Protein AF-A0A7S0M2E4-F1 (afdb_monomer)

Sequence (624 aa):
PLVGSLIGVTVLVFAAALAAVLLFGAKRESPEERQLRLTVAAVGERLMICKEHGYLLSSEQRSIVDPRATRGHIRQTFAEAAAKLWLRQHFDVLQFDSFCLCLEEAAAGYNVSYSFRRQGTEPDRYALLCDWLLEISSNLIRADVPGGGDASDVTAPAKKPDGAAALPIAAPVGRESGMRFFVSKVAKARIWRNDVELFERLKARARAEMGKVANLCDLRFEELVQEPGGQELVALHADDVQAAITVTRAVDAQIRPSPALLIDLFSKDSLSMANGEQSPQKVLRQDHPEVQAILVYPAAIVEAKAEAQAVANNHEQKATILDEEVFVSQLQRRARILDDGFQAAVVRSVQDFAIPGTVVDWDADKQATAGEEFGCGRVILNAMPSATRQTSMSVTLVNLKSGGITDCNARSDQDTPANLTSWLKQGGDIYVGDHVKPIPRKSSGIPRKSSGIHKDLESTLDEQSSTGCWHRTSSSGHDGIVTLECKFRSGPGQVDVQRAPVKTAGRMLEKIKEYADTGAAWPLTGCILDPVRASVVCPGPADMVEVLSWFEGREEQTGLKVVRVKNKFGFKKDELVGSYRDLMVCVLYRAFDGLAIIGEIQIQDKILHNLKLKMHKLYKITRA

pLDDT: mean 73.99, std 25.04, range [23.8, 98.38]

Mean predicted aligned error: 14.42 Å

Organism: NCBI:txid233186

Foldseek 3Di:
DVVVVVVVVVVVVVVVVVVCCVVVVVPPQPPVNVQLVVLLVLVCVLLVQDVVSLHDEPPDDDDPPDPPNRLFYQYPLLSSQVSCLLLLHDHDLVSVLSNLVRLVCSLVSVRDDDDDPDVDPDDRSNVSVLVVLLVSLLCLLPQQFPPPPPPVPPPDPDPDPPDRDDDPSDDHPDPDRSLNSCVVHVVPRCCCVVDVPSLVVSLVSLVVVLVVLLVVLVVVLVVQCVDPLNVVLQVPDQQVVLVVLVVVVVVVVDDDDDPDDPPDPPDDPPPDDDPPPPPRPDFFFCCDPLAPLDDDDPVLQVVLVVQVVVVVVVVPDDDPRDDCLNRLVSNLVLCVVCQVLQLVLLVVLQCVQFDPPQFPDPVVVVVVVVPDDDDDDDDDDDDDDDDDDDDDDWAWFADPVPGDTDTDDDDDDDDPPPVVVVCVVVPGDGDDDDDDDDDDDDDDDDDDDDDDDDDDDPPPPPPDDDPPDDPPPPDPDDQQWGWGFGQDPVGTWIKIKGFDDFDDSVVLVVQLVVVVVVPDRPPSSRVDQARGEMEIETQGSNVLVVSVVSQRPCCVPSQWAFRGKDFQSNDDPVVAVSHHGWIKTWTWHADPVRRIGTHIYTYYYNSSVSSVVSSVSSVVSNVD

Secondary structure (DSSP, 8-state):
-HHHHHHHHHHHHHHHHHHHHHHHHS----HHHHHHHHHHHHHHHHTT-SGGGTEEETTSPPPTT--S---EEE-HHHHHHHHHHHTT----HHHHHHHHHHHHHHHHTTTS-SS---S-----HHHHHHHHHHHHHHHHHHS--TT---TT-S---SS--TT------PPPSS---HHHHHHHTGGGSTHHHH-HHHHHHHHHHHHHHHHHHHHHHHHHHHHHHHSHHHHHHHH--HHHHHHHHHHHHHHHTT----S---S-TT-S---SS-----PPP----TTSTTT-SS---HHHHHHHHHHHHHHHH-TT-----S-THHHHHHHHHHHHHHHHHHHHHHHHHHHTTBPTT----TTHHHHHHS-SS----------------PPPPPEEEE-TTT--EEEE---STTSHHHHHHHHHHTTPPP------PPPPP-----------------S-SSSS------------S--SEEEEEEEETTEEEEEEEEEEPPPPHHHHHHHHHHHHTTTPPSPGGGG---SSEEEEEESSHHHHHHHHHHHTT-HHHHSEEEEEEEEGGGS-GGGGTT----EEEEEEEE-TTS-EEEEEEEEEEHHHHHHHHHHHHHHHHHH-

Solvent-accessible surface area (backbone atoms only — not comparable to full-atom values): 38308 Å² total; per-residue (Å²): 114,72,69,64,53,52,54,53,52,52,53,51,51,51,51,51,50,49,50,47,48,54,65,64,61,49,65,80,68,46,74,65,55,51,50,46,53,53,36,30,52,50,51,21,60,73,44,57,52,35,64,94,68,25,24,43,46,69,80,56,82,79,62,95,82,58,87,68,77,68,57,44,78,44,52,48,68,22,47,44,21,51,24,25,53,70,42,66,42,94,56,56,52,69,38,33,40,50,39,52,49,57,37,44,44,56,64,74,47,81,74,55,80,90,82,74,83,66,95,64,89,70,77,57,45,39,58,44,47,51,54,52,51,48,50,52,50,52,52,26,65,60,64,67,54,89,85,66,77,57,81,79,70,67,65,74,70,74,86,63,75,90,81,74,80,79,76,76,77,58,79,57,88,56,93,70,49,30,47,56,49,36,61,75,46,59,71,65,33,56,61,55,74,75,33,59,66,62,38,51,52,46,30,52,52,39,52,55,50,41,53,54,47,41,52,50,47,51,52,52,48,58,55,40,47,73,38,75,31,19,44,49,50,39,67,46,39,48,70,56,54,55,49,48,63,51,50,55,52,60,48,69,75,66,67,83,83,80,99,81,86,92,83,72,96,83,66,92,81,84,84,86,86,76,90,67,83,74,70,80,78,77,75,82,35,27,57,32,90,90,32,52,32,27,88,78,58,72,66,59,55,54,50,52,50,52,52,54,53,52,32,70,73,38,87,85,53,82,71,82,68,73,81,57,63,64,47,39,51,41,36,44,54,46,26,65,72,44,34,67,60,52,54,52,30,55,50,48,53,54,52,80,42,34,44,89,89,55,68,72,66,76,62,57,64,59,52,65,75,66,66,77,86,82,96,72,91,78,86,89,75,95,76,86,90,81,85,88,81,90,78,87,81,82,60,76,54,69,45,86,92,78,76,52,77,54,82,59,87,82,81,72,100,79,72,68,70,68,60,55,54,57,45,47,74,74,71,57,80,90,82,80,89,85,90,82,85,86,82,84,90,80,82,88,84,87,82,90,83,89,81,83,90,81,93,86,86,88,85,77,90,86,81,86,88,74,100,62,97,68,88,75,76,83,72,83,87,71,84,53,63,48,68,36,43,27,64,50,97,94,40,80,44,60,35,37,39,32,62,48,78,62,50,50,62,71,61,51,53,54,50,33,58,62,39,64,78,68,73,60,67,83,63,50,62,24,71,57,46,56,42,26,40,39,34,40,32,21,79,40,46,47,53,41,57,53,54,55,56,52,49,52,96,34,34,92,82,47,31,36,35,74,65,46,61,48,47,44,60,54,55,56,75,86,80,40,75,88,57,80,68,38,38,38,38,30,25,40,37,50,49,96,88,70,51,32,39,45,23,28,38,35,39,26,39,49,67,51,47,54,47,46,55,51,44,55,55,39,49,54,60,64,72,105

Radius of gyration: 35.19 Å; Cα contacts (8 Å, |Δi|>4): 619; chains: 1; bounding box: 102×81×125 Å

Structure (mmCIF, N/CA/C/O backbone):
data_AF-A0A7S0M2E4-F1
#
_entry.id   AF-A0A7S0M2E4-F1
#
loop_
_atom_site.group_PDB
_atom_site.id
_atom_site.type_symbol
_atom_site.label_atom_id
_atom_site.label_alt_id
_atom_site.label_comp_id
_atom_site.label_asym_id
_atom_site.label_entity_id
_atom_site.label_seq_id
_atom_site.pdbx_PDB_ins_code
_atom_site.Cartn_x
_atom_site.Cartn_y
_atom_site.Cartn_z
_atom_site.occupancy
_atom_site.B_iso_or_equiv
_atom_site.auth_seq_id
_atom_site.auth_comp_id
_atom_site.auth_asym_id
_atom_site.auth_atom_id
_atom_site.pdbx_PDB_model_num
ATOM 1 N N . PRO A 1 1 ? 19.515 38.664 -73.651 1.00 64.94 1 PRO A N 1
ATOM 2 C CA . PRO A 1 1 ? 19.433 39.263 -72.295 1.00 64.94 1 PRO A CA 1
ATOM 3 C C . PRO A 1 1 ? 18.221 38.798 -71.459 1.00 64.94 1 PRO A C 1
ATOM 5 O O . PRO A 1 1 ? 18.428 38.325 -70.349 1.00 64.94 1 PRO A O 1
ATOM 8 N N . LEU A 1 2 ? 16.988 38.862 -71.980 1.00 64.81 2 LEU A N 1
ATOM 9 C CA . LEU A 1 2 ? 15.768 38.493 -71.233 1.00 64.81 2 LEU A CA 1
ATOM 10 C C . LEU A 1 2 ? 15.697 37.007 -70.819 1.00 64.81 2 LEU A C 1
ATOM 12 O O . LEU A 1 2 ? 15.353 36.706 -69.681 1.00 64.81 2 LEU A O 1
ATOM 16 N N . VAL A 1 3 ? 16.104 36.079 -71.692 1.00 70.62 3 VAL A N 1
ATOM 17 C CA . VAL A 1 3 ? 16.072 34.627 -71.401 1.00 70.62 3 VAL A CA 1
ATOM 18 C C . VAL A 1 3 ? 17.064 34.231 -70.296 1.00 70.62 3 VAL A C 1
ATOM 20 O O . VAL A 1 3 ? 16.739 33.424 -69.432 1.00 70.62 3 VAL A O 1
ATOM 23 N N . GLY A 1 4 ? 18.253 34.846 -70.271 1.00 76.94 4 GLY A N 1
ATOM 24 C CA . GLY A 1 4 ? 19.258 34.585 -69.232 1.00 76.94 4 GLY A CA 1
ATOM 25 C C . GLY A 1 4 ? 18.833 35.080 -67.846 1.00 76.94 4 GLY A C 1
ATOM 26 O O . GLY A 1 4 ? 19.124 34.430 -66.846 1.00 76.94 4 GLY A O 1
ATOM 27 N N . SER A 1 5 ? 18.084 36.186 -67.785 1.00 79.94 5 SER A N 1
ATOM 28 C CA . SER A 1 5 ? 17.531 36.703 -66.528 1.00 79.94 5 SER A CA 1
ATOM 29 C C . SER A 1 5 ? 16.440 35.786 -65.963 1.00 79.94 5 SER A C 1
ATOM 31 O O . SER A 1 5 ? 16.422 35.546 -64.758 1.00 79.94 5 SER A O 1
ATOM 33 N N . LEU A 1 6 ? 15.595 35.202 -66.821 1.00 83.94 6 LEU A N 1
ATOM 34 C CA . LEU A 1 6 ? 14.537 34.285 -66.393 1.00 83.94 6 LEU A CA 1
ATOM 35 C C . LEU A 1 6 ? 15.108 33.001 -65.768 1.00 83.94 6 LEU A C 1
ATOM 37 O O . LEU A 1 6 ? 14.676 32.608 -64.688 1.00 83.94 6 LEU A O 1
ATOM 41 N N . ILE A 1 7 ? 16.130 32.401 -66.391 1.00 88.56 7 ILE A N 1
ATOM 42 C CA . ILE A 1 7 ? 16.798 31.192 -65.875 1.00 88.56 7 ILE A CA 1
ATOM 43 C C . ILE A 1 7 ? 17.435 31.460 -64.504 1.00 88.56 7 ILE A C 1
ATOM 45 O O . ILE A 1 7 ? 17.285 30.652 -63.589 1.00 88.56 7 ILE A O 1
ATOM 49 N N . GLY A 1 8 ? 18.095 32.612 -64.334 1.00 89.69 8 GLY A N 1
ATOM 50 C CA . GLY A 1 8 ? 18.691 32.999 -63.052 1.00 89.69 8 GLY A CA 1
ATOM 51 C C . GLY A 1 8 ? 17.659 33.117 -61.927 1.00 89.69 8 GLY A C 1
ATOM 52 O O . GLY A 1 8 ? 17.883 32.605 -60.831 1.00 89.69 8 GLY A O 1
ATOM 53 N N . VAL A 1 9 ? 16.498 33.722 -62.205 1.00 90.44 9 VAL A N 1
ATOM 54 C CA . VAL A 1 9 ? 15.405 33.844 -61.226 1.00 90.44 9 VAL A CA 1
ATOM 55 C C . VAL A 1 9 ? 14.806 32.477 -60.890 1.00 90.44 9 VAL A C 1
ATOM 57 O O . VAL A 1 9 ? 14.579 32.193 -59.717 1.00 90.44 9 VAL A O 1
ATOM 60 N N . THR A 1 10 ? 14.599 31.593 -61.872 1.00 89.81 10 THR A N 1
ATOM 61 C CA . THR A 1 10 ? 14.048 30.252 -61.611 1.00 89.81 10 THR A CA 1
ATOM 62 C C . THR A 1 10 ? 14.986 29.403 -60.755 1.00 89.81 10 THR A C 1
ATOM 64 O O . THR A 1 10 ? 14.529 28.776 -59.802 1.00 89.81 10 THR A O 1
ATOM 67 N N . VAL A 1 11 ? 16.295 29.419 -61.033 1.00 94.12 11 VAL A N 1
ATOM 68 C CA . VAL A 1 11 ? 17.293 28.698 -60.223 1.00 94.12 11 VAL A CA 1
ATOM 69 C C . VAL A 1 11 ? 17.336 29.245 -58.795 1.00 94.12 11 VAL A C 1
ATOM 71 O O . VAL A 1 11 ? 17.369 28.461 -57.849 1.00 94.12 11 VAL A O 1
ATOM 74 N N . LEU A 1 12 ? 17.269 30.570 -58.622 1.00 94.81 12 LEU A N 1
ATOM 75 C CA . LEU A 1 12 ? 17.246 31.197 -57.300 1.00 94.81 12 LEU A CA 1
ATOM 76 C C . LEU A 1 12 ? 15.994 30.799 -56.502 1.00 94.81 12 LEU A C 1
ATOM 78 O O . LEU A 1 12 ? 16.102 30.446 -55.331 1.00 94.81 12 LEU A O 1
ATOM 82 N N . VAL A 1 13 ? 14.817 30.807 -57.136 1.00 94.75 13 VAL A N 1
ATOM 83 C CA . VAL A 1 13 ? 13.555 30.392 -56.501 1.00 94.75 13 VAL A CA 1
ATOM 84 C C . VAL A 1 13 ? 13.593 28.909 -56.134 1.00 94.75 13 VAL A C 1
ATOM 86 O O . VAL A 1 13 ? 13.170 28.549 -55.039 1.00 94.75 13 VAL A O 1
ATOM 89 N N . PHE A 1 14 ? 14.145 28.049 -56.994 1.00 95.25 14 PHE A N 1
ATOM 90 C CA . PHE A 1 14 ? 14.257 26.617 -56.709 1.00 95.25 14 PHE A CA 1
ATOM 91 C C . PHE A 1 14 ? 15.253 26.332 -55.579 1.00 95.25 14 PHE A C 1
ATOM 93 O O . PHE A 1 14 ? 14.970 25.523 -54.699 1.00 95.25 14 PHE A O 1
ATOM 100 N N . ALA A 1 15 ? 16.388 27.034 -55.552 1.00 94.88 15 ALA A N 1
ATOM 101 C CA . ALA A 1 15 ? 17.361 26.941 -54.469 1.00 94.88 15 ALA A CA 1
ATOM 102 C C . ALA A 1 15 ? 16.785 27.462 -53.142 1.00 94.88 15 ALA A C 1
ATOM 104 O O . ALA A 1 15 ? 16.973 26.825 -52.109 1.00 94.88 15 ALA A O 1
ATOM 105 N N . ALA A 1 16 ? 16.035 28.569 -53.165 1.00 94.50 16 ALA A N 1
ATOM 106 C CA . ALA A 1 16 ? 15.358 29.108 -51.987 1.00 94.50 16 ALA A CA 1
ATOM 107 C C . ALA A 1 16 ? 14.243 28.178 -51.488 1.00 94.50 16 ALA A C 1
ATOM 109 O O . ALA A 1 16 ? 14.121 27.966 -50.285 1.00 94.50 16 ALA A O 1
ATOM 110 N N . ALA A 1 17 ? 13.471 27.572 -52.394 1.00 92.88 17 ALA A N 1
ATOM 111 C CA . ALA A 1 17 ? 12.456 26.581 -52.053 1.00 92.88 17 ALA A CA 1
ATOM 112 C C . ALA A 1 17 ? 13.084 25.303 -51.483 1.00 92.88 17 ALA A C 1
ATOM 114 O O . ALA A 1 17 ? 12.599 24.792 -50.481 1.00 92.88 17 ALA A O 1
ATOM 115 N N . LEU A 1 18 ? 14.192 24.816 -52.052 1.00 92.44 18 LEU A N 1
ATOM 116 C CA . LEU A 1 18 ? 14.928 23.670 -51.517 1.00 92.44 18 LEU A CA 1
ATOM 117 C C . LEU A 1 18 ? 15.533 23.992 -50.147 1.00 92.44 18 LEU A C 1
ATOM 119 O O . LEU A 1 18 ? 15.404 23.192 -49.229 1.00 92.44 18 LEU A O 1
ATOM 123 N N . ALA A 1 19 ? 16.132 25.172 -49.972 1.00 90.38 19 ALA A N 1
ATOM 124 C CA . ALA A 1 19 ? 16.639 25.627 -48.682 1.00 90.38 19 ALA A CA 1
ATOM 125 C C . ALA A 1 19 ? 15.509 25.759 -47.652 1.00 90.38 19 ALA A C 1
ATOM 127 O O . ALA A 1 19 ? 15.676 25.324 -46.521 1.00 90.38 19 ALA A O 1
ATOM 128 N N . ALA A 1 20 ? 14.340 26.276 -48.039 1.00 87.69 20 ALA A N 1
ATOM 129 C CA . ALA A 1 20 ? 13.159 26.314 -47.186 1.00 87.69 20 ALA A CA 1
ATOM 130 C C . ALA A 1 20 ? 12.667 24.897 -46.855 1.00 87.69 20 ALA A C 1
ATOM 132 O O . ALA A 1 20 ? 12.436 24.601 -45.694 1.00 87.69 20 ALA A O 1
ATOM 133 N N . VAL A 1 21 ? 12.583 23.978 -47.816 1.00 86.31 21 VAL A N 1
ATOM 134 C CA . VAL A 1 21 ? 12.217 22.575 -47.556 1.00 86.31 21 VAL A CA 1
ATOM 135 C C . VAL A 1 21 ? 13.251 21.882 -46.668 1.00 86.31 21 VAL A C 1
ATOM 137 O O . VAL A 1 21 ? 12.873 21.068 -45.841 1.00 86.31 21 VAL A O 1
ATOM 140 N N . LEU A 1 22 ? 14.536 22.219 -46.753 1.00 85.06 22 LEU A N 1
ATOM 141 C CA . LEU A 1 22 ? 15.559 21.674 -45.857 1.00 85.06 22 LEU A CA 1
ATOM 142 C C . LEU A 1 22 ? 15.518 22.325 -44.465 1.00 85.06 22 LEU A C 1
ATOM 144 O O . LEU A 1 22 ? 15.694 21.629 -43.472 1.00 85.06 22 LEU A O 1
ATOM 148 N N . LEU A 1 23 ? 15.228 23.626 -44.365 1.00 82.88 23 LEU A N 1
ATOM 149 C CA . LEU A 1 23 ? 15.135 24.364 -43.097 1.00 82.88 23 LEU A CA 1
ATOM 150 C C . LEU A 1 23 ? 13.817 24.109 -42.347 1.00 82.88 23 LEU A C 1
ATOM 152 O O . LEU A 1 23 ? 13.817 24.056 -41.120 1.00 82.88 23 LEU A O 1
ATOM 156 N N . PHE A 1 24 ? 12.705 23.940 -43.066 1.00 79.31 24 PHE A N 1
ATOM 157 C CA . PHE A 1 24 ? 11.376 23.640 -42.520 1.00 79.31 24 PHE A CA 1
ATOM 158 C C . PHE A 1 24 ? 11.077 22.136 -42.493 1.00 79.31 24 PHE A C 1
ATOM 160 O O . PHE A 1 24 ? 10.318 21.677 -41.643 1.00 79.31 24 PHE A O 1
ATOM 167 N N . GLY A 1 25 ? 11.667 21.360 -43.405 1.00 67.25 25 GLY A N 1
ATOM 168 C CA . GLY A 1 25 ? 11.564 19.898 -43.453 1.00 67.25 25 GLY A CA 1
ATOM 169 C C . GLY A 1 25 ? 12.607 19.183 -42.598 1.00 67.25 25 GLY A C 1
ATOM 170 O O . GLY A 1 25 ? 12.411 18.006 -42.287 1.00 67.25 25 GLY A O 1
ATOM 171 N N . ALA A 1 26 ? 13.640 19.886 -42.110 1.00 71.75 26 ALA A N 1
ATOM 172 C CA . ALA A 1 26 ? 14.271 19.533 -40.845 1.00 71.75 26 ALA A CA 1
ATOM 173 C C . ALA A 1 26 ? 13.207 19.695 -39.757 1.00 71.75 26 ALA A C 1
ATOM 175 O O . ALA A 1 26 ? 13.102 20.744 -39.119 1.00 71.75 26 ALA A O 1
ATOM 176 N N . LYS A 1 27 ? 12.360 18.663 -39.609 1.00 75.62 27 LYS A N 1
ATOM 177 C CA . LYS A 1 27 ? 11.380 18.554 -38.531 1.00 75.62 27 LYS A CA 1
ATOM 178 C C . LYS A 1 27 ? 12.094 19.000 -37.269 1.00 75.62 27 LYS A C 1
ATOM 180 O O . LYS A 1 27 ? 13.089 18.383 -36.885 1.00 75.62 27 LYS A O 1
ATOM 185 N N . ARG A 1 28 ? 11.627 20.105 -36.680 1.00 83.38 28 ARG A N 1
ATOM 186 C CA . ARG A 1 28 ? 12.073 20.525 -35.356 1.00 83.38 28 ARG A CA 1
ATOM 187 C C . ARG A 1 28 ? 11.715 19.381 -34.423 1.00 83.38 28 ARG A C 1
ATOM 189 O O . ARG A 1 28 ? 10.565 19.262 -34.015 1.00 83.38 28 ARG A O 1
ATOM 196 N N . GLU A 1 29 ? 12.695 18.518 -34.190 1.00 88.94 29 GLU A N 1
ATOM 197 C CA . GLU A 1 29 ? 12.616 17.428 -33.234 1.00 88.94 29 GLU A CA 1
ATOM 198 C C . GLU A 1 29 ? 12.205 18.056 -31.911 1.00 88.94 29 GLU A C 1
ATOM 200 O O . GLU A 1 29 ? 12.823 19.031 -31.456 1.00 88.94 29 GLU A O 1
ATOM 205 N N . SER A 1 30 ? 11.105 17.570 -31.343 1.00 91.69 30 SER A N 1
ATOM 206 C CA . SER A 1 30 ? 10.643 18.127 -30.081 1.00 91.69 30 SER A CA 1
ATOM 207 C C . SER A 1 30 ? 11.726 17.900 -29.012 1.00 91.69 30 SER A C 1
ATOM 209 O O . SER A 1 30 ? 12.503 16.942 -29.106 1.00 91.69 30 SER A O 1
ATOM 211 N N . PRO A 1 31 ? 11.828 18.756 -27.980 1.00 90.38 31 PRO A N 1
ATOM 212 C CA . PRO A 1 31 ? 12.757 18.514 -26.876 1.00 90.38 31 PRO A CA 1
ATOM 213 C C . PRO A 1 31 ? 12.599 17.110 -26.268 1.00 90.38 31 PRO A C 1
ATOM 215 O O . PRO A 1 31 ? 13.596 16.487 -25.906 1.00 90.38 31 PRO A O 1
ATOM 218 N N . GLU A 1 32 ? 11.366 16.593 -26.232 1.00 90.75 32 GLU A N 1
ATOM 219 C CA . GLU A 1 32 ? 11.031 15.244 -25.766 1.00 90.75 32 GLU A CA 1
ATOM 220 C C . GLU A 1 32 ? 11.548 14.148 -26.707 1.00 90.75 32 GLU A C 1
ATOM 222 O O . GLU A 1 32 ? 12.165 13.192 -26.242 1.00 90.75 32 GLU A O 1
ATOM 227 N N . GLU A 1 33 ? 11.366 14.289 -28.026 1.00 92.62 33 GLU A N 1
ATOM 228 C CA . GLU A 1 33 ? 11.910 13.354 -29.023 1.00 92.62 33 GLU A CA 1
ATOM 229 C C . GLU A 1 33 ? 13.440 13.324 -28.969 1.00 92.62 33 GLU A C 1
ATOM 231 O O . GLU A 1 33 ? 14.046 12.250 -28.934 1.00 92.62 33 GLU A O 1
ATOM 236 N N . ARG A 1 34 ? 14.074 14.500 -28.853 1.00 93.25 34 ARG A N 1
ATOM 237 C CA . ARG A 1 34 ? 15.528 14.614 -28.708 1.00 93.25 34 ARG A CA 1
ATOM 238 C C . ARG A 1 34 ? 16.006 13.926 -27.431 1.00 93.25 34 ARG A C 1
ATOM 240 O O . ARG A 1 34 ? 17.008 13.210 -27.469 1.00 93.25 34 ARG A O 1
ATOM 247 N N . GLN A 1 35 ? 15.314 14.128 -26.309 1.00 93.88 35 GLN A N 1
ATOM 248 C CA . GLN A 1 35 ? 15.629 13.473 -25.038 1.00 93.88 35 GLN A CA 1
ATOM 249 C C . GLN A 1 35 ? 15.453 11.953 -25.128 1.00 93.88 35 GLN A C 1
ATOM 251 O O . GLN A 1 35 ? 16.314 11.209 -24.651 1.00 93.88 35 GLN A O 1
ATOM 256 N N . LEU A 1 36 ? 14.383 11.486 -25.773 1.00 94.69 36 LEU A N 1
ATOM 257 C CA . LEU A 1 36 ? 14.140 10.068 -26.004 1.00 94.69 36 LEU A CA 1
ATOM 258 C C . LEU A 1 36 ? 15.261 9.459 -26.850 1.00 94.69 36 LEU A C 1
ATOM 260 O O . LEU A 1 36 ? 15.825 8.446 -26.447 1.00 94.69 36 LEU A O 1
ATOM 264 N N . ARG A 1 37 ? 15.658 10.099 -27.957 1.00 95.06 37 ARG A N 1
ATOM 265 C CA . ARG A 1 37 ? 16.760 9.633 -28.814 1.00 95.06 37 ARG A CA 1
ATOM 266 C C . ARG A 1 37 ? 18.083 9.540 -28.055 1.00 95.06 37 ARG A C 1
ATOM 268 O O . ARG A 1 37 ? 18.783 8.537 -28.170 1.00 95.06 37 ARG A O 1
ATOM 275 N N . LEU A 1 38 ? 18.420 10.561 -27.263 1.00 94.56 38 LEU A N 1
ATOM 276 C CA . LEU A 1 38 ? 19.621 10.543 -26.419 1.00 94.56 38 LEU A CA 1
ATOM 277 C C . LEU A 1 38 ? 19.563 9.415 -25.380 1.00 94.56 38 LEU A C 1
ATOM 279 O O . LEU A 1 38 ? 20.566 8.750 -25.132 1.00 94.56 38 LEU A O 1
ATOM 283 N N . THR A 1 39 ? 18.383 9.155 -24.816 1.00 94.44 39 THR A N 1
ATOM 284 C CA . THR A 1 39 ? 18.190 8.067 -23.851 1.00 94.44 39 THR A CA 1
ATOM 285 C C . THR A 1 39 ? 18.278 6.695 -24.517 1.00 94.44 39 THR A C 1
ATOM 287 O O . THR A 1 39 ? 18.883 5.795 -23.947 1.00 94.44 39 THR A O 1
ATOM 290 N N . VAL A 1 40 ? 17.746 6.525 -25.733 1.00 96.25 40 VAL A N 1
ATOM 291 C CA . VAL A 1 40 ? 17.910 5.294 -26.527 1.00 96.25 40 VAL A CA 1
ATOM 292 C C . VAL A 1 40 ? 19.389 5.004 -26.758 1.00 96.25 40 VAL A C 1
ATOM 294 O O . VAL A 1 40 ? 19.824 3.881 -26.519 1.00 96.25 40 VAL A O 1
ATOM 297 N N . ALA A 1 41 ? 20.170 6.013 -27.156 1.00 94.44 41 ALA A N 1
ATOM 298 C CA . ALA A 1 41 ? 21.609 5.859 -27.351 1.00 94.44 41 ALA A CA 1
ATOM 299 C C . ALA A 1 41 ? 22.320 5.433 -26.056 1.00 94.44 41 ALA A C 1
ATOM 301 O O . ALA A 1 41 ? 23.112 4.497 -26.078 1.00 94.44 41 ALA A O 1
ATOM 302 N N . ALA A 1 42 ? 21.987 6.048 -24.920 1.00 93.94 42 ALA A N 1
ATOM 303 C CA . ALA A 1 42 ? 22.606 5.714 -23.638 1.00 93.94 42 ALA A CA 1
ATOM 304 C C . ALA A 1 42 ? 22.185 4.350 -23.075 1.00 93.94 42 ALA A C 1
ATOM 306 O O . ALA A 1 42 ? 23.010 3.639 -22.503 1.00 93.94 42 ALA A O 1
ATOM 307 N N . VAL A 1 43 ? 20.919 3.952 -23.242 1.00 94.94 43 VAL A N 1
ATOM 308 C CA . VAL A 1 43 ? 20.471 2.586 -22.924 1.00 94.94 43 VAL A CA 1
ATOM 309 C C . VAL A 1 43 ? 21.197 1.587 -23.825 1.00 94.94 43 VAL A C 1
ATOM 311 O O . VAL A 1 43 ? 21.653 0.554 -23.342 1.00 94.94 43 VAL A O 1
ATOM 314 N N . GLY A 1 44 ? 21.362 1.917 -25.109 1.00 95.06 44 GLY A N 1
ATOM 315 C CA . GLY A 1 44 ? 22.118 1.109 -26.058 1.00 95.06 44 GLY A CA 1
ATOM 316 C C . GLY A 1 44 ? 23.579 0.940 -25.651 1.00 95.06 44 GLY A C 1
ATOM 317 O O . GLY A 1 44 ? 24.052 -0.186 -25.553 1.00 95.06 44 GLY A O 1
ATOM 318 N N . GLU A 1 45 ? 24.277 2.027 -25.327 1.00 94.19 45 GLU A N 1
ATOM 319 C CA . GLU A 1 45 ? 25.656 1.996 -24.825 1.00 94.19 45 GLU A CA 1
ATOM 320 C C . GLU A 1 45 ? 25.770 1.134 -23.562 1.00 94.19 45 GLU A C 1
ATOM 322 O O . GLU A 1 45 ? 26.595 0.222 -23.495 1.00 94.19 45 GLU A O 1
ATOM 327 N N . ARG A 1 46 ? 24.873 1.350 -22.593 1.00 93.81 46 ARG A N 1
ATOM 328 C CA . ARG A 1 46 ? 24.856 0.617 -21.324 1.00 93.81 46 ARG A CA 1
ATOM 329 C C . ARG A 1 46 ? 24.643 -0.889 -21.494 1.00 93.81 46 ARG A C 1
ATOM 331 O O . ARG A 1 46 ? 25.216 -1.671 -20.740 1.00 93.81 46 ARG A O 1
ATOM 338 N N . LEU A 1 47 ? 23.814 -1.289 -22.453 1.00 94.62 47 LEU A N 1
ATOM 339 C CA . LEU A 1 47 ? 23.500 -2.691 -22.742 1.00 94.62 47 LEU A CA 1
ATOM 340 C C . LEU A 1 47 ? 24.373 -3.278 -23.864 1.00 94.62 47 LEU A C 1
ATOM 342 O O . LEU A 1 47 ? 24.132 -4.400 -24.309 1.00 94.62 47 LEU A O 1
ATOM 346 N N . MET A 1 48 ? 25.380 -2.531 -24.331 1.00 93.69 48 MET A N 1
ATOM 347 C CA . MET A 1 48 ? 26.246 -2.902 -25.456 1.00 93.69 48 MET A CA 1
ATOM 348 C C . MET A 1 48 ? 25.463 -3.256 -26.736 1.00 93.69 48 MET A C 1
ATOM 350 O O . MET A 1 48 ? 25.821 -4.171 -27.483 1.00 93.69 48 MET A O 1
ATOM 354 N N . ILE A 1 49 ? 24.381 -2.518 -26.987 1.00 92.69 49 ILE A N 1
ATOM 355 C CA . ILE A 1 49 ? 23.547 -2.559 -28.190 1.00 92.69 49 ILE A CA 1
ATOM 356 C C . ILE A 1 49 ? 23.998 -1.421 -29.107 1.00 92.69 49 ILE A C 1
ATOM 358 O O . ILE A 1 49 ? 23.359 -0.375 -29.214 1.00 92.69 49 ILE A O 1
ATOM 362 N N . CYS A 1 50 ? 25.140 -1.614 -29.757 1.00 91.56 50 CYS A N 1
ATOM 363 C CA . CYS A 1 50 ? 25.633 -0.706 -30.786 1.00 91.56 50 CYS A CA 1
ATOM 364 C C . CYS A 1 50 ? 26.356 -1.476 -31.898 1.00 91.56 50 CYS A C 1
ATOM 366 O O . CYS A 1 50 ? 26.635 -2.676 -31.775 1.00 91.56 50 CYS A O 1
ATOM 368 N N . LYS A 1 51 ? 26.686 -0.763 -32.980 1.00 89.69 51 LYS A N 1
ATOM 369 C CA . LYS A 1 51 ? 27.332 -1.327 -34.176 1.00 89.69 51 LYS A CA 1
ATOM 370 C C . LYS A 1 51 ? 28.637 -2.048 -33.860 1.00 89.69 51 LYS A C 1
ATOM 372 O O . LYS A 1 51 ? 28.885 -3.131 -34.382 1.00 89.69 51 LYS A O 1
ATOM 377 N N . GLU A 1 52 ? 29.436 -1.491 -32.953 1.00 87.94 52 GLU A N 1
ATOM 378 C CA . GLU A 1 52 ? 30.723 -2.061 -32.532 1.00 87.94 52 GLU A CA 1
ATOM 379 C C . GLU A 1 52 ? 30.572 -3.458 -31.917 1.00 87.94 52 GLU A C 1
ATOM 381 O O . GLU A 1 52 ? 31.436 -4.315 -32.102 1.00 87.94 52 GLU A O 1
ATOM 386 N N . HIS A 1 53 ? 29.429 -3.711 -31.274 1.00 86.75 53 HIS A N 1
ATOM 387 C CA . HIS A 1 53 ? 29.071 -4.980 -30.646 1.00 86.75 53 HIS A CA 1
ATOM 388 C C . HIS A 1 53 ? 28.202 -5.880 -31.545 1.00 86.75 53 HIS A C 1
ATOM 390 O O . HIS A 1 53 ? 27.761 -6.949 -31.113 1.00 86.75 53 HIS A O 1
ATOM 396 N N . GLY A 1 54 ? 27.974 -5.478 -32.801 1.00 88.00 54 GLY A N 1
ATOM 397 C CA . GLY A 1 54 ? 27.245 -6.250 -33.807 1.00 88.00 54 GLY A CA 1
ATOM 398 C C . GLY A 1 54 ? 25.725 -6.081 -33.782 1.00 88.00 54 GLY A C 1
ATOM 399 O O . GLY A 1 54 ? 25.035 -6.912 -34.372 1.00 88.00 54 GLY A O 1
ATOM 400 N N . TYR A 1 55 ? 25.198 -5.045 -33.127 1.00 90.38 55 TYR A N 1
ATOM 401 C CA . TYR A 1 55 ? 23.763 -4.749 -33.104 1.00 90.38 55 TYR A CA 1
ATOM 402 C C . TYR A 1 55 ? 23.455 -3.533 -33.964 1.00 90.38 55 TYR A C 1
ATOM 404 O O . TYR A 1 55 ? 24.193 -2.550 -33.954 1.00 90.38 55 TYR A O 1
ATOM 412 N N . LEU A 1 56 ? 22.343 -3.601 -34.689 1.00 91.38 56 LEU A N 1
ATOM 413 C CA . LEU A 1 56 ? 21.803 -2.474 -35.441 1.00 91.38 56 LEU A CA 1
ATOM 414 C C . LEU A 1 56 ? 20.377 -2.195 -34.993 1.00 91.38 56 LEU A C 1
ATOM 416 O O . LEU A 1 56 ? 19.559 -3.117 -34.894 1.00 91.38 56 LEU A O 1
ATOM 420 N N . LEU A 1 57 ? 20.075 -0.918 -34.776 1.00 92.94 57 LEU A N 1
ATOM 421 C CA . LEU A 1 57 ? 18.694 -0.470 -34.648 1.00 92.94 57 LEU A CA 1
ATOM 422 C C . LEU A 1 57 ? 18.066 -0.347 -36.040 1.00 92.94 57 LEU A C 1
ATOM 424 O O . LEU A 1 57 ? 18.733 0.035 -36.998 1.00 92.94 57 LEU A O 1
ATOM 428 N N . SER A 1 58 ? 16.765 -0.614 -36.166 1.00 92.19 58 SER A N 1
ATOM 429 C CA . SER A 1 58 ? 16.063 -0.537 -37.462 1.00 92.19 58 SER A CA 1
ATOM 430 C C . SER A 1 58 ? 16.051 0.853 -38.109 1.00 92.19 58 SER A C 1
ATOM 432 O O . SER A 1 58 ? 15.710 0.982 -39.280 1.00 92.19 58 SER A O 1
ATOM 434 N N . SER A 1 59 ? 16.349 1.895 -37.334 1.00 89.69 59 SER A N 1
ATOM 435 C CA . SER A 1 59 ? 16.482 3.283 -37.783 1.00 89.69 59 SER A CA 1
ATOM 436 C C . SER A 1 59 ? 17.857 3.579 -38.393 1.00 89.69 59 SER A C 1
ATOM 438 O O . SER A 1 59 ? 18.009 4.547 -39.137 1.00 89.69 59 SER A O 1
ATOM 440 N N . GLU A 1 60 ? 18.864 2.759 -38.098 1.00 89.44 60 GLU A N 1
ATOM 441 C CA . GLU A 1 60 ? 20.223 2.963 -38.569 1.00 89.44 60 GLU A CA 1
ATOM 442 C C . GLU A 1 60 ? 20.390 2.381 -39.972 1.00 89.44 60 GLU A C 1
ATOM 444 O O . GLU A 1 60 ? 20.113 1.208 -40.229 1.00 89.44 60 GLU A O 1
ATOM 449 N N . GLN A 1 61 ? 20.894 3.195 -40.901 1.00 82.31 61 GLN A N 1
ATOM 450 C CA . GLN A 1 61 ? 21.235 2.705 -42.232 1.00 82.31 61 GLN A CA 1
ATOM 451 C C . GLN A 1 61 ? 22.349 1.652 -42.142 1.00 82.31 61 GLN A C 1
ATOM 453 O O . GLN A 1 61 ? 23.390 1.870 -41.506 1.00 82.31 61 GLN A O 1
ATOM 458 N N . ARG A 1 62 ? 22.131 0.513 -42.811 1.00 77.44 62 ARG A N 1
ATOM 459 C CA . ARG A 1 62 ? 23.174 -0.490 -43.044 1.00 77.44 62 ARG A CA 1
ATOM 460 C C . ARG A 1 62 ? 24.221 0.123 -43.966 1.00 77.44 62 ARG A C 1
ATOM 462 O O . ARG A 1 62 ? 23.897 0.524 -45.082 1.00 77.44 62 ARG A O 1
ATOM 469 N N . SER A 1 63 ? 25.468 0.192 -43.508 1.00 77.06 63 SER A N 1
ATOM 470 C CA . SER A 1 63 ? 26.576 0.511 -44.406 1.00 77.06 63 SER A CA 1
ATOM 471 C C . SER A 1 63 ? 26.712 -0.626 -45.417 1.00 77.06 63 SER A C 1
ATOM 473 O O . SER A 1 63 ? 26.757 -1.792 -45.031 1.00 77.06 63 SER A O 1
ATOM 475 N N . ILE A 1 64 ? 26.789 -0.289 -46.706 1.00 76.62 64 ILE A N 1
ATOM 476 C CA . ILE A 1 64 ? 26.992 -1.253 -47.804 1.00 76.62 64 ILE A CA 1
ATOM 477 C C . ILE A 1 64 ? 28.314 -2.030 -47.619 1.00 76.62 64 ILE A C 1
ATOM 479 O O . ILE A 1 64 ? 28.474 -3.121 -48.158 1.00 76.62 64 ILE A O 1
ATOM 483 N N . VAL A 1 65 ? 29.246 -1.487 -46.827 1.00 73.25 65 VAL A N 1
ATOM 484 C CA . VAL A 1 65 ? 30.626 -1.972 -46.680 1.00 73.25 65 VAL A CA 1
ATOM 485 C C . VAL A 1 65 ? 30.911 -2.499 -45.268 1.00 73.25 65 VAL A C 1
ATOM 487 O O . VAL A 1 65 ? 32.064 -2.520 -44.857 1.00 73.25 65 VAL A O 1
ATOM 490 N N . ASP A 1 66 ? 29.904 -2.910 -44.488 1.00 66.12 66 ASP A N 1
ATOM 491 C CA . ASP A 1 66 ? 30.168 -3.565 -43.197 1.00 66.12 66 ASP A CA 1
ATOM 492 C C . ASP A 1 66 ? 30.063 -5.098 -43.321 1.00 66.12 66 ASP A C 1
ATOM 494 O O . ASP A 1 66 ? 28.969 -5.656 -43.220 1.00 66.12 66 ASP A O 1
ATOM 498 N N . PRO A 1 67 ? 31.180 -5.810 -43.586 1.00 59.06 67 PRO A N 1
ATOM 499 C CA . PRO A 1 67 ? 31.200 -7.265 -43.714 1.00 59.06 67 PRO A CA 1
ATOM 500 C C . PRO A 1 67 ? 31.057 -7.986 -42.367 1.00 59.06 67 PRO A C 1
ATOM 502 O O . PRO A 1 67 ? 31.060 -9.219 -42.338 1.00 59.06 67 PRO A O 1
ATOM 505 N N . ARG A 1 68 ? 30.956 -7.269 -41.236 1.00 61.03 68 ARG A N 1
ATOM 506 C CA . ARG A 1 68 ? 30.670 -7.914 -39.953 1.00 61.03 68 ARG A CA 1
ATOM 507 C C . ARG A 1 68 ? 29.231 -8.411 -39.976 1.00 61.03 68 ARG A C 1
ATOM 509 O O . ARG A 1 68 ? 28.293 -7.626 -40.068 1.00 61.03 68 ARG A O 1
ATOM 516 N N . ALA A 1 69 ? 29.068 -9.731 -39.873 1.00 63.97 69 ALA A N 1
ATOM 517 C CA . ALA A 1 69 ? 27.772 -10.364 -39.684 1.00 63.97 69 ALA A CA 1
ATOM 518 C C . ALA A 1 69 ? 27.087 -9.717 -38.474 1.00 63.97 69 ALA A C 1
ATOM 520 O O . ALA A 1 69 ? 27.496 -9.909 -37.327 1.00 63.97 69 ALA A O 1
ATOM 521 N N . THR A 1 70 ? 26.081 -8.897 -38.754 1.00 62.50 70 THR A N 1
ATOM 522 C CA . THR A 1 70 ? 25.227 -8.276 -37.749 1.00 62.50 70 THR A CA 1
ATOM 523 C C . THR A 1 70 ? 24.657 -9.395 -36.888 1.00 62.50 70 THR A C 1
ATOM 525 O O . THR A 1 70 ? 23.973 -10.275 -37.408 1.00 62.50 70 THR A O 1
ATOM 528 N N . ARG A 1 71 ? 24.980 -9.392 -35.595 1.00 67.00 71 ARG A N 1
ATOM 529 C CA . ARG A 1 71 ? 24.578 -10.425 -34.634 1.00 67.00 71 ARG A CA 1
ATOM 530 C C . ARG A 1 71 ? 23.106 -10.309 -34.253 1.00 67.00 71 ARG A C 1
ATOM 532 O O . ARG A 1 71 ? 22.479 -11.320 -33.965 1.00 67.00 71 ARG A O 1
ATOM 539 N N . GLY A 1 72 ? 22.558 -9.095 -34.273 1.00 82.69 72 GLY A N 1
ATOM 540 C CA . GLY A 1 72 ? 21.163 -8.847 -33.933 1.00 82.69 72 GLY A CA 1
ATOM 541 C C . GLY A 1 72 ? 20.630 -7.567 -34.562 1.00 82.69 72 GLY A C 1
ATOM 542 O O . GLY A 1 72 ? 21.351 -6.583 -34.731 1.00 82.69 72 GLY A O 1
ATOM 543 N N . HIS A 1 73 ? 19.348 -7.584 -34.908 1.00 90.38 73 HIS A N 1
ATOM 544 C CA . HIS A 1 73 ? 18.629 -6.416 -35.395 1.00 90.38 73 HIS A CA 1
ATOM 545 C C . HIS A 1 73 ? 17.473 -6.112 -34.447 1.00 90.38 73 HIS A C 1
ATOM 547 O O . HIS A 1 73 ? 16.530 -6.895 -34.347 1.00 90.38 73 HIS A O 1
ATOM 553 N N . ILE A 1 74 ? 17.534 -4.968 -33.767 1.00 94.25 74 ILE A N 1
ATOM 554 C CA . ILE A 1 74 ? 16.519 -4.555 -32.794 1.00 94.25 74 ILE A CA 1
ATOM 555 C C . ILE A 1 74 ? 15.661 -3.461 -33.424 1.00 94.25 74 ILE A C 1
ATOM 557 O O . ILE A 1 74 ? 16.164 -2.495 -33.997 1.00 94.25 74 ILE A O 1
ATOM 561 N N . ARG A 1 75 ? 14.334 -3.598 -33.348 1.00 96.06 75 ARG A N 1
ATOM 562 C CA . ARG A 1 75 ? 13.441 -2.542 -33.838 1.00 96.06 75 ARG A CA 1
ATOM 563 C C . ARG A 1 75 ? 13.597 -1.291 -32.978 1.00 96.06 75 ARG A C 1
ATOM 565 O O . ARG A 1 75 ? 13.614 -1.378 -31.755 1.00 96.06 75 ARG A O 1
ATOM 572 N N . GLN A 1 76 ? 13.632 -0.128 -33.621 1.00 95.88 76 GLN A N 1
ATOM 573 C CA . GLN A 1 76 ? 13.740 1.174 -32.960 1.00 95.88 76 GLN A CA 1
ATOM 574 C C . GLN A 1 76 ? 12.680 1.346 -31.858 1.00 95.88 76 GLN A C 1
ATOM 576 O O . GLN A 1 76 ? 13.004 1.749 -30.746 1.00 95.88 76 GLN A O 1
ATOM 581 N N . THR A 1 77 ? 11.435 0.942 -32.126 1.00 97.19 77 THR A N 1
ATOM 582 C CA . THR A 1 77 ? 10.322 1.022 -31.165 1.00 97.19 77 THR A CA 1
ATOM 583 C C . THR A 1 77 ? 10.554 0.194 -29.896 1.00 97.19 77 THR A C 1
ATOM 585 O O . THR A 1 77 ? 10.050 0.542 -28.834 1.00 97.19 77 THR A O 1
ATOM 588 N N . PHE A 1 78 ? 11.324 -0.897 -29.976 1.00 97.50 78 PHE A N 1
ATOM 589 C CA . PHE A 1 78 ? 11.652 -1.737 -28.818 1.00 97.50 78 PHE A CA 1
ATOM 590 C C . PHE A 1 78 ? 12.680 -1.041 -27.920 1.00 97.50 78 PHE A C 1
ATOM 592 O O . PHE A 1 78 ? 12.495 -0.957 -26.707 1.00 97.50 78 PHE A O 1
ATOM 599 N N . ALA A 1 79 ? 13.721 -0.458 -28.523 1.00 97.00 79 ALA A N 1
ATOM 600 C CA . ALA A 1 79 ? 14.712 0.335 -27.798 1.00 97.00 79 ALA A CA 1
ATOM 601 C C . ALA A 1 79 ? 14.094 1.611 -27.188 1.00 97.00 79 ALA A C 1
ATOM 603 O O . ALA A 1 79 ? 14.422 1.989 -26.063 1.00 97.00 79 ALA A O 1
ATOM 604 N N . GLU A 1 80 ? 13.142 2.242 -27.879 1.00 97.12 80 GLU A N 1
ATOM 605 C CA . GLU A 1 80 ? 12.373 3.373 -27.347 1.00 97.12 80 GLU A CA 1
ATOM 606 C C . GLU A 1 80 ? 11.526 2.997 -26.132 1.00 97.12 80 GLU A C 1
ATOM 608 O O . GLU A 1 80 ? 11.424 3.797 -25.204 1.00 97.12 80 GLU A O 1
ATOM 613 N N . ALA A 1 81 ? 10.942 1.796 -26.089 1.00 97.12 81 ALA A N 1
ATOM 614 C CA . ALA A 1 81 ? 10.213 1.330 -24.911 1.00 97.12 81 ALA A CA 1
ATOM 615 C C . ALA A 1 81 ? 11.139 1.212 -23.685 1.00 97.12 81 ALA A C 1
ATOM 617 O O . ALA A 1 81 ? 10.780 1.672 -22.600 1.00 97.12 81 ALA A O 1
ATOM 618 N N . ALA A 1 82 ? 12.357 0.690 -23.866 1.00 96.81 82 ALA A N 1
ATOM 619 C CA . ALA A 1 82 ? 13.377 0.636 -22.815 1.00 96.81 82 ALA A CA 1
ATOM 620 C C . ALA A 1 82 ? 13.844 2.040 -22.373 1.00 96.81 82 ALA A C 1
ATOM 622 O O . ALA A 1 82 ? 13.987 2.310 -21.179 1.00 96.81 82 ALA A O 1
ATOM 623 N N . ALA A 1 83 ? 14.011 2.971 -23.314 1.00 96.06 83 ALA A N 1
ATOM 624 C CA . ALA A 1 83 ? 14.344 4.360 -23.002 1.00 96.06 83 ALA A CA 1
ATOM 625 C C . ALA A 1 83 ? 13.209 5.090 -22.259 1.00 96.06 83 ALA A C 1
ATOM 627 O O . ALA A 1 83 ? 13.462 5.816 -21.298 1.00 96.06 83 ALA A O 1
ATOM 628 N N . LYS A 1 84 ? 11.947 4.860 -22.635 1.00 95.50 84 LYS A N 1
ATOM 629 C CA . LYS A 1 84 ? 10.779 5.404 -21.922 1.00 95.50 84 LYS A CA 1
ATOM 630 C C . LYS A 1 84 ? 10.668 4.847 -20.504 1.00 95.50 84 LYS A C 1
ATOM 632 O O . LYS A 1 84 ? 10.362 5.610 -19.591 1.00 95.50 84 LYS A O 1
ATOM 637 N N . LEU A 1 85 ? 10.984 3.566 -20.293 1.00 95.06 85 LEU A N 1
ATOM 638 C CA . LEU A 1 85 ? 11.111 2.984 -18.954 1.00 95.06 85 LEU A CA 1
ATOM 639 C C . LEU A 1 85 ? 12.158 3.737 -18.112 1.00 95.06 85 LEU A C 1
ATOM 641 O O . LEU A 1 85 ? 11.861 4.123 -16.982 1.00 95.06 85 LEU A O 1
ATOM 645 N N . TRP A 1 86 ? 13.344 4.010 -18.667 1.00 93.38 86 TRP A N 1
ATOM 646 C CA . TRP A 1 86 ? 14.384 4.795 -17.984 1.00 93.38 86 TRP A CA 1
ATOM 647 C C . TRP A 1 86 ? 13.903 6.200 -17.596 1.00 93.38 86 TRP A C 1
ATOM 649 O O . TRP A 1 86 ? 14.134 6.656 -16.477 1.00 93.38 86 TRP A O 1
ATOM 659 N N . LEU A 1 87 ? 13.180 6.864 -18.501 1.00 91.44 87 LEU A N 1
ATOM 660 C CA . LEU A 1 87 ? 12.599 8.193 -18.284 1.00 91.44 87 LEU A CA 1
ATOM 661 C C . LEU A 1 87 ? 11.347 8.186 -17.393 1.00 91.44 87 LEU A C 1
ATOM 663 O O . LEU A 1 87 ? 10.786 9.250 -17.138 1.00 91.44 87 LEU A O 1
ATOM 667 N N . ARG A 1 88 ? 10.892 7.013 -16.927 1.00 92.12 88 ARG A N 1
ATOM 668 C CA . ARG A 1 88 ? 9.629 6.832 -16.185 1.00 92.12 88 ARG A CA 1
ATOM 669 C C . ARG A 1 88 ? 8.407 7.352 -16.952 1.00 92.12 88 ARG A C 1
ATOM 671 O O . ARG A 1 88 ? 7.442 7.831 -16.365 1.00 92.12 88 ARG A O 1
ATOM 678 N N . GLN A 1 89 ? 8.462 7.274 -18.276 1.00 92.00 89 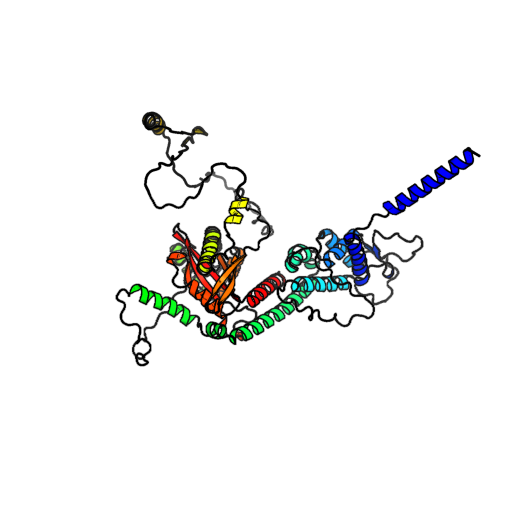GLN A N 1
ATOM 679 C CA . GLN A 1 89 ? 7.379 7.657 -19.170 1.00 92.00 89 GLN A CA 1
ATOM 680 C C . GLN A 1 89 ? 6.515 6.446 -19.509 1.00 92.00 89 GLN A C 1
ATOM 682 O O . GLN A 1 89 ? 6.949 5.295 -19.435 1.00 92.00 89 GLN A O 1
ATOM 687 N N . HIS A 1 90 ? 5.277 6.698 -19.926 1.00 92.75 90 HIS A N 1
ATOM 688 C CA . HIS A 1 90 ? 4.394 5.635 -20.384 1.00 92.75 90 HIS A CA 1
ATOM 689 C C . HIS A 1 90 ? 5.002 4.909 -21.596 1.00 92.75 90 HIS A C 1
ATOM 691 O O . HIS A 1 90 ? 5.252 5.513 -22.639 1.00 92.75 90 HIS A O 1
ATOM 697 N N . PHE A 1 91 ? 5.176 3.594 -21.479 1.00 95.56 91 PHE A N 1
ATOM 698 C CA . PHE A 1 91 ? 5.632 2.727 -22.563 1.00 95.56 91 PHE A CA 1
ATOM 699 C C . PHE A 1 91 ? 4.664 1.561 -22.790 1.00 95.56 91 PHE A C 1
ATOM 701 O O . PHE A 1 91 ? 3.839 1.229 -21.928 1.00 95.56 91 PHE A O 1
ATOM 708 N N . ASP A 1 92 ? 4.751 0.971 -23.981 1.00 97.06 92 ASP A N 1
ATOM 709 C CA . ASP A 1 92 ? 4.049 -0.260 -24.329 1.00 97.06 92 ASP A CA 1
ATOM 710 C C . ASP A 1 92 ? 4.835 -1.460 -23.780 1.00 97.06 92 ASP A C 1
ATOM 712 O O . ASP A 1 92 ? 5.979 -1.707 -24.169 1.00 97.06 92 ASP A O 1
ATOM 716 N N . VAL A 1 93 ? 4.214 -2.198 -22.858 1.00 96.75 93 VAL A N 1
ATOM 717 C CA . VAL A 1 93 ? 4.828 -3.354 -22.192 1.00 96.75 93 VAL A CA 1
ATOM 718 C C . VAL A 1 93 ? 5.165 -4.456 -23.200 1.00 96.75 93 VAL A C 1
ATOM 720 O O . VAL A 1 93 ? 6.202 -5.089 -23.055 1.00 96.75 93 VAL A O 1
ATOM 723 N N . LEU A 1 94 ? 4.380 -4.634 -24.270 1.00 96.81 94 LEU A N 1
ATOM 724 C CA . LEU A 1 94 ? 4.651 -5.651 -25.294 1.00 96.81 94 LEU A CA 1
ATOM 725 C C . LEU A 1 94 ? 5.896 -5.313 -26.123 1.00 96.81 94 LEU A C 1
ATOM 727 O O . LEU A 1 94 ? 6.661 -6.203 -26.501 1.00 96.81 94 LEU A O 1
ATOM 731 N N . GLN A 1 95 ? 6.121 -4.024 -26.394 1.00 97.38 95 GLN A N 1
ATOM 732 C CA . GLN A 1 95 ? 7.334 -3.560 -27.072 1.00 97.38 95 GLN A CA 1
ATOM 733 C C . GLN A 1 95 ? 8.567 -3.746 -26.186 1.00 97.38 95 GLN A C 1
ATOM 735 O O . GLN A 1 95 ? 9.623 -4.129 -26.688 1.00 97.38 95 GLN A O 1
ATOM 740 N N . PHE A 1 96 ? 8.425 -3.522 -24.878 1.00 97.88 96 PHE A N 1
ATOM 741 C CA . PHE A 1 96 ? 9.487 -3.791 -23.915 1.00 97.88 96 PHE A CA 1
ATOM 742 C C . PHE A 1 96 ? 9.767 -5.294 -23.761 1.00 97.88 96 PHE A C 1
ATOM 744 O O . PHE A 1 96 ? 10.920 -5.703 -23.789 1.00 97.88 96 PHE A O 1
ATOM 751 N N . ASP A 1 97 ? 8.741 -6.141 -23.706 1.00 97.25 97 ASP A N 1
ATOM 752 C CA . ASP A 1 97 ? 8.929 -7.596 -23.682 1.00 97.25 97 ASP A CA 1
ATOM 753 C C . ASP A 1 97 ? 9.638 -8.091 -24.949 1.00 97.25 97 ASP A C 1
ATOM 755 O O . ASP A 1 97 ? 10.531 -8.932 -24.878 1.00 97.25 97 ASP A O 1
ATOM 759 N N . SER A 1 98 ? 9.293 -7.523 -26.110 1.00 97.00 98 SER A N 1
ATOM 760 C CA . SER A 1 98 ? 9.977 -7.822 -27.374 1.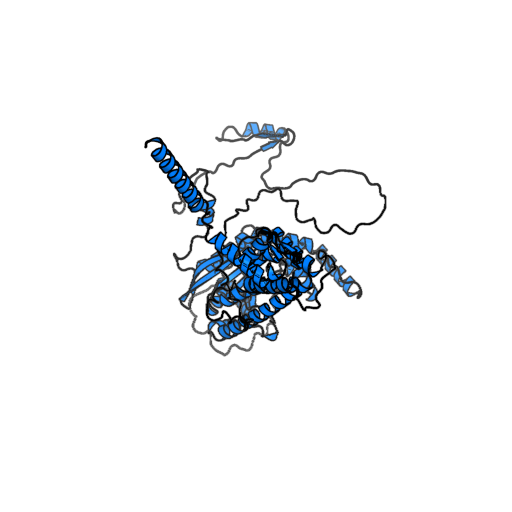00 97.00 98 SER A CA 1
ATOM 761 C C . SER A 1 98 ? 11.447 -7.392 -27.343 1.00 97.00 98 SER A C 1
ATOM 763 O O . SER A 1 98 ? 12.301 -8.091 -27.879 1.00 97.00 98 SER A O 1
ATOM 765 N N . PHE A 1 99 ? 11.759 -6.269 -26.687 1.00 97.06 99 PHE A N 1
ATOM 766 C CA . PHE A 1 99 ? 13.138 -5.844 -26.446 1.00 97.06 99 PHE A CA 1
ATOM 767 C C . PHE A 1 99 ? 13.909 -6.873 -25.607 1.00 97.06 99 PHE A C 1
ATOM 769 O O . PHE A 1 99 ? 15.010 -7.263 -25.992 1.00 97.06 99 PHE A O 1
ATOM 776 N N . CYS A 1 100 ? 13.323 -7.347 -24.500 1.00 96.44 100 CYS A N 1
ATOM 777 C CA . CYS A 1 100 ? 13.934 -8.362 -23.639 1.00 96.44 100 CYS A CA 1
ATOM 778 C C . CYS A 1 100 ? 14.190 -9.675 -24.394 1.00 96.44 100 CYS A C 1
ATOM 780 O O . CYS A 1 100 ? 15.308 -10.186 -24.347 1.00 96.44 100 CYS A O 1
ATOM 782 N N . LEU A 1 101 ? 13.197 -10.164 -25.146 1.00 94.31 101 LEU A N 1
ATOM 783 C CA . LEU A 1 101 ? 13.308 -11.392 -25.943 1.00 94.31 101 LEU A CA 1
ATOM 784 C C . LEU A 1 101 ? 14.424 -11.302 -26.992 1.00 94.31 101 LEU A C 1
ATOM 786 O O . LEU A 1 101 ? 15.197 -12.241 -27.140 1.00 94.31 101 LEU A O 1
ATOM 790 N N . CYS A 1 102 ? 14.574 -10.160 -27.677 1.00 93.81 102 CYS A N 1
ATOM 791 C CA . CYS A 1 102 ? 15.668 -9.979 -28.637 1.00 93.81 102 CYS A CA 1
ATOM 792 C C . CYS A 1 102 ? 17.058 -10.120 -27.992 1.00 93.81 102 CYS A C 1
ATOM 794 O O . CYS A 1 102 ? 17.984 -10.601 -28.645 1.00 93.81 102 CYS A O 1
ATOM 796 N N . LEU A 1 103 ? 17.228 -9.685 -26.738 1.00 92.94 103 LEU A N 1
ATOM 797 C CA . LEU A 1 103 ? 18.503 -9.808 -26.022 1.00 92.94 103 LEU A CA 1
ATOM 798 C C . LEU A 1 103 ? 18.724 -11.221 -25.474 1.00 92.94 103 LEU A C 1
ATOM 800 O O . LEU A 1 103 ? 19.849 -11.716 -25.524 1.00 92.94 103 LEU A O 1
ATOM 804 N N . GLU A 1 104 ? 17.661 -11.880 -25.018 1.00 92.00 104 GLU A N 1
ATOM 805 C CA . GLU A 1 104 ? 17.679 -13.280 -24.580 1.00 92.00 104 GLU A CA 1
ATOM 806 C C . GLU A 1 104 ? 18.050 -14.229 -25.735 1.00 92.00 104 GLU A C 1
ATOM 808 O O . GLU A 1 104 ? 18.984 -15.025 -25.621 1.00 92.00 104 GLU A O 1
ATOM 813 N N . GLU A 1 105 ? 17.402 -14.094 -26.897 1.00 89.88 105 GLU A N 1
ATOM 814 C CA . GLU A 1 105 ? 17.701 -14.891 -28.097 1.00 89.88 105 GLU A CA 1
ATOM 815 C C . GLU A 1 105 ? 19.141 -14.687 -28.584 1.00 89.88 105 GLU A C 1
ATOM 817 O O . GLU A 1 105 ? 19.804 -15.632 -29.032 1.00 89.88 105 GLU A O 1
ATOM 822 N N . ALA A 1 106 ? 19.640 -13.451 -28.486 1.00 85.81 106 ALA A N 1
ATOM 823 C CA . ALA A 1 106 ? 21.008 -13.124 -28.850 1.00 85.81 106 ALA A CA 1
ATOM 824 C C . ALA A 1 106 ? 22.031 -13.745 -27.883 1.00 85.81 106 ALA A C 1
ATOM 826 O O . ALA A 1 106 ? 23.091 -14.186 -28.332 1.00 85.81 106 ALA A O 1
ATOM 827 N N . ALA A 1 107 ? 21.710 -13.833 -26.587 1.00 84.56 107 ALA A N 1
ATOM 828 C CA . ALA A 1 107 ? 22.531 -14.514 -25.585 1.00 84.56 107 ALA A CA 1
ATOM 829 C C . ALA A 1 107 ? 22.544 -16.039 -25.791 1.00 84.56 107 ALA A C 1
ATOM 831 O O . ALA A 1 107 ? 23.600 -16.671 -25.729 1.00 84.56 107 ALA A O 1
ATOM 832 N N . ALA A 1 108 ? 21.395 -16.627 -26.130 1.00 84.44 108 ALA A N 1
ATOM 833 C CA . ALA A 1 108 ? 21.264 -18.060 -26.384 1.00 84.44 108 ALA A CA 1
ATOM 834 C C . ALA A 1 108 ? 21.901 -18.519 -27.716 1.00 84.44 108 ALA A C 1
ATOM 836 O O . ALA A 1 108 ? 22.102 -19.713 -27.940 1.00 84.44 108 ALA A O 1
ATOM 837 N N . GLY A 1 109 ? 22.271 -17.584 -28.599 1.00 78.31 109 GLY A N 1
ATOM 838 C CA . GLY A 1 109 ? 22.998 -17.874 -29.837 1.00 78.31 109 GLY A CA 1
ATOM 839 C C . GLY A 1 109 ? 22.144 -18.482 -30.954 1.00 78.31 109 GLY A C 1
ATOM 840 O O . GLY A 1 109 ? 22.705 -18.971 -31.933 1.00 78.31 109 GLY A O 1
ATOM 841 N N . TYR A 1 110 ? 20.811 -18.424 -30.849 1.00 64.69 110 TYR A N 1
ATOM 842 C CA . TYR A 1 110 ? 19.882 -19.056 -31.798 1.00 64.69 110 TYR A CA 1
ATOM 843 C C . TYR A 1 110 ? 19.908 -18.457 -33.218 1.00 64.69 110 TYR A C 1
ATOM 845 O O . TYR A 1 110 ? 19.405 -19.086 -34.143 1.00 64.69 110 TYR A O 1
ATOM 853 N N . ASN A 1 111 ? 20.528 -17.288 -33.422 1.00 55.53 111 ASN A N 1
ATOM 854 C CA . ASN A 1 111 ? 20.546 -16.585 -34.715 1.00 55.53 111 ASN A CA 1
ATOM 855 C C . ASN A 1 111 ? 21.943 -16.336 -35.311 1.00 55.53 111 ASN A C 1
ATOM 857 O O . ASN A 1 111 ? 22.058 -15.671 -36.341 1.00 55.53 111 ASN A O 1
ATOM 861 N N . VAL A 1 112 ? 23.019 -16.863 -34.715 1.00 54.72 112 VAL A N 1
ATOM 862 C CA . VAL A 1 112 ? 24.375 -16.631 -35.239 1.00 54.72 112 VAL A CA 1
ATOM 863 C C . VAL A 1 112 ? 24.873 -17.874 -35.965 1.00 54.72 112 VAL A C 1
ATOM 865 O O . VAL A 1 112 ? 25.254 -18.868 -35.351 1.00 54.72 112 VAL A O 1
ATOM 868 N N . SER A 1 113 ? 24.885 -17.789 -37.298 1.00 52.66 113 SER A N 1
ATOM 869 C CA . SER A 1 113 ? 25.537 -18.766 -38.170 1.00 52.66 113 SER A CA 1
ATOM 870 C C . SER A 1 113 ? 26.963 -19.062 -37.677 1.00 52.66 113 SER A C 1
ATOM 872 O O . SER A 1 113 ? 27.739 -18.164 -37.346 1.00 52.66 113 SER A O 1
ATOM 874 N N . TYR A 1 114 ? 27.273 -20.350 -37.604 1.00 47.62 114 TYR A N 1
ATOM 875 C CA . TYR A 1 114 ? 28.145 -21.031 -36.642 1.00 47.62 114 TYR A CA 1
ATOM 876 C C . TYR A 1 114 ? 29.663 -20.719 -36.661 1.00 47.62 114 TYR A C 1
ATOM 878 O O . TYR A 1 114 ? 30.435 -21.465 -36.065 1.00 47.62 114 TYR A O 1
ATOM 886 N N . SER A 1 115 ? 30.159 -19.682 -37.341 1.00 50.28 115 SER A N 1
ATOM 887 C CA . SER A 1 115 ? 31.577 -19.661 -37.755 1.00 50.28 115 SER A CA 1
ATOM 888 C C . SER A 1 115 ? 32.539 -18.741 -36.993 1.00 50.28 115 SER A C 1
ATOM 890 O O . SER A 1 115 ? 33.729 -18.771 -37.296 1.00 50.28 115 SER A O 1
ATOM 892 N N . PHE A 1 116 ? 32.117 -17.955 -35.992 1.00 53.31 116 PHE A N 1
ATOM 893 C CA . PHE A 1 116 ? 33.056 -17.024 -35.333 1.00 53.31 116 PHE A CA 1
ATOM 894 C C . PHE A 1 116 ? 32.788 -16.771 -33.838 1.00 53.31 116 PHE A C 1
ATOM 896 O O . PHE A 1 116 ? 32.735 -15.627 -33.381 1.00 53.31 116 PHE A O 1
ATOM 903 N N . ARG A 1 117 ? 32.672 -17.837 -33.029 1.00 53.44 117 ARG A N 1
ATOM 904 C CA . ARG A 1 117 ? 32.892 -17.724 -31.573 1.00 53.44 117 ARG A CA 1
ATOM 905 C C . ARG A 1 117 ? 34.386 -17.497 -31.326 1.00 53.44 117 ARG A C 1
ATOM 907 O O . ARG A 1 117 ? 35.140 -18.439 -31.099 1.00 53.44 117 ARG A O 1
ATOM 914 N N . ARG A 1 118 ? 34.834 -16.238 -31.372 1.00 56.25 118 ARG A N 1
ATOM 915 C CA . ARG A 1 118 ? 36.073 -15.860 -30.675 1.00 56.25 118 ARG A CA 1
ATOM 916 C C . ARG A 1 118 ? 35.890 -16.251 -29.207 1.00 56.25 118 ARG A C 1
ATOM 918 O O . ARG A 1 118 ? 34.864 -15.912 -28.627 1.00 56.25 118 ARG A O 1
ATOM 925 N N . GLN A 1 119 ? 36.871 -16.936 -28.621 1.00 57.97 119 GLN A N 1
ATOM 926 C CA . GLN A 1 119 ? 36.964 -17.281 -27.191 1.00 57.97 119 GLN A CA 1
ATOM 927 C C . GLN A 1 119 ? 37.150 -16.033 -26.295 1.00 57.97 119 GLN A C 1
ATOM 929 O O . GLN A 1 119 ? 37.965 -16.021 -25.379 1.00 57.97 119 GLN A O 1
ATOM 934 N N . GLY A 1 120 ? 36.441 -14.946 -26.595 1.00 57.97 120 GLY A N 1
ATOM 935 C CA . GLY A 1 120 ? 36.408 -13.742 -25.784 1.00 57.97 120 GLY A CA 1
ATOM 936 C C . GLY A 1 120 ? 35.276 -13.836 -24.774 1.00 57.97 120 GLY A C 1
ATOM 937 O O . GLY A 1 120 ? 34.157 -14.207 -25.121 1.00 57.97 120 GLY A O 1
ATOM 938 N N . THR A 1 121 ? 35.583 -13.470 -23.537 1.00 65.94 121 THR A N 1
ATOM 939 C CA . THR A 1 121 ? 34.666 -13.215 -22.422 1.00 65.94 121 THR A CA 1
ATOM 940 C C . THR A 1 121 ? 33.777 -11.999 -22.714 1.00 65.94 121 THR A C 1
ATOM 942 O O . THR A 1 121 ? 33.838 -10.995 -22.006 1.00 65.94 121 THR A O 1
ATOM 945 N N . GLU A 1 122 ? 33.016 -12.016 -23.810 1.00 69.00 122 GLU A N 1
ATOM 946 C CA . GLU A 1 122 ? 32.016 -10.973 -24.023 1.00 69.00 122 GLU A CA 1
ATOM 947 C C . GLU A 1 122 ? 30.966 -11.072 -22.909 1.00 69.00 122 GLU A C 1
ATOM 949 O O . GLU A 1 122 ? 30.474 -12.172 -22.641 1.00 69.00 122 GLU A O 1
ATOM 954 N N . PRO A 1 123 ? 30.641 -9.953 -22.239 1.00 75.50 123 PRO A N 1
ATOM 955 C CA . PRO A 1 123 ? 29.648 -9.957 -21.181 1.00 75.50 123 PRO A CA 1
ATOM 956 C C . PRO A 1 123 ? 28.288 -10.366 -21.748 1.00 75.50 123 PRO A C 1
ATOM 958 O O . PRO A 1 123 ? 27.892 -9.954 -22.844 1.00 75.50 123 PRO A O 1
ATOM 961 N N . ASP A 1 124 ? 27.573 -11.182 -20.982 1.00 86.88 124 ASP A N 1
ATOM 962 C CA . ASP A 1 124 ? 26.214 -11.580 -21.308 1.00 86.88 124 ASP A CA 1
ATOM 963 C C . ASP A 1 124 ? 25.300 -10.343 -21.269 1.00 86.88 124 ASP A C 1
ATOM 965 O O . ASP A 1 124 ? 25.066 -9.734 -20.223 1.00 86.88 124 ASP A O 1
ATOM 969 N N . ARG A 1 125 ? 24.801 -9.936 -22.439 1.00 89.50 125 ARG A N 1
ATOM 970 C CA . ARG A 1 125 ? 23.956 -8.742 -22.589 1.00 89.50 125 ARG A CA 1
ATOM 971 C C . ARG A 1 125 ? 22.602 -8.915 -21.916 1.00 89.50 125 ARG A C 1
ATOM 973 O O . ARG A 1 125 ? 22.036 -7.929 -21.447 1.00 89.50 125 ARG A O 1
ATOM 980 N N . TYR A 1 126 ? 22.099 -10.145 -21.844 1.00 92.81 126 TYR A N 1
ATOM 981 C CA . TYR A 1 126 ? 20.888 -10.432 -21.093 1.00 92.81 126 TYR A CA 1
ATOM 982 C C . TYR A 1 126 ? 21.141 -10.245 -19.590 1.00 92.81 126 TYR A C 1
ATOM 984 O O . TYR A 1 126 ? 20.359 -9.578 -18.915 1.00 92.81 126 TYR A O 1
ATOM 992 N N . ALA A 1 127 ? 22.301 -10.672 -19.080 1.00 92.50 127 ALA A N 1
ATOM 993 C CA . ALA A 1 127 ? 22.696 -10.375 -17.701 1.00 92.50 127 ALA A CA 1
ATOM 994 C C . ALA A 1 127 ? 22.812 -8.857 -17.431 1.00 92.50 127 ALA A C 1
ATOM 996 O O . ALA A 1 127 ? 22.319 -8.378 -16.407 1.00 92.50 127 ALA A O 1
ATOM 997 N N . LEU A 1 128 ? 23.374 -8.078 -18.369 1.00 94.50 128 LEU A N 1
ATOM 998 C CA . LEU A 1 128 ? 23.418 -6.608 -18.275 1.00 94.50 128 LEU A CA 1
ATOM 999 C C . LEU A 1 128 ? 22.014 -5.977 -18.236 1.00 94.50 128 LEU A C 1
ATOM 1001 O O . LEU A 1 128 ? 21.779 -5.048 -17.457 1.00 94.50 128 LEU A O 1
ATOM 1005 N N . LEU A 1 129 ? 21.075 -6.483 -19.044 1.00 95.62 129 LEU A N 1
ATOM 1006 C CA . LEU A 1 129 ? 19.667 -6.074 -19.018 1.00 95.62 129 LEU A CA 1
ATOM 1007 C C . LEU A 1 129 ? 19.040 -6.361 -17.649 1.00 95.62 129 LEU A C 1
ATOM 1009 O O . LEU A 1 129 ? 18.389 -5.482 -17.083 1.00 95.62 129 LEU A O 1
ATOM 1013 N N . CYS A 1 130 ? 19.247 -7.563 -17.115 1.00 95.94 130 CYS A N 1
ATOM 1014 C CA . CYS A 1 130 ? 18.757 -7.979 -15.804 1.00 95.94 130 CYS A CA 1
ATOM 1015 C C . CYS A 1 130 ? 19.267 -7.055 -14.687 1.00 95.94 130 CYS A C 1
ATOM 1017 O O . CYS A 1 130 ? 18.483 -6.569 -13.868 1.00 95.94 130 CYS A O 1
ATOM 1019 N N . ASP A 1 131 ? 20.562 -6.737 -14.681 1.00 94.94 131 ASP A N 1
ATOM 1020 C CA . ASP A 1 131 ? 21.161 -5.824 -13.702 1.00 94.94 131 ASP A CA 1
ATOM 1021 C C . ASP A 1 131 ? 20.603 -4.402 -13.805 1.00 94.94 131 ASP A C 1
ATOM 1023 O O . ASP A 1 131 ? 20.269 -3.780 -12.789 1.00 94.94 131 ASP A O 1
ATOM 1027 N N . TRP A 1 132 ? 20.452 -3.905 -15.034 1.00 95.25 132 TRP A N 1
ATOM 1028 C CA . TRP A 1 132 ? 19.855 -2.604 -15.321 1.00 95.25 132 TRP A CA 1
ATOM 1029 C C . TRP A 1 132 ? 18.384 -2.532 -14.887 1.00 95.25 132 TRP A C 1
ATOM 1031 O O . TRP A 1 132 ? 17.973 -1.555 -14.257 1.00 95.25 132 TRP A O 1
ATOM 1041 N N . LEU A 1 133 ? 17.598 -3.583 -15.131 1.00 96.12 133 LEU A N 1
ATOM 1042 C CA . LEU A 1 133 ? 16.207 -3.671 -14.688 1.00 96.12 133 LEU A CA 1
ATOM 1043 C C . LEU A 1 133 ? 16.080 -3.691 -13.167 1.00 96.12 133 LEU A C 1
ATOM 1045 O O . LEU A 1 133 ? 15.202 -3.023 -12.611 1.00 96.12 133 LEU A O 1
ATOM 1049 N N . LEU A 1 134 ? 16.958 -4.422 -12.478 1.00 95.31 134 LEU A N 1
ATOM 1050 C CA . LEU A 1 134 ? 16.996 -4.426 -11.019 1.00 95.31 134 LEU A CA 1
ATOM 1051 C C . LEU A 1 134 ? 17.377 -3.048 -10.460 1.00 95.31 134 LEU A C 1
ATOM 1053 O O . LEU A 1 134 ? 16.835 -2.641 -9.429 1.00 95.31 134 LEU A O 1
ATOM 1057 N N . GLU A 1 135 ? 18.294 -2.320 -11.104 1.00 93.75 135 GLU A N 1
ATOM 1058 C CA . GLU A 1 135 ? 18.638 -0.933 -10.752 1.00 93.75 135 GLU A CA 1
ATOM 1059 C C . GLU A 1 135 ? 17.440 0.007 -10.914 1.00 93.75 135 GLU A C 1
ATOM 1061 O O . GLU A 1 135 ? 17.067 0.679 -9.950 1.00 93.75 135 GLU A O 1
ATOM 1066 N N . ILE A 1 136 ? 16.786 0.009 -12.082 1.00 92.69 136 ILE A N 1
ATOM 1067 C CA . ILE A 1 136 ? 15.592 0.835 -12.318 1.00 92.69 136 ILE A CA 1
ATOM 1068 C C . ILE A 1 136 ? 14.510 0.513 -11.292 1.00 92.69 136 ILE A C 1
ATOM 1070 O O . ILE A 1 136 ? 13.958 1.422 -10.675 1.00 92.69 136 ILE A O 1
ATOM 1074 N N . SER A 1 137 ? 14.235 -0.773 -11.069 1.00 93.19 137 SER A N 1
ATOM 1075 C CA . SER A 1 137 ? 13.216 -1.216 -10.115 1.00 93.19 137 SER A CA 1
ATOM 1076 C C . SER A 1 137 ? 13.542 -0.741 -8.699 1.00 93.19 137 SER A C 1
ATOM 1078 O O . SER A 1 137 ? 12.678 -0.186 -8.027 1.00 93.19 137 SER A O 1
ATOM 1080 N N . SER A 1 138 ? 14.805 -0.851 -8.272 1.00 90.06 138 SER A N 1
ATOM 1081 C CA . SER A 1 138 ? 15.252 -0.344 -6.965 1.00 90.06 138 SER A CA 1
ATOM 1082 C C . SER A 1 138 ? 15.043 1.168 -6.846 1.00 90.06 138 SER A C 1
ATOM 1084 O O . SER A 1 138 ? 14.553 1.651 -5.827 1.00 90.06 138 SER A O 1
ATOM 1086 N N . ASN A 1 139 ? 15.355 1.923 -7.901 1.00 89.94 139 ASN A N 1
ATOM 1087 C CA . ASN A 1 139 ? 15.190 3.375 -7.923 1.00 89.94 139 ASN A CA 1
ATOM 1088 C C . ASN A 1 139 ? 13.712 3.791 -7.902 1.00 89.94 139 ASN A C 1
ATOM 1090 O O . ASN A 1 139 ? 13.351 4.732 -7.196 1.00 89.94 139 ASN A O 1
ATOM 1094 N N . LEU A 1 140 ? 12.849 3.084 -8.635 1.00 89.75 140 LEU A N 1
ATOM 1095 C CA . LEU A 1 140 ? 11.401 3.314 -8.634 1.00 89.75 140 LEU A CA 1
ATOM 1096 C C . LEU A 1 140 ? 10.781 3.029 -7.264 1.00 89.75 140 LEU A C 1
ATOM 1098 O O . LEU A 1 140 ? 9.948 3.798 -6.793 1.00 89.75 140 LEU A O 1
ATOM 1102 N N . ILE A 1 141 ? 11.230 1.960 -6.607 1.00 86.38 141 ILE A N 1
ATOM 1103 C CA . ILE A 1 141 ? 10.793 1.575 -5.263 1.00 86.38 141 ILE A CA 1
ATOM 1104 C C . ILE A 1 141 ? 11.238 2.608 -4.211 1.00 86.38 141 ILE A C 1
ATOM 1106 O O . ILE A 1 141 ? 10.503 2.876 -3.259 1.00 86.38 141 ILE A O 1
ATOM 1110 N N . ARG A 1 142 ? 12.427 3.207 -4.369 1.00 85.56 142 ARG A N 1
ATOM 1111 C CA . ARG A 1 142 ? 12.973 4.206 -3.433 1.00 85.56 142 ARG A CA 1
ATOM 1112 C C . ARG A 1 142 ? 12.376 5.606 -3.588 1.00 85.56 142 ARG A C 1
ATOM 1114 O O . ARG A 1 142 ? 12.345 6.329 -2.601 1.00 85.56 142 ARG A O 1
ATOM 1121 N N . ALA A 1 143 ? 11.916 5.983 -4.782 1.00 80.81 143 ALA A N 1
ATOM 1122 C CA . ALA A 1 143 ? 11.554 7.365 -5.121 1.00 80.81 143 ALA A CA 1
ATOM 1123 C C . ALA A 1 143 ? 10.347 7.952 -4.355 1.00 80.81 143 ALA A C 1
ATOM 1125 O O . ALA A 1 143 ? 10.149 9.161 -4.387 1.00 80.81 143 ALA A O 1
ATOM 1126 N N . ASP A 1 144 ? 9.551 7.135 -3.663 1.00 69.88 144 ASP A N 1
ATOM 1127 C CA . ASP A 1 144 ? 8.322 7.568 -2.982 1.00 69.88 144 ASP A CA 1
ATOM 1128 C C . ASP A 1 144 ? 8.521 7.919 -1.495 1.00 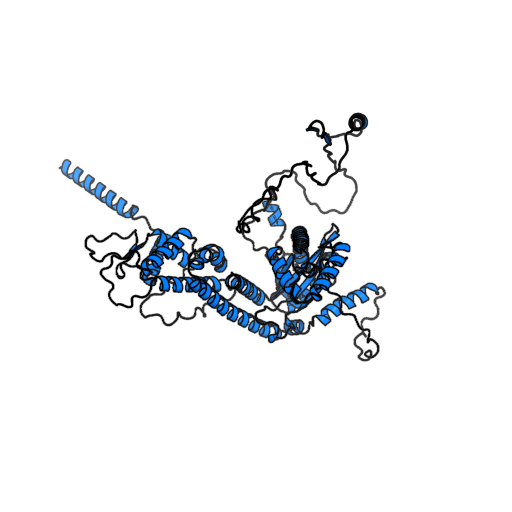69.88 144 ASP A C 1
ATOM 1130 O O . ASP A 1 144 ? 7.687 7.542 -0.673 1.00 69.88 144 ASP A O 1
ATOM 1134 N N . VAL A 1 145 ? 9.616 8.581 -1.108 1.00 59.97 145 VAL A N 1
ATOM 1135 C CA . VAL A 1 145 ? 9.807 9.041 0.283 1.00 59.97 145 VAL A CA 1
ATOM 1136 C C . VAL A 1 145 ? 9.522 10.546 0.367 1.00 59.97 145 VAL A C 1
ATOM 1138 O O . VAL A 1 145 ? 10.394 11.341 0.013 1.00 59.97 145 VAL A O 1
ATOM 1141 N N . PRO A 1 146 ? 8.331 10.974 0.834 1.00 52.91 146 PRO A N 1
ATOM 1142 C CA . PRO A 1 146 ? 8.083 12.373 1.163 1.00 52.91 146 PRO A CA 1
ATOM 1143 C C . PRO A 1 146 ? 8.988 12.766 2.336 1.00 52.91 146 PRO A C 1
ATOM 1145 O O . PRO A 1 146 ? 9.016 12.067 3.346 1.00 52.91 146 PRO A O 1
ATOM 1148 N N . GLY A 1 147 ? 9.741 13.857 2.202 1.00 51.00 147 GLY A N 1
ATOM 1149 C CA . GLY A 1 147 ? 10.611 14.367 3.272 1.00 51.00 147 GLY A CA 1
ATOM 1150 C C . GLY A 1 147 ? 12.047 13.831 3.272 1.00 51.00 147 GLY A C 1
ATOM 1151 O O . GLY A 1 147 ? 12.874 14.367 3.992 1.00 51.00 147 GLY A O 1
ATOM 1152 N N . GLY A 1 148 ? 12.392 12.874 2.401 1.00 43.88 148 GLY A N 1
ATOM 1153 C CA . GLY A 1 148 ? 13.786 12.476 2.135 1.00 43.88 148 GLY A CA 1
ATOM 1154 C C . GLY A 1 148 ? 14.511 13.424 1.173 1.00 43.88 148 GLY A C 1
ATOM 1155 O O . GLY A 1 148 ? 15.394 12.999 0.436 1.00 43.88 148 GLY A O 1
ATOM 1156 N N . GLY A 1 149 ? 14.080 14.687 1.124 1.00 40.00 149 GLY A N 1
ATOM 1157 C CA . GLY A 1 149 ? 14.623 15.746 0.277 1.00 40.00 149 GLY A CA 1
ATOM 1158 C C . GLY A 1 149 ? 15.940 16.313 0.793 1.00 40.00 149 GLY A C 1
ATOM 1159 O O . GLY A 1 149 ? 16.250 17.462 0.499 1.00 40.00 149 GLY A O 1
ATOM 1160 N N . ASP A 1 150 ? 16.719 15.521 1.521 1.00 41.19 150 ASP A N 1
ATOM 1161 C CA . ASP A 1 150 ? 18.145 15.756 1.611 1.00 41.19 150 ASP A CA 1
ATOM 1162 C C . ASP A 1 150 ? 18.734 15.336 0.265 1.00 41.19 150 ASP A C 1
ATOM 1164 O O . ASP A 1 150 ? 19.102 14.189 0.011 1.00 41.19 150 ASP A O 1
ATOM 1168 N N . ALA A 1 151 ? 18.813 16.316 -0.636 1.00 43.12 151 ALA A N 1
ATOM 1169 C CA . ALA A 1 151 ? 19.544 16.238 -1.898 1.00 43.12 151 ALA A CA 1
ATOM 1170 C C . ALA A 1 151 ? 21.027 15.824 -1.720 1.00 43.12 151 ALA A C 1
ATOM 1172 O O . ALA A 1 151 ? 21.738 15.647 -2.708 1.00 43.12 151 ALA A O 1
ATOM 1173 N N . SER A 1 152 ? 21.497 15.666 -0.479 1.00 42.44 152 SER A N 1
ATOM 1174 C CA . SER A 1 152 ? 22.826 15.212 -0.082 1.00 42.44 152 SER A CA 1
ATOM 1175 C C . SER A 1 152 ? 23.013 13.690 -0.093 1.00 42.44 152 SER A C 1
ATOM 1177 O O . SER A 1 152 ? 24.161 13.266 -0.186 1.00 42.44 152 SER A O 1
ATOM 1179 N N . ASP A 1 153 ? 21.951 12.867 -0.067 1.00 39.81 153 ASP A N 1
ATOM 1180 C CA . ASP A 1 153 ? 22.082 11.393 -0.056 1.00 39.81 153 ASP A CA 1
ATOM 1181 C C . ASP A 1 153 ? 21.682 10.722 -1.383 1.00 39.81 153 ASP A C 1
ATOM 1183 O O . ASP A 1 153 ? 21.313 9.543 -1.460 1.00 39.81 153 ASP A O 1
ATOM 1187 N N . VAL A 1 154 ? 21.870 11.445 -2.495 1.00 40.22 154 VAL A N 1
ATOM 1188 C CA . VAL A 1 154 ? 22.280 10.777 -3.736 1.00 40.22 154 VAL A CA 1
ATOM 1189 C C . VAL A 1 154 ? 23.703 10.289 -3.499 1.00 40.22 154 VAL A C 1
ATOM 1191 O O . VAL A 1 154 ? 24.673 10.928 -3.901 1.00 40.22 154 VAL A O 1
ATOM 1194 N N . THR A 1 155 ? 23.804 9.165 -2.785 1.00 39.12 155 THR A N 1
ATOM 1195 C CA . THR A 1 155 ? 24.965 8.277 -2.765 1.00 39.12 155 THR A CA 1
ATOM 1196 C C . THR A 1 155 ? 25.720 8.422 -4.078 1.00 39.12 155 THR A C 1
ATOM 1198 O O . THR A 1 155 ? 25.189 8.119 -5.152 1.00 39.12 155 THR A O 1
ATOM 1201 N N . ALA A 1 156 ? 26.939 8.963 -3.986 1.00 34.38 156 ALA A N 1
ATOM 1202 C CA . ALA A 1 156 ? 27.854 9.038 -5.108 1.00 34.38 156 ALA A CA 1
ATOM 1203 C C . ALA A 1 156 ? 27.799 7.685 -5.834 1.00 34.38 156 ALA A C 1
ATOM 1205 O O . ALA A 1 156 ? 27.904 6.648 -5.164 1.00 34.38 156 ALA A O 1
ATOM 1206 N N . PRO A 1 157 ? 27.547 7.664 -7.157 1.00 38.53 157 PRO A N 1
ATOM 1207 C CA . PRO A 1 157 ? 27.404 6.416 -7.885 1.00 38.53 157 PRO A CA 1
ATOM 1208 C C . PRO A 1 157 ? 28.613 5.546 -7.561 1.00 38.53 157 PRO A C 1
ATOM 1210 O O . PRO A 1 157 ? 29.745 6.036 -7.611 1.00 38.53 157 PRO A O 1
ATOM 1213 N N . ALA A 1 158 ? 28.354 4.291 -7.176 1.00 40.34 158 ALA A N 1
ATOM 1214 C CA . ALA A 1 158 ? 29.377 3.280 -6.949 1.00 40.34 158 ALA A CA 1
ATOM 1215 C C . ALA A 1 158 ? 30.490 3.467 -7.982 1.00 40.34 158 ALA A C 1
ATOM 1217 O O . ALA A 1 158 ? 30.179 3.533 -9.172 1.00 40.34 158 ALA A O 1
ATOM 1218 N N . LYS A 1 159 ? 31.727 3.650 -7.489 1.00 39.62 159 LYS A N 1
ATOM 1219 C CA . LYS A 1 159 ? 32.958 3.950 -8.238 1.00 39.62 159 LYS A CA 1
ATOM 1220 C C . LYS A 1 159 ? 32.836 3.423 -9.670 1.00 39.62 159 LYS A C 1
ATOM 1222 O O . LYS A 1 159 ? 32.922 2.219 -9.904 1.00 39.62 159 LYS A O 1
ATOM 1227 N N . LYS A 1 160 ? 32.468 4.325 -10.582 1.00 43.59 160 LYS A N 1
ATOM 1228 C CA . LYS A 1 160 ? 32.096 3.960 -11.945 1.00 43.59 160 LYS A CA 1
ATOM 1229 C C . LYS A 1 160 ? 33.293 3.325 -12.651 1.00 43.59 160 LYS A C 1
ATOM 1231 O O . LYS A 1 160 ? 34.417 3.735 -12.375 1.00 43.59 160 LYS A O 1
ATOM 1236 N N . PRO A 1 161 ? 33.072 2.402 -13.600 1.00 46.88 161 PRO A N 1
ATOM 1237 C CA . PRO A 1 161 ? 34.075 2.160 -14.626 1.00 46.88 161 PRO A CA 1
ATOM 1238 C C . PRO A 1 161 ? 34.367 3.502 -15.314 1.00 46.88 161 PRO A C 1
ATOM 1240 O O . PRO A 1 161 ? 33.444 4.174 -15.788 1.00 46.88 161 PRO A O 1
ATOM 1243 N N . ASP A 1 162 ? 35.627 3.929 -15.270 1.00 41.25 162 ASP A N 1
ATOM 1244 C CA . ASP A 1 162 ? 36.090 5.211 -15.799 1.00 41.25 162 ASP A CA 1
ATOM 1245 C C . ASP A 1 162 ? 35.635 5.373 -17.262 1.00 41.25 162 ASP A C 1
ATOM 1247 O O . ASP A 1 162 ? 36.078 4.635 -18.138 1.00 41.25 162 ASP A O 1
ATOM 1251 N N . GLY A 1 163 ? 34.715 6.310 -17.533 1.00 57.78 163 GLY A N 1
ATOM 1252 C CA . GLY A 1 163 ? 34.367 6.715 -18.905 1.00 57.78 163 GLY A CA 1
ATOM 1253 C C . GLY A 1 163 ? 32.887 6.967 -19.217 1.00 57.78 163 GLY A C 1
ATOM 1254 O O . GLY A 1 163 ? 32.603 7.782 -20.089 1.00 57.78 163 GLY A O 1
ATOM 1255 N N . ALA A 1 164 ? 31.927 6.358 -18.511 1.00 52.16 164 ALA A N 1
ATOM 1256 C CA . ALA A 1 164 ? 30.508 6.530 -18.855 1.00 52.16 164 ALA A CA 1
ATOM 1257 C C . ALA A 1 164 ? 29.892 7.748 -18.140 1.00 52.16 164 ALA A C 1
ATOM 1259 O O . ALA A 1 164 ? 29.647 7.712 -16.926 1.00 52.16 164 ALA A O 1
ATOM 1260 N N . ALA A 1 165 ? 29.608 8.834 -18.868 1.00 55.03 165 ALA A N 1
ATOM 1261 C CA . ALA A 1 165 ? 28.894 9.996 -18.331 1.00 55.03 165 ALA A CA 1
ATOM 1262 C C . ALA A 1 165 ? 27.537 9.558 -17.742 1.00 55.03 165 ALA A C 1
ATOM 1264 O O . ALA A 1 165 ? 26.763 8.853 -18.384 1.00 55.03 165 ALA A O 1
ATOM 1265 N N . ALA A 1 166 ? 27.241 9.918 -16.485 1.00 56.41 166 ALA A N 1
ATOM 1266 C CA . ALA A 1 166 ? 25.911 9.658 -15.927 1.00 56.41 166 ALA A CA 1
ATOM 1267 C C . ALA A 1 166 ? 24.950 10.594 -16.641 1.00 56.41 166 ALA A C 1
ATOM 1269 O O . ALA A 1 166 ? 24.996 11.798 -16.397 1.00 56.41 166 ALA A O 1
ATOM 1270 N N . LEU A 1 167 ? 24.072 10.058 -17.486 1.00 56.84 167 LEU A N 1
ATOM 1271 C CA . LEU A 1 167 ? 22.884 10.820 -17.817 1.00 56.84 167 LEU A CA 1
ATOM 1272 C C . LEU A 1 167 ? 22.090 11.009 -16.520 1.00 56.84 167 LEU A C 1
ATOM 1274 O O . LEU A 1 167 ? 21.786 10.010 -15.856 1.00 56.84 167 LEU A O 1
ATOM 1278 N N . PRO A 1 168 ? 21.782 12.256 -16.128 1.00 62.41 168 PRO A N 1
ATOM 1279 C CA . PRO A 1 168 ? 20.914 12.491 -14.991 1.00 62.41 168 PRO A CA 1
ATOM 1280 C C . PRO A 1 168 ? 19.591 11.772 -15.254 1.00 62.41 168 PRO A C 1
ATOM 1282 O O . PRO A 1 168 ? 19.021 11.874 -16.344 1.00 62.41 168 PRO A O 1
ATOM 1285 N N . ILE A 1 169 ? 19.121 11.007 -14.268 1.00 60.94 169 ILE A N 1
ATOM 1286 C CA . ILE A 1 169 ? 17.770 10.449 -14.295 1.00 60.94 169 ILE A CA 1
ATOM 1287 C C . ILE A 1 169 ? 16.842 11.657 -14.397 1.00 60.94 169 ILE A C 1
ATOM 1289 O O . ILE A 1 169 ? 16.789 12.473 -13.477 1.00 60.94 169 ILE A O 1
ATOM 1293 N N . ALA A 1 170 ? 16.189 11.817 -15.547 1.00 57.59 170 ALA A N 1
ATOM 1294 C CA . ALA A 1 170 ? 15.314 12.950 -15.784 1.00 57.59 170 ALA A CA 1
ATOM 1295 C C . ALA A 1 170 ? 14.250 13.001 -14.683 1.00 57.59 170 ALA A C 1
ATOM 1297 O O . ALA A 1 170 ? 13.672 11.968 -14.327 1.00 57.59 170 ALA A O 1
ATOM 1298 N N . ALA A 1 171 ? 14.006 14.195 -14.137 1.00 59.88 171 ALA A N 1
ATOM 1299 C CA . ALA A 1 171 ? 12.884 14.395 -13.235 1.00 59.88 171 ALA A CA 1
ATOM 1300 C C . ALA A 1 171 ? 11.608 13.922 -13.960 1.00 59.88 171 ALA A C 1
ATOM 1302 O O . ALA A 1 171 ? 11.413 14.282 -15.125 1.00 59.88 171 ALA A O 1
ATOM 1303 N N . PRO A 1 172 ? 10.786 13.066 -13.332 1.00 56.75 172 PRO A N 1
ATOM 1304 C CA . PRO A 1 172 ? 9.646 12.460 -14.002 1.00 56.75 172 PRO A CA 1
ATOM 1305 C C . PRO A 1 172 ? 8.705 13.542 -14.541 1.00 56.75 172 PRO A C 1
ATOM 1307 O O . PRO A 1 172 ? 8.246 14.416 -13.803 1.00 56.75 172 PRO A O 1
ATOM 1310 N N . VAL A 1 173 ? 8.395 13.461 -15.836 1.00 51.69 173 VAL A N 1
ATOM 1311 C CA . VAL A 1 173 ? 7.349 14.267 -16.480 1.00 51.69 173 VAL A CA 1
ATOM 1312 C C . VAL A 1 173 ? 6.007 13.614 -16.135 1.00 51.69 173 VAL A C 1
ATOM 1314 O O . VAL A 1 173 ? 5.428 12.872 -16.921 1.00 51.69 173 VAL A O 1
ATOM 1317 N N . GLY A 1 174 ? 5.568 13.790 -14.888 1.00 56.78 174 GLY A N 1
ATOM 1318 C CA . GLY A 1 174 ? 4.324 13.223 -14.369 1.00 56.78 174 GLY A CA 1
ATOM 1319 C C . GLY A 1 174 ? 4.362 13.000 -12.858 1.00 56.78 174 GLY A C 1
ATOM 1320 O O . GLY A 1 174 ? 5.342 12.495 -12.320 1.00 56.78 174 GLY A O 1
ATOM 1321 N N . ARG A 1 175 ? 3.270 13.348 -12.164 1.00 57.78 175 ARG A N 1
ATOM 1322 C CA . ARG A 1 175 ? 3.103 13.172 -10.704 1.00 57.78 175 ARG A CA 1
ATOM 1323 C C . ARG A 1 175 ? 2.901 11.709 -10.270 1.00 57.78 175 ARG A C 1
ATOM 1325 O O . ARG A 1 175 ? 2.509 11.465 -9.132 1.00 57.78 175 ARG A O 1
ATOM 1332 N N . GLU A 1 176 ? 3.081 10.727 -11.155 1.00 67.94 176 GLU A N 1
ATOM 1333 C CA . GLU A 1 176 ? 2.847 9.334 -10.775 1.00 67.94 176 GLU A CA 1
ATOM 1334 C C . GLU A 1 176 ? 3.972 8.848 -9.849 1.00 67.94 176 GLU A C 1
ATOM 1336 O O . GLU A 1 176 ? 5.152 8.910 -10.188 1.00 67.94 176 GLU A O 1
ATOM 1341 N N . SER A 1 177 ? 3.590 8.365 -8.665 1.00 80.56 177 SER A N 1
ATOM 1342 C CA . SER A 1 177 ? 4.504 7.745 -7.701 1.00 80.56 177 SER A CA 1
ATOM 1343 C C . SER A 1 177 ? 5.328 6.637 -8.375 1.00 80.56 177 SER A C 1
ATOM 1345 O O . SER A 1 177 ? 4.796 5.826 -9.140 1.00 80.56 177 SER A O 1
ATOM 1347 N N . GLY A 1 178 ? 6.628 6.573 -8.073 1.00 86.19 178 GLY A N 1
ATOM 1348 C CA . GLY A 1 178 ? 7.562 5.619 -8.675 1.00 86.19 178 GLY A CA 1
ATOM 1349 C C . GLY A 1 178 ? 7.117 4.169 -8.483 1.00 86.19 178 GLY A C 1
ATOM 1350 O O . GLY A 1 178 ? 7.180 3.368 -9.417 1.00 86.19 178 GLY A O 1
ATOM 1351 N N . MET A 1 179 ? 6.557 3.840 -7.315 1.00 84.81 179 MET A N 1
ATOM 1352 C CA . MET A 1 179 ? 5.997 2.515 -7.069 1.00 84.81 179 MET A CA 1
ATOM 1353 C C . MET A 1 179 ? 4.724 2.250 -7.873 1.00 84.81 179 MET A C 1
ATOM 1355 O O . MET A 1 179 ? 4.498 1.127 -8.324 1.00 84.81 179 MET A O 1
ATOM 1359 N N . ARG A 1 180 ? 3.868 3.259 -8.059 1.00 85.25 180 ARG A N 1
ATOM 1360 C CA . ARG A 1 180 ? 2.655 3.098 -8.864 1.00 85.25 180 ARG A CA 1
ATOM 1361 C C . ARG A 1 180 ? 3.017 2.801 -10.320 1.00 85.25 180 ARG A C 1
ATOM 1363 O O . ARG A 1 180 ? 2.464 1.857 -10.883 1.00 85.25 180 ARG A O 1
ATOM 1370 N N . PHE A 1 181 ? 4.005 3.509 -10.869 1.00 90.19 181 PHE A N 1
ATOM 1371 C CA . PHE A 1 181 ? 4.574 3.222 -12.187 1.00 90.19 181 PHE A CA 1
ATOM 1372 C C . PHE A 1 181 ? 5.191 1.815 -12.256 1.00 90.19 181 PHE A C 1
ATOM 1374 O O . PHE A 1 181 ? 4.929 1.059 -13.194 1.00 90.19 181 PHE A O 1
ATOM 1381 N N . PHE A 1 182 ? 5.953 1.414 -11.231 1.00 92.56 182 PHE A N 1
ATOM 1382 C CA . PHE A 1 182 ? 6.514 0.064 -11.141 1.00 92.56 182 PHE A CA 1
ATOM 1383 C C . PHE A 1 182 ? 5.421 -1.014 -11.212 1.00 92.56 182 PHE A C 1
ATOM 1385 O O . PHE A 1 182 ? 5.482 -1.890 -12.069 1.00 92.56 182 PHE A O 1
ATOM 1392 N N . VAL A 1 183 ? 4.388 -0.931 -10.370 1.00 89.00 183 VAL A N 1
ATOM 1393 C CA . VAL A 1 183 ? 3.304 -1.928 -10.326 1.00 89.00 183 VAL A CA 1
ATOM 1394 C C . VAL A 1 183 ? 2.473 -1.925 -11.614 1.00 89.00 183 VAL A C 1
ATOM 1396 O O . VAL A 1 183 ? 2.074 -2.983 -12.102 1.00 89.00 183 VAL A O 1
ATOM 1399 N N . SER A 1 184 ? 2.180 -0.749 -12.175 1.00 89.25 184 SER A N 1
ATOM 1400 C CA . SER A 1 184 ? 1.281 -0.630 -13.326 1.00 89.25 184 SER A CA 1
ATOM 1401 C C . SER A 1 184 ? 1.943 -0.998 -14.656 1.00 89.25 184 SER A C 1
ATOM 1403 O O . SER A 1 184 ? 1.226 -1.438 -15.565 1.00 89.25 184 SER A O 1
ATOM 1405 N N . LYS A 1 185 ? 3.272 -0.841 -14.762 1.00 93.12 185 LYS A N 1
ATOM 1406 C CA . LYS A 1 185 ? 4.062 -1.056 -15.984 1.00 93.12 185 LYS A CA 1
ATOM 1407 C C . LYS A 1 185 ? 5.147 -2.112 -15.819 1.00 93.12 185 LYS A C 1
ATOM 1409 O O . LYS A 1 185 ? 5.082 -3.148 -16.471 1.00 93.12 185 LYS A O 1
ATOM 1414 N N . VAL A 1 186 ? 6.126 -1.866 -14.952 1.00 93.56 186 VAL A N 1
ATOM 1415 C CA . VAL A 1 186 ? 7.360 -2.669 -14.872 1.00 93.56 186 VAL A CA 1
ATOM 1416 C C . VAL A 1 186 ? 7.087 -4.093 -14.403 1.00 93.56 186 VAL A C 1
ATOM 1418 O O . VAL A 1 186 ? 7.532 -5.037 -15.044 1.00 93.56 186 VAL A O 1
ATOM 1421 N N . ALA A 1 187 ? 6.298 -4.263 -13.343 1.00 92.81 187 ALA A N 1
ATOM 1422 C CA . ALA A 1 187 ? 5.945 -5.566 -12.780 1.00 92.81 187 ALA A CA 1
ATOM 1423 C C . ALA A 1 187 ? 5.104 -6.437 -13.733 1.00 92.81 187 ALA A C 1
ATOM 1425 O O . ALA A 1 187 ? 4.948 -7.632 -13.499 1.00 92.81 187 ALA A O 1
ATOM 1426 N N . LYS A 1 188 ? 4.548 -5.850 -14.804 1.00 94.81 188 LYS A N 1
ATOM 1427 C CA . LYS A 1 188 ? 3.781 -6.578 -15.825 1.00 94.81 188 LYS A CA 1
ATOM 1428 C C . LYS A 1 188 ? 4.646 -7.136 -16.953 1.00 94.81 188 LYS A C 1
ATOM 1430 O O . LYS A 1 188 ? 4.124 -7.927 -17.734 1.00 94.81 188 LYS A O 1
ATOM 1435 N N . ALA A 1 189 ? 5.915 -6.734 -17.046 1.00 96.31 189 ALA A N 1
ATOM 1436 C CA . ALA A 1 189 ? 6.831 -7.267 -18.046 1.00 96.31 189 ALA A CA 1
ATOM 1437 C C . ALA A 1 189 ? 6.981 -8.788 -17.879 1.00 96.31 189 ALA A C 1
ATOM 1439 O O . ALA A 1 189 ? 7.100 -9.299 -16.761 1.00 96.31 189 ALA A O 1
ATOM 1440 N N . ARG A 1 190 ? 6.983 -9.523 -18.991 1.00 96.69 190 ARG A N 1
ATOM 1441 C CA . ARG A 1 190 ? 7.070 -10.991 -19.006 1.00 96.69 190 ARG A CA 1
ATOM 1442 C C . ARG A 1 190 ? 8.407 -11.512 -18.499 1.00 96.69 190 ARG A C 1
ATOM 1444 O O . ARG A 1 190 ? 8.442 -12.633 -18.002 1.00 96.69 190 ARG A O 1
ATOM 1451 N N . ILE A 1 191 ? 9.465 -10.702 -18.562 1.00 96.19 191 ILE A N 1
ATOM 1452 C CA . ILE A 1 191 ? 10.803 -11.086 -18.096 1.00 96.19 191 ILE A CA 1
ATOM 1453 C C . ILE A 1 191 ? 10.793 -11.594 -16.645 1.00 96.19 191 ILE A C 1
ATOM 1455 O O . ILE A 1 191 ? 11.442 -12.586 -16.351 1.00 96.19 191 ILE A O 1
ATOM 1459 N N . TRP A 1 192 ? 9.966 -11.021 -15.762 1.00 95.69 192 TRP A N 1
ATOM 1460 C CA . TRP A 1 192 ? 9.857 -11.472 -14.366 1.00 95.69 192 TRP A CA 1
ATOM 1461 C C . TRP A 1 192 ? 9.233 -12.863 -14.210 1.00 95.69 192 TRP A C 1
ATOM 1463 O O . TRP A 1 192 ? 9.465 -13.526 -13.206 1.00 95.69 192 TRP A O 1
ATOM 1473 N N . ARG A 1 193 ? 8.402 -13.292 -15.169 1.00 94.56 193 ARG A N 1
ATOM 1474 C CA . ARG A 1 193 ? 7.793 -14.633 -15.174 1.00 94.56 193 ARG A CA 1
ATOM 1475 C C . ARG A 1 193 ? 8.693 -15.657 -15.850 1.00 94.56 193 ARG A C 1
ATOM 1477 O O . ARG A 1 193 ? 8.673 -16.819 -15.465 1.00 94.56 193 ARG A O 1
ATOM 1484 N N . ASN A 1 194 ? 9.428 -15.225 -16.872 1.00 93.88 194 ASN A N 1
ATOM 1485 C CA . ASN A 1 194 ? 10.322 -16.087 -17.636 1.00 93.88 194 ASN A CA 1
ATOM 1486 C C . ASN A 1 194 ? 11.622 -16.373 -16.866 1.00 93.88 194 ASN A C 1
ATOM 1488 O O . ASN A 1 194 ? 12.156 -17.471 -16.969 1.00 93.88 194 ASN A O 1
ATOM 1492 N N . ASP A 1 195 ? 12.097 -15.412 -16.070 1.00 95.50 195 ASP A N 1
ATOM 1493 C CA . ASP A 1 195 ? 13.343 -15.500 -15.314 1.00 95.50 195 ASP A CA 1
ATOM 1494 C C . ASP A 1 195 ? 13.068 -15.462 -13.803 1.00 95.50 195 ASP A C 1
ATOM 1496 O O . ASP A 1 195 ? 12.983 -14.408 -13.161 1.00 95.50 195 ASP A O 1
ATOM 1500 N N . VAL A 1 196 ? 12.891 -16.658 -13.233 1.00 95.62 196 VAL A N 1
ATOM 1501 C CA . VAL A 1 196 ? 12.606 -16.849 -11.801 1.00 95.62 196 VAL A CA 1
ATOM 1502 C C . VAL A 1 196 ? 13.761 -16.339 -10.935 1.00 95.62 196 VAL A C 1
ATOM 1504 O O . VAL A 1 196 ? 13.527 -15.773 -9.866 1.00 95.62 196 VAL A O 1
ATOM 1507 N N . GLU A 1 197 ? 15.007 -16.487 -11.394 1.00 96.19 197 GLU A N 1
ATOM 1508 C CA . GLU A 1 197 ? 16.183 -16.031 -10.653 1.00 96.19 197 GLU A CA 1
ATOM 1509 C C . GLU A 1 197 ? 16.229 -14.500 -10.584 1.00 96.19 197 GLU A C 1
ATOM 1511 O O . GLU A 1 197 ? 16.425 -13.932 -9.507 1.00 96.19 197 GLU A O 1
ATOM 1516 N N . LEU A 1 198 ? 15.970 -13.811 -11.700 1.00 95.88 198 LEU A N 1
ATOM 1517 C CA . LEU A 1 198 ? 15.836 -12.356 -11.736 1.00 95.88 198 LEU A CA 1
ATOM 1518 C C . LEU A 1 198 ? 14.764 -11.861 -10.754 1.00 95.88 198 LEU A C 1
ATOM 1520 O O . LEU A 1 198 ? 14.986 -10.879 -10.034 1.00 95.88 198 LEU A O 1
ATOM 1524 N N . PHE A 1 199 ? 13.615 -12.536 -10.691 1.00 96.38 199 PHE A N 1
ATOM 1525 C CA . PHE A 1 199 ? 12.552 -12.165 -9.761 1.00 96.38 199 PHE A CA 1
ATOM 1526 C C . PHE A 1 199 ? 12.942 -12.404 -8.293 1.00 96.38 199 PHE A C 1
ATOM 1528 O O . PHE A 1 199 ? 12.710 -11.535 -7.448 1.00 96.38 199 PHE A O 1
ATOM 1535 N N . GLU A 1 200 ? 13.625 -13.504 -7.968 1.00 96.00 200 GLU A N 1
ATOM 1536 C CA . GLU A 1 200 ? 14.152 -13.726 -6.614 1.00 96.00 200 GLU A CA 1
ATOM 1537 C C . GLU A 1 200 ? 15.238 -12.706 -6.232 1.00 96.00 200 GLU A C 1
ATOM 1539 O O . GLU A 1 200 ? 15.269 -12.224 -5.094 1.00 96.00 200 GLU A O 1
ATOM 1544 N N . ARG A 1 201 ? 16.070 -12.267 -7.186 1.00 96.88 201 ARG A N 1
ATOM 1545 C CA . ARG A 1 201 ? 17.019 -11.156 -6.987 1.00 96.88 201 ARG A CA 1
ATOM 1546 C C . ARG A 1 201 ? 16.292 -9.839 -6.702 1.00 96.88 201 ARG A C 1
ATOM 1548 O O . ARG A 1 201 ? 16.724 -9.082 -5.827 1.00 96.88 201 ARG A O 1
ATOM 1555 N N . LEU A 1 202 ? 15.169 -9.568 -7.373 1.00 95.75 202 LEU A N 1
ATOM 1556 C CA . LEU A 1 202 ? 14.312 -8.418 -7.069 1.00 95.75 202 LEU A CA 1
ATOM 1557 C C . LEU A 1 202 ? 13.726 -8.520 -5.654 1.00 95.75 202 LEU A C 1
ATOM 1559 O O . LEU A 1 202 ? 13.797 -7.545 -4.901 1.00 95.75 202 LEU A O 1
ATOM 1563 N N . LYS A 1 203 ? 13.209 -9.690 -5.254 1.00 95.44 203 LYS A N 1
ATOM 1564 C CA . LYS A 1 203 ? 12.725 -9.920 -3.883 1.00 95.44 203 LYS A CA 1
ATOM 1565 C C . LYS A 1 203 ? 13.822 -9.719 -2.852 1.00 95.44 203 LYS A C 1
ATOM 1567 O O . LYS A 1 203 ? 13.572 -9.090 -1.830 1.00 95.44 203 LYS A O 1
ATOM 1572 N N . ALA A 1 204 ? 15.035 -10.207 -3.105 1.00 95.19 204 ALA A N 1
ATOM 1573 C CA . ALA A 1 204 ? 16.175 -10.006 -2.217 1.00 95.19 204 ALA A CA 1
ATOM 1574 C C . ALA A 1 204 ? 16.495 -8.512 -2.039 1.00 95.19 204 ALA A C 1
ATOM 1576 O O . ALA A 1 204 ? 16.645 -8.052 -0.906 1.00 95.19 204 ALA A O 1
ATOM 1577 N N . ARG A 1 205 ? 16.501 -7.724 -3.127 1.00 94.25 205 ARG A N 1
ATOM 1578 C CA . ARG A 1 205 ? 16.653 -6.260 -3.045 1.00 94.25 205 ARG A CA 1
ATOM 1579 C C . ARG A 1 205 ? 15.501 -5.603 -2.283 1.00 94.25 205 ARG A C 1
ATOM 1581 O O . ARG A 1 205 ? 15.751 -4.746 -1.442 1.00 94.25 205 ARG A O 1
ATOM 1588 N N . ALA A 1 206 ? 14.259 -6.030 -2.515 1.00 92.38 206 ALA A N 1
ATOM 1589 C CA . ALA A 1 206 ? 13.101 -5.528 -1.780 1.00 92.38 206 ALA A CA 1
ATOM 1590 C C . ALA A 1 206 ? 13.194 -5.840 -0.275 1.00 92.38 206 ALA A C 1
ATOM 1592 O O . ALA A 1 206 ? 12.965 -4.947 0.534 1.00 92.38 206 ALA A O 1
ATOM 1593 N N . ARG A 1 207 ? 13.603 -7.058 0.115 1.00 93.81 207 ARG A N 1
ATOM 1594 C CA . ARG A 1 207 ? 13.850 -7.442 1.519 1.00 93.81 207 ARG A CA 1
ATOM 1595 C C . ARG A 1 207 ? 14.962 -6.600 2.152 1.00 93.81 207 ARG A C 1
ATOM 1597 O O . ARG A 1 207 ? 14.800 -6.138 3.276 1.00 93.81 207 ARG A O 1
ATOM 1604 N N . ALA A 1 208 ? 16.056 -6.347 1.431 1.00 92.50 208 ALA A N 1
ATOM 1605 C CA . ALA A 1 208 ? 17.130 -5.479 1.914 1.00 92.50 208 ALA A CA 1
ATOM 1606 C C . ALA A 1 208 ? 16.640 -4.039 2.152 1.00 92.50 208 ALA A C 1
ATOM 1608 O O . ALA A 1 208 ? 16.941 -3.440 3.183 1.00 92.50 208 ALA A O 1
ATOM 1609 N N . GLU A 1 209 ? 15.833 -3.489 1.240 1.00 90.44 209 GLU A N 1
ATOM 1610 C CA . GLU A 1 209 ? 15.203 -2.177 1.431 1.00 90.44 209 GLU A CA 1
ATOM 1611 C C . GLU A 1 209 ? 14.172 -2.182 2.568 1.00 90.44 209 GLU A C 1
ATOM 1613 O O . GLU A 1 209 ? 14.091 -1.203 3.306 1.00 90.44 209 GLU A O 1
ATOM 1618 N N . MET A 1 210 ? 13.425 -3.273 2.770 1.00 91.50 210 MET A N 1
ATOM 1619 C CA . MET A 1 210 ? 12.545 -3.424 3.937 1.00 91.50 210 MET A CA 1
ATOM 1620 C C . MET A 1 210 ? 13.338 -3.381 5.239 1.00 91.50 210 MET A C 1
ATOM 1622 O O . MET A 1 210 ? 12.900 -2.713 6.167 1.00 91.50 210 MET A O 1
ATOM 1626 N N . GLY A 1 211 ? 14.510 -4.022 5.292 1.00 91.94 211 GLY A N 1
ATOM 1627 C CA . GLY A 1 211 ? 15.412 -3.939 6.442 1.00 91.94 211 GLY A CA 1
ATOM 1628 C C . GLY A 1 211 ? 15.823 -2.498 6.753 1.00 91.94 211 GLY A C 1
ATOM 1629 O O . GLY A 1 211 ? 15.759 -2.072 7.900 1.00 91.94 211 GLY A O 1
ATOM 1630 N N . LYS A 1 212 ? 16.141 -1.698 5.726 1.00 91.50 212 LYS A N 1
ATOM 1631 C CA . LYS A 1 212 ? 16.433 -0.263 5.904 1.00 91.50 212 LYS A CA 1
ATOM 1632 C C . LYS A 1 212 ? 15.228 0.516 6.432 1.00 91.50 212 LYS A C 1
ATOM 1634 O O . LYS A 1 212 ? 15.381 1.335 7.326 1.00 91.50 212 LYS A O 1
ATOM 1639 N N . VAL A 1 213 ? 14.035 0.269 5.888 1.00 90.50 213 VAL A N 1
ATOM 1640 C CA . VAL A 1 213 ? 12.799 0.932 6.343 1.00 90.50 213 VAL A CA 1
ATOM 1641 C C . VAL A 1 213 ? 12.455 0.538 7.779 1.00 90.50 213 VAL A C 1
ATOM 1643 O O . VAL A 1 213 ? 12.064 1.403 8.550 1.00 90.50 213 VAL A O 1
ATOM 1646 N N . ALA A 1 214 ? 12.642 -0.729 8.153 1.00 91.44 214 ALA A N 1
ATOM 1647 C CA . ALA A 1 214 ? 12.460 -1.193 9.525 1.00 91.44 214 ALA A CA 1
ATOM 1648 C C . ALA A 1 214 ? 13.425 -0.485 10.488 1.00 91.44 214 ALA A C 1
ATOM 1650 O O . ALA A 1 214 ? 12.979 0.032 11.506 1.00 91.44 214 ALA A O 1
ATOM 1651 N N . ASN A 1 215 ? 14.704 -0.350 10.119 1.00 91.56 215 ASN A N 1
ATOM 1652 C CA . ASN A 1 215 ? 15.673 0.408 10.917 1.00 91.56 215 ASN A CA 1
ATOM 1653 C C . ASN A 1 215 ? 15.260 1.881 11.080 1.00 91.56 215 ASN A C 1
ATOM 1655 O O . ASN A 1 215 ? 15.399 2.436 12.163 1.00 91.56 215 ASN A O 1
ATOM 1659 N N . LEU A 1 216 ? 14.721 2.517 10.032 1.00 91.94 216 LEU A N 1
ATOM 1660 C CA . LEU A 1 216 ? 14.201 3.888 10.123 1.00 91.94 216 LEU A CA 1
ATOM 1661 C C . LEU A 1 216 ? 12.967 3.986 11.032 1.00 91.94 216 LEU A C 1
ATOM 1663 O O . LEU A 1 216 ? 12.824 4.971 11.749 1.00 91.94 216 LEU A O 1
ATOM 1667 N N . CYS A 1 217 ? 12.087 2.979 11.026 1.00 92.50 217 CYS A N 1
ATOM 1668 C CA . CYS A 1 217 ? 10.966 2.913 11.966 1.00 92.50 217 CYS A CA 1
ATOM 1669 C C . CYS A 1 217 ? 11.458 2.813 13.414 1.00 92.50 217 CYS A C 1
ATOM 1671 O O . CYS A 1 217 ? 10.891 3.471 14.282 1.00 92.50 217 CYS A O 1
ATOM 1673 N N . ASP A 1 218 ? 12.494 2.010 13.666 1.00 91.75 218 ASP A N 1
ATOM 1674 C CA . ASP A 1 218 ? 13.085 1.859 14.997 1.00 91.75 218 ASP A CA 1
ATOM 1675 C C . ASP A 1 218 ? 13.737 3.164 15.473 1.00 91.75 218 ASP A C 1
ATOM 1677 O O . ASP A 1 218 ? 13.476 3.591 16.593 1.00 91.75 218 ASP A O 1
ATOM 1681 N N . LEU A 1 219 ? 14.509 3.835 14.610 1.00 93.31 219 LEU A N 1
ATOM 1682 C CA . LEU A 1 219 ? 15.104 5.142 14.917 1.00 93.31 219 LEU A CA 1
ATOM 1683 C C . LEU A 1 219 ? 14.029 6.187 15.229 1.00 93.31 219 LEU A C 1
ATOM 1685 O O . LEU A 1 219 ? 14.093 6.852 16.258 1.00 93.31 219 LEU A O 1
ATOM 1689 N N . ARG A 1 220 ? 12.989 6.284 14.388 1.00 94.81 220 ARG A N 1
ATOM 1690 C CA . ARG A 1 220 ? 11.885 7.220 14.627 1.00 94.81 220 ARG A CA 1
ATOM 1691 C C . ARG A 1 220 ? 11.125 6.887 15.912 1.00 94.81 220 ARG A C 1
ATOM 1693 O O . ARG A 1 220 ? 10.688 7.790 16.611 1.00 94.81 220 ARG A O 1
ATOM 1700 N N . PHE A 1 221 ? 10.956 5.609 16.242 1.00 94.06 221 PHE A N 1
ATOM 1701 C CA . PHE A 1 221 ? 10.371 5.211 17.521 1.00 94.06 221 PHE A CA 1
ATOM 1702 C C . PHE A 1 221 ? 11.233 5.665 18.705 1.00 94.06 221 PHE A C 1
ATOM 1704 O O . PHE A 1 221 ? 10.696 6.235 19.649 1.00 94.06 221 PHE A O 1
ATOM 1711 N N . GLU A 1 222 ? 12.550 5.454 18.645 1.00 94.25 222 GLU A N 1
ATOM 1712 C CA . GLU A 1 222 ? 13.482 5.894 19.688 1.00 94.25 222 GLU A CA 1
ATOM 1713 C C . GLU A 1 222 ? 13.419 7.417 19.890 1.00 94.25 222 GLU A C 1
ATOM 1715 O O . GLU A 1 222 ? 13.370 7.859 21.035 1.00 94.25 222 GLU A O 1
ATOM 1720 N N . GLU A 1 223 ? 13.320 8.204 18.811 1.00 95.88 223 GLU A N 1
ATOM 1721 C CA . GLU A 1 223 ? 13.084 9.656 18.868 1.00 95.88 223 GLU A CA 1
ATOM 1722 C C . GLU A 1 223 ? 11.763 10.002 19.562 1.00 95.88 223 GLU A C 1
ATOM 1724 O O . GLU A 1 223 ? 11.759 10.780 20.514 1.00 95.88 223 GLU A O 1
ATOM 1729 N N . LEU A 1 224 ? 10.655 9.393 19.118 1.00 95.12 224 LEU A N 1
ATOM 1730 C CA . LEU A 1 224 ? 9.322 9.660 19.661 1.00 95.12 224 LEU A CA 1
ATOM 1731 C C . LEU A 1 224 ? 9.279 9.415 21.170 1.00 95.12 224 LEU A C 1
ATOM 1733 O O . LEU A 1 224 ? 8.720 10.228 21.892 1.00 95.12 224 LEU A O 1
ATOM 1737 N N . VAL A 1 225 ? 9.896 8.334 21.661 1.00 94.88 225 VAL A N 1
ATOM 1738 C CA . VAL A 1 225 ? 9.921 7.983 23.094 1.00 94.88 225 VAL A CA 1
ATOM 1739 C C . VAL A 1 225 ? 10.672 9.012 23.949 1.00 94.88 225 VAL A C 1
ATOM 1741 O O . VAL A 1 225 ? 10.384 9.131 25.140 1.00 94.88 225 VAL A O 1
ATOM 1744 N N . GLN A 1 226 ? 11.609 9.776 23.377 1.00 96.44 226 GLN A N 1
ATOM 1745 C CA . GLN A 1 226 ? 12.272 10.866 24.106 1.00 96.44 226 GLN A CA 1
ATOM 1746 C C . GLN A 1 226 ? 11.382 12.106 24.255 1.00 96.44 226 GLN A C 1
ATOM 1748 O O . GLN A 1 226 ? 11.635 12.940 25.125 1.00 96.44 226 GLN A O 1
ATOM 1753 N N . GLU A 1 227 ? 10.343 12.245 23.432 1.00 96.75 227 GLU A N 1
ATOM 1754 C CA . GLU A 1 227 ? 9.395 13.349 23.532 1.00 96.75 227 GLU A CA 1
ATOM 1755 C C . GLU A 1 227 ? 8.424 13.123 24.710 1.00 96.75 227 GLU A C 1
ATOM 1757 O O . GLU A 1 227 ? 8.022 11.983 24.963 1.00 96.75 227 GLU A O 1
ATOM 1762 N N . PRO A 1 228 ? 7.964 14.179 25.415 1.00 95.62 228 PRO A N 1
ATOM 1763 C CA . PRO A 1 228 ? 7.039 14.029 26.545 1.00 95.62 228 PRO A CA 1
ATOM 1764 C C . PRO A 1 228 ? 5.775 13.222 26.210 1.00 95.62 228 PRO A C 1
ATOM 1766 O O . PRO A 1 228 ? 5.390 12.328 26.960 1.00 95.62 228 PRO A O 1
ATOM 1769 N N . GLY A 1 229 ? 5.170 13.473 25.043 1.00 94.94 229 GLY A N 1
ATOM 1770 C CA . GLY A 1 229 ? 4.007 12.711 24.579 1.00 94.94 229 GLY A CA 1
ATOM 1771 C C . GLY A 1 229 ? 4.329 11.260 24.212 1.00 94.94 229 GLY A C 1
ATOM 1772 O O . GLY A 1 229 ? 3.459 10.401 24.278 1.00 94.94 229 GLY A O 1
ATOM 1773 N N . GLY A 1 230 ? 5.576 10.949 23.848 1.00 95.19 230 GLY A N 1
ATOM 1774 C CA . GLY A 1 230 ? 5.989 9.572 23.584 1.00 95.19 230 GLY A CA 1
ATOM 1775 C C . GLY A 1 230 ? 6.189 8.758 24.854 1.00 95.19 230 GLY A C 1
ATOM 1776 O O . GLY A 1 230 ? 5.854 7.575 24.870 1.00 95.19 230 GLY A O 1
ATOM 1777 N N . GLN A 1 231 ? 6.660 9.384 25.936 1.00 94.75 231 GLN A N 1
ATOM 1778 C CA . GLN A 1 231 ? 6.689 8.751 27.258 1.00 94.75 231 GLN A CA 1
ATOM 1779 C C . GLN A 1 231 ? 5.273 8.411 27.728 1.00 94.75 231 GLN A C 1
ATOM 1781 O O . GLN A 1 231 ? 5.042 7.304 28.211 1.00 94.75 231 GLN A O 1
ATOM 1786 N N . GLU A 1 232 ? 4.319 9.321 27.512 1.00 94.44 232 GLU A N 1
ATOM 1787 C CA . GLU A 1 232 ? 2.899 9.065 27.758 1.00 94.44 232 GLU A CA 1
ATOM 1788 C C . GLU A 1 232 ? 2.386 7.914 26.880 1.00 94.44 232 GLU A C 1
ATOM 1790 O O . GLU A 1 232 ? 1.826 6.960 27.412 1.00 94.44 232 GLU A O 1
ATOM 1795 N N . LEU A 1 233 ? 2.674 7.911 25.568 1.00 92.81 233 LEU A N 1
ATOM 1796 C CA . LEU A 1 233 ? 2.321 6.797 24.677 1.00 92.81 233 LEU A CA 1
ATOM 1797 C C . LEU A 1 233 ? 2.870 5.451 25.150 1.00 92.81 233 LEU A C 1
ATOM 1799 O O . LEU A 1 233 ? 2.170 4.454 25.037 1.00 92.81 233 LEU A O 1
ATOM 1803 N N . VAL A 1 234 ? 4.107 5.377 25.640 1.00 93.00 234 VAL A N 1
ATOM 1804 C CA . VAL A 1 234 ? 4.677 4.118 26.151 1.00 93.00 234 VAL A CA 1
ATOM 1805 C C . VAL A 1 234 ? 4.027 3.720 27.476 1.00 93.00 234 VAL A C 1
ATOM 1807 O O . VAL A 1 234 ? 3.772 2.537 27.692 1.00 93.00 234 VAL A O 1
ATOM 1810 N N . ALA A 1 235 ? 3.731 4.698 28.336 1.00 90.25 235 ALA A N 1
ATOM 1811 C CA . ALA A 1 235 ? 3.088 4.490 29.628 1.00 90.25 235 ALA A CA 1
ATOM 1812 C C . ALA A 1 235 ? 1.603 4.114 29.523 1.00 90.25 235 ALA A C 1
ATOM 1814 O O . ALA A 1 235 ? 1.067 3.551 30.475 1.00 90.25 235 ALA A O 1
ATOM 1815 N N . LEU A 1 236 ? 0.944 4.375 28.384 1.00 87.44 236 LEU A N 1
ATOM 1816 C CA . LEU A 1 236 ? -0.386 3.849 28.067 1.00 87.44 236 LEU A CA 1
ATOM 1817 C C . LEU A 1 236 ? -0.317 2.316 27.939 1.00 87.44 236 LEU A C 1
ATOM 1819 O O . LEU A 1 236 ? -0.334 1.757 26.837 1.00 87.44 236 LEU A O 1
ATOM 1823 N N . HIS A 1 237 ? -0.226 1.608 29.063 1.00 69.44 237 HIS A N 1
ATOM 1824 C CA . HIS A 1 237 ? -0.360 0.162 29.085 1.00 69.44 237 HIS A CA 1
ATOM 1825 C C . HIS A 1 237 ? -1.725 -0.204 28.501 1.00 69.44 237 HIS A C 1
ATOM 1827 O O . HIS A 1 237 ? -2.753 0.374 28.855 1.00 69.44 237 HIS A O 1
ATOM 1833 N N . ALA A 1 238 ? -1.740 -1.167 27.578 1.00 58.72 238 ALA A N 1
ATOM 1834 C CA . ALA A 1 238 ? -2.977 -1.601 26.931 1.00 58.72 238 ALA A CA 1
ATOM 1835 C C . ALA A 1 238 ? -4.026 -2.075 27.956 1.00 58.72 238 ALA A C 1
ATOM 1837 O O . ALA A 1 238 ? -5.221 -1.874 27.743 1.00 58.72 238 ALA A O 1
ATOM 1838 N N . ASP A 1 239 ? -3.567 -2.638 29.076 1.00 58.03 239 ASP A N 1
ATOM 1839 C CA . ASP A 1 239 ? -4.420 -3.098 30.170 1.00 58.03 239 ASP A CA 1
ATOM 1840 C C . ASP A 1 239 ? -4.973 -1.923 31.004 1.00 58.03 239 ASP A C 1
ATOM 1842 O O . ASP A 1 239 ? -6.141 -1.952 31.394 1.00 58.03 239 ASP A O 1
ATOM 1846 N N . ASP A 1 240 ? -4.204 -0.839 31.172 1.00 55.31 240 ASP A N 1
ATOM 1847 C CA . ASP A 1 240 ? -4.612 0.356 31.927 1.00 55.31 240 ASP A CA 1
ATOM 1848 C C . ASP A 1 240 ? -5.617 1.222 31.156 1.00 55.31 240 ASP A C 1
ATOM 1850 O O . ASP A 1 240 ? -6.587 1.710 31.734 1.00 55.31 240 ASP A O 1
ATOM 1854 N N . VAL A 1 241 ? -5.456 1.368 29.835 1.00 56.31 241 VAL A N 1
ATOM 1855 C CA . VAL A 1 241 ? -6.426 2.097 28.992 1.00 56.31 241 VAL A CA 1
ATOM 1856 C C . VAL A 1 241 ? -7.765 1.357 28.945 1.00 56.31 241 VAL A C 1
ATOM 1858 O O . VAL A 1 241 ? -8.829 1.965 29.062 1.00 56.31 241 VAL A O 1
ATOM 1861 N N . GLN A 1 242 ? -7.735 0.026 28.841 1.00 54.78 242 GLN A N 1
ATOM 1862 C CA . GLN A 1 242 ? -8.953 -0.784 28.837 1.00 54.78 242 GLN A CA 1
ATOM 1863 C C . GLN A 1 242 ? -9.658 -0.770 30.209 1.00 54.78 242 GLN A C 1
ATOM 1865 O O . GLN A 1 242 ? -10.894 -0.720 30.277 1.00 54.78 242 GLN A O 1
ATOM 1870 N N . ALA A 1 243 ? -8.888 -0.756 31.303 1.00 54.75 243 ALA A N 1
ATOM 1871 C CA . ALA A 1 243 ? -9.412 -0.570 32.652 1.00 54.75 243 ALA A CA 1
ATOM 1872 C C . ALA A 1 243 ? -10.014 0.837 32.844 1.00 54.75 243 ALA A C 1
ATOM 1874 O O . ALA A 1 243 ? -11.133 0.954 33.346 1.00 54.75 243 ALA A O 1
ATOM 1875 N N . ALA A 1 244 ? -9.349 1.897 32.369 1.00 53.56 244 ALA A N 1
ATOM 1876 C CA . ALA A 1 244 ? -9.823 3.281 32.466 1.00 53.56 244 ALA A CA 1
ATOM 1877 C C . ALA A 1 244 ? -11.145 3.513 31.711 1.00 53.56 244 ALA A C 1
ATOM 1879 O O . ALA A 1 244 ? -12.079 4.082 32.279 1.00 53.56 244 ALA A O 1
ATOM 1880 N N . ILE A 1 245 ? -11.289 2.977 30.490 1.00 56.19 245 ILE A N 1
ATOM 1881 C CA . ILE A 1 245 ? -12.557 3.002 29.729 1.00 56.19 245 ILE A CA 1
ATOM 1882 C C . ILE A 1 245 ? -13.704 2.357 30.531 1.00 56.19 245 ILE A C 1
ATOM 1884 O O . ILE A 1 245 ? -14.864 2.770 30.436 1.00 56.19 245 ILE A O 1
ATOM 1888 N N . THR A 1 246 ? -13.395 1.343 31.340 1.00 53.38 246 THR A N 1
ATOM 1889 C CA . THR A 1 246 ? -14.379 0.630 32.164 1.00 53.38 246 THR A CA 1
ATOM 1890 C C . THR A 1 246 ? -14.756 1.415 33.425 1.00 53.38 246 THR A C 1
ATOM 1892 O O . THR A 1 246 ? -15.929 1.428 33.801 1.00 53.38 246 THR A O 1
ATOM 1895 N N . VAL A 1 247 ? -13.804 2.117 34.050 1.00 47.94 247 VAL A N 1
ATOM 1896 C CA . VAL A 1 247 ? -14.050 2.932 35.254 1.00 47.94 247 VAL A CA 1
ATOM 1897 C C . VAL A 1 247 ? -14.904 4.161 34.936 1.00 47.94 247 VAL A C 1
ATOM 1899 O O . VAL A 1 247 ? -15.867 4.416 35.659 1.00 47.94 247 VAL A O 1
ATOM 1902 N N . THR A 1 248 ? -14.656 4.863 33.825 1.00 45.53 248 THR A N 1
ATOM 1903 C CA . THR A 1 248 ? -15.478 6.021 33.415 1.00 45.53 248 THR A CA 1
ATOM 1904 C C . THR A 1 248 ? -16.952 5.633 33.237 1.00 45.53 248 THR A C 1
ATOM 1906 O O . THR A 1 248 ? -17.842 6.367 33.654 1.00 45.53 248 THR A O 1
ATOM 1909 N N . ARG A 1 249 ? -17.232 4.414 32.747 1.00 48.91 249 ARG A N 1
ATOM 1910 C CA . ARG A 1 249 ? -18.601 3.874 32.643 1.00 48.91 249 ARG A CA 1
ATOM 1911 C C . ARG A 1 249 ? -19.263 3.573 33.985 1.00 48.91 249 ARG A C 1
ATOM 1913 O O . ARG A 1 249 ? -20.474 3.742 34.105 1.00 48.91 249 ARG A O 1
ATOM 1920 N N . ALA A 1 250 ? -18.506 3.103 34.974 1.00 44.75 250 ALA A N 1
ATOM 1921 C CA . ALA A 1 250 ? -19.046 2.850 36.310 1.00 44.75 250 ALA A CA 1
ATOM 1922 C C . ALA A 1 250 ? -19.389 4.163 37.033 1.00 44.75 250 ALA A C 1
ATOM 1924 O O . ALA A 1 250 ? -20.378 4.224 37.761 1.00 44.75 250 ALA A O 1
ATOM 1925 N N . VAL A 1 251 ? -18.606 5.216 36.780 1.00 45.12 251 VAL A N 1
ATOM 1926 C CA . VAL A 1 251 ? -18.806 6.554 37.349 1.00 45.12 251 VAL A CA 1
ATOM 1927 C C . VAL A 1 251 ? -19.963 7.293 36.660 1.00 45.12 251 VAL A C 1
ATOM 1929 O O . VAL A 1 251 ? -20.823 7.836 37.354 1.00 45.12 251 VAL A O 1
ATOM 1932 N N . ASP A 1 252 ? -20.078 7.229 35.329 1.00 41.44 252 ASP A N 1
ATOM 1933 C CA . ASP A 1 252 ? -21.205 7.832 34.592 1.00 41.44 252 ASP A CA 1
ATOM 1934 C C . ASP A 1 252 ? -22.547 7.138 34.879 1.00 41.44 252 ASP A C 1
ATOM 1936 O O . ASP A 1 252 ? -23.600 7.775 34.864 1.00 41.44 252 ASP A O 1
ATOM 1940 N N . ALA A 1 253 ? -22.530 5.847 35.224 1.00 46.84 253 ALA A N 1
ATOM 1941 C CA . ALA A 1 253 ? -23.727 5.129 35.658 1.00 46.84 253 ALA A CA 1
ATOM 1942 C C . ALA A 1 253 ? -24.171 5.473 37.097 1.00 46.84 253 ALA A C 1
ATOM 1944 O O . ALA A 1 253 ? -25.266 5.070 37.496 1.00 46.84 253 ALA A O 1
ATOM 1945 N N . GLN A 1 254 ? -23.360 6.197 37.886 1.00 40.03 254 GLN A N 1
ATOM 1946 C CA . GLN A 1 254 ? -23.628 6.444 39.311 1.00 40.03 254 GLN A CA 1
ATOM 1947 C C . GLN A 1 254 ? -23.638 7.915 39.765 1.00 40.03 254 GLN A C 1
ATOM 1949 O O . GLN A 1 254 ? -23.881 8.145 40.950 1.00 40.03 254 GLN A O 1
ATOM 1954 N N . ILE A 1 255 ? -23.466 8.928 38.899 1.00 37.12 255 ILE A N 1
ATOM 1955 C CA . ILE A 1 255 ? -23.406 10.331 39.369 1.00 37.12 255 ILE A CA 1
ATOM 1956 C C . ILE A 1 255 ? -24.346 11.299 38.619 1.00 37.12 255 ILE A C 1
ATOM 1958 O O . ILE A 1 255 ? -24.002 11.938 37.631 1.00 37.12 255 ILE A O 1
ATOM 1962 N N . ARG A 1 256 ? -25.513 11.548 39.227 1.00 40.28 256 ARG A N 1
ATOM 1963 C CA . ARG A 1 256 ? -25.834 12.874 39.805 1.00 40.28 256 ARG A CA 1
ATOM 1964 C C . ARG A 1 256 ? -25.949 12.652 41.321 1.00 40.28 256 ARG A C 1
ATOM 1966 O O . ARG A 1 256 ? -26.635 11.694 41.675 1.00 40.28 256 ARG A O 1
ATOM 1973 N N . PRO A 1 257 ? -25.365 13.489 42.213 1.00 43.50 257 PRO A N 1
ATOM 1974 C CA . PRO A 1 257 ? -25.617 14.938 42.227 1.00 43.50 257 PRO A CA 1
ATOM 1975 C C . PRO A 1 257 ? -24.469 15.869 42.723 1.00 43.50 257 PRO A C 1
ATOM 1977 O O . PRO A 1 257 ? -23.480 15.441 43.295 1.00 43.50 257 PRO A O 1
ATOM 1980 N N . SER A 1 258 ? -24.740 17.176 42.589 1.00 29.80 258 SER A N 1
ATOM 1981 C CA . SER A 1 258 ? -24.265 18.346 43.363 1.00 29.80 258 SER A CA 1
ATOM 1982 C C . SER A 1 258 ? -22.795 18.833 43.269 1.00 29.80 258 SER A C 1
ATOM 1984 O O . SER A 1 258 ? -21.864 18.086 43.556 1.00 29.80 258 SER A O 1
ATOM 1986 N N . PRO A 1 259 ? -22.569 20.133 42.966 1.00 33.62 259 PRO A N 1
ATOM 1987 C CA . PRO A 1 259 ? -21.247 20.740 42.826 1.00 33.62 259 PRO A CA 1
ATOM 1988 C C . PRO A 1 259 ? -20.723 21.263 44.172 1.00 33.62 259 PRO A C 1
ATOM 1990 O O . PRO A 1 259 ? -20.789 22.456 44.454 1.00 33.62 259 PRO A O 1
ATOM 1993 N N . ALA A 1 260 ? -20.203 20.380 45.019 1.00 34.75 260 ALA A N 1
ATOM 1994 C CA . ALA A 1 260 ? -19.373 20.779 46.156 1.00 34.75 260 ALA A CA 1
ATOM 1995 C C . ALA A 1 260 ? -18.576 19.577 46.668 1.00 34.75 260 ALA A C 1
ATOM 1997 O O . ALA A 1 260 ? -19.046 18.898 47.571 1.00 34.75 260 ALA A O 1
ATOM 1998 N N . LEU A 1 261 ? -17.417 19.307 46.051 1.00 34.66 261 LEU A N 1
ATOM 1999 C CA . LEU A 1 261 ? -16.213 18.662 46.616 1.00 34.66 261 LEU A CA 1
ATOM 2000 C C . LEU A 1 261 ? -15.350 18.133 45.459 1.00 34.66 261 LEU A C 1
ATOM 2002 O O . LEU A 1 261 ? -15.502 17.004 45.009 1.00 34.66 261 LEU A O 1
ATOM 2006 N N . LEU A 1 262 ? -14.446 18.977 44.961 1.00 33.06 262 LEU A N 1
ATOM 2007 C CA . LEU A 1 262 ? -13.441 18.606 43.956 1.00 33.06 262 LEU A CA 1
ATOM 2008 C C . LEU A 1 262 ? -12.039 19.038 44.414 1.00 33.06 262 LEU A C 1
ATOM 2010 O O . LEU A 1 262 ? -11.237 19.533 43.632 1.00 33.06 262 LEU A O 1
ATOM 2014 N N . ILE A 1 263 ? -11.769 18.890 45.714 1.00 36.03 263 ILE A N 1
ATOM 2015 C CA . ILE A 1 263 ? -10.446 19.075 46.322 1.00 36.03 263 ILE A CA 1
ATOM 2016 C C . ILE A 1 263 ? -10.326 18.080 47.487 1.00 36.03 263 ILE A C 1
ATOM 2018 O O . ILE A 1 263 ? -10.431 18.486 48.634 1.00 36.03 263 ILE A O 1
ATOM 2022 N N . ASP A 1 264 ? -10.206 16.775 47.200 1.00 32.47 264 ASP A N 1
ATOM 2023 C CA . ASP A 1 264 ? -9.570 15.831 48.154 1.00 32.47 264 ASP A CA 1
ATOM 2024 C C . ASP A 1 264 ? -9.186 14.439 47.592 1.00 32.47 264 ASP A C 1
ATOM 2026 O O . ASP A 1 264 ? -8.843 13.521 48.334 1.00 32.47 264 ASP A O 1
ATOM 2030 N N . LEU A 1 265 ? -9.198 14.234 46.270 1.00 33.38 265 LEU A N 1
ATOM 2031 C CA . LEU A 1 265 ? -9.037 12.896 45.668 1.00 33.38 265 LEU A CA 1
ATOM 2032 C C . LEU A 1 265 ? -7.582 12.410 45.486 1.00 33.38 265 LEU A C 1
ATOM 2034 O O . LEU A 1 265 ? -7.350 11.441 44.771 1.00 33.38 265 LEU A O 1
ATOM 2038 N N . PHE A 1 266 ? -6.604 13.021 46.164 1.00 38.34 266 PHE A N 1
ATOM 2039 C CA . PHE A 1 266 ? -5.198 12.575 46.147 1.00 38.34 266 PHE A CA 1
ATOM 2040 C C . PHE A 1 266 ? -4.593 12.392 47.550 1.00 38.34 266 PHE A C 1
ATOM 2042 O O . PHE A 1 266 ? -3.422 12.696 47.780 1.00 38.34 266 PHE A O 1
ATOM 2049 N N . SER A 1 267 ? -5.374 11.849 48.487 1.00 34.19 267 SER A N 1
ATOM 2050 C CA . SER A 1 267 ? -4.876 11.414 49.799 1.00 34.19 267 SER A CA 1
ATOM 2051 C C . SER A 1 267 ? -4.529 9.916 49.781 1.00 34.19 267 SER A C 1
ATOM 2053 O O . SER A 1 267 ? -5.355 9.062 49.470 1.00 34.19 267 SER A O 1
ATOM 2055 N N . LYS A 1 268 ? -3.260 9.617 50.083 1.00 35.50 268 LYS A N 1
ATOM 2056 C CA . LYS A 1 268 ? -2.514 8.361 49.849 1.00 35.50 268 LYS A CA 1
ATOM 2057 C C . LYS A 1 268 ? -2.924 7.115 50.662 1.00 35.50 268 LYS A C 1
ATOM 2059 O O . LYS A 1 268 ? -2.243 6.102 50.547 1.00 35.50 268 LYS A O 1
ATOM 2064 N N . ASP A 1 269 ? -4.030 7.125 51.402 1.00 30.95 269 ASP A N 1
ATOM 2065 C CA . ASP A 1 269 ? -4.294 6.099 52.433 1.00 30.95 269 ASP A CA 1
ATOM 2066 C C . ASP A 1 269 ? -5.458 5.127 52.141 1.00 30.95 269 ASP A C 1
ATOM 2068 O O . ASP A 1 269 ? -5.968 4.474 53.046 1.00 30.95 269 ASP A O 1
ATOM 2072 N N . SER A 1 270 ? -5.877 4.952 50.882 1.00 31.80 270 SER A N 1
ATOM 2073 C CA . SER A 1 270 ? -6.957 4.004 50.514 1.00 31.80 270 SER A CA 1
ATOM 2074 C C . SER A 1 270 ? -6.480 2.825 49.655 1.00 31.80 270 SER A C 1
ATOM 2076 O O . SER A 1 270 ? -6.999 2.582 48.571 1.00 31.80 270 SER A O 1
ATOM 2078 N N . LEU A 1 271 ? -5.482 2.077 50.141 1.00 36.19 271 LEU A N 1
ATOM 2079 C CA . LEU A 1 271 ? -4.811 0.990 49.404 1.00 36.19 271 LEU A CA 1
ATOM 2080 C C . LEU A 1 271 ? -4.949 -0.407 50.054 1.00 36.19 271 LEU A C 1
ATOM 2082 O O . LEU A 1 271 ? -4.011 -1.197 49.996 1.00 36.19 271 LEU A O 1
ATOM 2086 N N . SER A 1 272 ? -6.085 -0.761 50.683 1.00 31.84 272 SER A N 1
ATOM 2087 C CA . SER A 1 272 ? -6.188 -2.101 51.311 1.00 31.84 272 SER A CA 1
ATOM 2088 C C . SER A 1 272 ? -7.503 -2.892 51.210 1.00 31.84 272 SER A C 1
ATOM 2090 O O . SER A 1 272 ? -7.632 -3.882 51.927 1.00 31.84 272 SER A O 1
ATOM 2092 N N . MET A 1 273 ? -8.462 -2.559 50.337 1.00 31.36 273 MET A N 1
ATOM 2093 C CA . MET A 1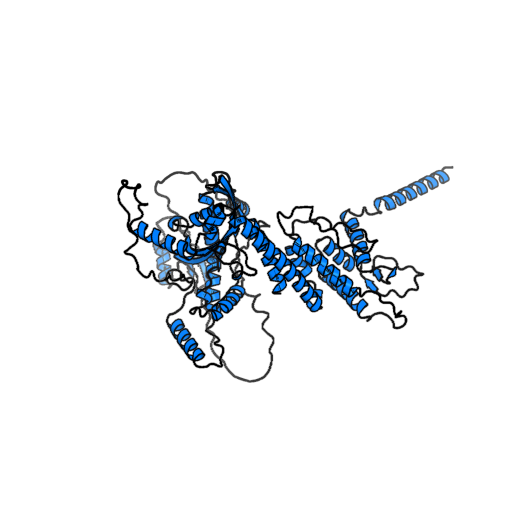 273 ? -9.698 -3.365 50.202 1.00 31.36 273 MET A CA 1
ATOM 2094 C C . MET A 1 273 ? -10.288 -3.361 48.776 1.00 31.36 273 MET A C 1
ATOM 2096 O O . MET A 1 273 ? -11.396 -2.875 48.575 1.00 31.36 273 MET A O 1
ATOM 2100 N N . ALA A 1 274 ? -9.581 -3.900 47.772 1.00 35.09 274 ALA A N 1
ATOM 2101 C CA . ALA A 1 274 ? -10.175 -4.158 46.448 1.00 35.09 274 ALA A CA 1
ATOM 2102 C C . ALA A 1 274 ? -9.411 -5.215 45.618 1.00 35.09 274 ALA A C 1
ATOM 2104 O O . ALA A 1 274 ? -9.040 -4.963 44.479 1.00 35.09 274 ALA A O 1
ATOM 2105 N N . ASN A 1 275 ? -9.210 -6.427 46.147 1.00 33.91 275 ASN A N 1
ATOM 2106 C CA . ASN A 1 275 ? -8.855 -7.591 45.314 1.00 33.91 275 ASN A CA 1
ATOM 2107 C C . ASN A 1 275 ? -10.129 -8.241 44.748 1.00 33.91 275 ASN A C 1
ATOM 2109 O O . ASN A 1 275 ? -10.420 -9.406 45.008 1.00 33.91 275 ASN A O 1
ATOM 2113 N N . GLY A 1 276 ? -10.930 -7.467 44.014 1.00 36.78 276 GLY A N 1
ATOM 2114 C CA . GLY A 1 276 ? -11.918 -8.047 43.114 1.00 36.78 276 GLY A CA 1
ATOM 2115 C C . GLY A 1 276 ? -11.181 -8.485 41.856 1.00 36.78 276 GLY A C 1
ATOM 2116 O O . GLY A 1 276 ? -10.666 -7.626 41.146 1.00 36.78 276 GLY A O 1
ATOM 2117 N N . GLU A 1 277 ? -11.099 -9.791 41.595 1.00 36.97 277 GLU A N 1
ATOM 2118 C CA . GLU A 1 277 ? -10.652 -10.330 40.306 1.00 36.97 277 GLU A CA 1
ATOM 2119 C C . GLU A 1 277 ? -11.522 -9.724 39.195 1.00 36.97 277 GLU A C 1
ATOM 2121 O O . GLU A 1 277 ? -12.617 -10.203 38.896 1.00 36.97 277 GLU A O 1
ATOM 2126 N N . GLN A 1 278 ? -11.066 -8.624 38.594 1.00 41.00 278 GLN A N 1
ATOM 2127 C CA . GLN A 1 278 ? -11.662 -8.108 37.375 1.00 41.00 278 GLN A CA 1
ATOM 2128 C C . GLN A 1 278 ? -11.343 -9.122 36.284 1.00 41.00 278 GLN A C 1
ATOM 2130 O O . GLN A 1 278 ? -10.216 -9.205 35.798 1.00 41.00 278 GLN A O 1
ATOM 2135 N N . SER A 1 279 ? -12.336 -9.942 35.936 1.00 45.59 279 SER A N 1
ATOM 2136 C CA . SER A 1 279 ? -12.227 -10.863 34.814 1.00 45.59 279 SER A CA 1
ATOM 2137 C C . SER A 1 279 ? -11.783 -10.063 33.583 1.00 45.59 279 SER A C 1
ATOM 2139 O O . SER A 1 279 ? -12.450 -9.067 33.274 1.00 45.59 279 SER A O 1
ATOM 2141 N N . PRO A 1 280 ? -10.700 -10.457 32.890 1.00 54.59 280 PRO A N 1
ATOM 2142 C CA . PRO A 1 280 ? -10.189 -9.728 31.736 1.00 54.59 280 PRO A CA 1
ATOM 2143 C C . PRO A 1 280 ? -11.335 -9.474 30.759 1.00 54.59 280 PRO A C 1
ATOM 2145 O O . PRO A 1 280 ? -12.027 -10.405 30.334 1.00 54.59 280 PRO A O 1
ATOM 2148 N N . GLN A 1 281 ? -11.596 -8.195 30.483 1.00 57.84 281 GLN A N 1
ATOM 2149 C CA . GLN A 1 281 ? -12.772 -7.775 29.735 1.00 57.84 281 GLN A CA 1
ATOM 2150 C C . GLN A 1 281 ? -12.758 -8.460 28.366 1.00 57.84 281 GLN A C 1
ATOM 2152 O O . GLN A 1 281 ? -11.805 -8.353 27.590 1.00 57.84 281 GLN A O 1
ATOM 2157 N N . LYS A 1 282 ? -13.809 -9.235 28.093 1.00 77.50 282 LYS A N 1
ATOM 2158 C CA . LYS A 1 282 ? -13.894 -10.075 26.901 1.00 77.50 282 LYS A CA 1
ATOM 2159 C C . LYS A 1 282 ? -13.889 -9.189 25.655 1.00 77.50 282 LYS A C 1
ATOM 2161 O O . LYS A 1 282 ? -14.840 -8.448 25.420 1.00 77.50 282 LYS A O 1
ATOM 2166 N N . VAL A 1 283 ? -12.828 -9.289 24.852 1.00 86.31 283 VAL A N 1
ATOM 2167 C CA . VAL A 1 283 ? -12.700 -8.581 23.570 1.00 86.31 283 VAL A CA 1
ATOM 2168 C C . VAL A 1 283 ? -13.935 -8.855 22.710 1.00 86.31 283 VAL A C 1
ATOM 2170 O O . VAL A 1 283 ? -14.264 -10.014 22.436 1.00 86.31 283 VAL A O 1
ATOM 2173 N N . LEU A 1 284 ? -14.617 -7.787 22.288 1.00 94.25 284 LEU A N 1
ATOM 2174 C CA . LEU A 1 284 ? -15.781 -7.894 21.414 1.00 94.25 284 LEU A CA 1
ATOM 2175 C C . LEU A 1 284 ? -15.381 -8.461 20.046 1.00 94.25 284 LEU A C 1
ATOM 2177 O O . LEU A 1 284 ? -14.322 -8.152 19.500 1.00 94.25 284 LEU A O 1
ATOM 2181 N N . ARG A 1 285 ? -16.258 -9.305 19.505 1.00 96.19 285 ARG A N 1
ATOM 2182 C CA . ARG A 1 285 ? -16.110 -9.999 18.222 1.00 96.19 285 ARG A CA 1
ATOM 2183 C C . ARG A 1 285 ? -17.252 -9.619 17.281 1.00 96.19 285 ARG A C 1
ATOM 2185 O O . ARG A 1 285 ? -18.287 -9.136 17.737 1.00 96.19 285 ARG A O 1
ATOM 2192 N N . GLN A 1 286 ? -17.099 -9.878 15.986 1.00 97.25 286 GLN A N 1
ATOM 2193 C CA . GLN A 1 286 ? -18.125 -9.559 14.980 1.00 97.25 286 GLN A CA 1
ATOM 2194 C C . GLN A 1 286 ? -19.421 -10.372 15.156 1.00 97.25 286 GLN A C 1
ATOM 2196 O O . GLN A 1 286 ? -20.493 -9.904 14.781 1.00 97.25 286 GLN A O 1
ATOM 2201 N N . ASP A 1 287 ? -19.335 -11.569 15.741 1.00 95.88 287 ASP A N 1
ATOM 2202 C CA . ASP A 1 287 ? -20.458 -12.449 16.103 1.00 95.88 287 ASP A CA 1
ATOM 2203 C C . ASP A 1 287 ? -21.044 -12.148 17.494 1.00 95.88 287 ASP A C 1
ATOM 2205 O O . ASP A 1 287 ? -21.976 -12.818 17.937 1.00 95.88 287 ASP A O 1
ATOM 2209 N N . HIS A 1 288 ? -20.514 -11.155 18.216 1.00 95.69 288 HIS A N 1
ATOM 2210 C CA . HIS A 1 288 ? -21.036 -10.801 19.532 1.00 95.69 288 HIS A CA 1
ATOM 2211 C C . HIS A 1 288 ? -22.486 -10.284 19.427 1.00 95.69 288 HIS A C 1
ATOM 2213 O O . HIS A 1 288 ? -22.772 -9.529 18.496 1.00 95.69 288 HIS A O 1
ATOM 2219 N N . PRO A 1 289 ? -23.393 -10.588 20.381 1.00 94.75 289 PRO A N 1
ATOM 2220 C CA . PRO A 1 289 ? -24.794 -10.147 20.330 1.00 94.75 289 PRO A CA 1
ATOM 2221 C C . PRO A 1 289 ? -25.000 -8.632 20.230 1.00 94.75 289 PRO A C 1
ATOM 2223 O O . PRO A 1 289 ? -26.002 -8.190 19.685 1.00 94.75 289 PRO A O 1
ATOM 2226 N N . GLU A 1 290 ? -24.057 -7.831 20.732 1.00 94.31 290 GLU A N 1
ATOM 2227 C CA . GLU A 1 290 ? -24.091 -6.373 20.548 1.00 94.31 290 GLU A CA 1
ATOM 2228 C C . GLU A 1 290 ? -23.708 -5.931 19.129 1.00 94.31 290 GLU A C 1
ATOM 2230 O O . GLU A 1 290 ? -24.099 -4.839 18.725 1.00 94.31 290 GLU A O 1
ATOM 2235 N N . VAL A 1 291 ? -22.920 -6.721 18.398 1.00 95.75 291 VAL A N 1
ATOM 2236 C CA . VAL A 1 291 ? -22.354 -6.344 17.094 1.00 95.75 291 VAL A CA 1
ATOM 2237 C C . VAL A 1 291 ? -23.147 -6.970 15.955 1.00 95.75 291 VAL A C 1
ATOM 2239 O O . VAL A 1 291 ? -23.602 -6.250 15.074 1.00 95.75 291 VAL A O 1
ATOM 2242 N N . GLN A 1 292 ? -23.327 -8.295 15.976 1.00 94.81 292 GLN A N 1
ATOM 2243 C CA . GLN A 1 292 ? -24.097 -9.058 14.981 1.00 94.81 292 GLN A CA 1
ATOM 2244 C C . GLN A 1 292 ? -23.734 -8.723 13.520 1.00 94.81 292 GLN A C 1
ATOM 2246 O O . GLN A 1 292 ? -24.574 -8.767 12.617 1.00 94.81 292 GLN A O 1
ATOM 2251 N N . ALA A 1 293 ? -22.465 -8.390 13.264 1.00 92.88 293 ALA A N 1
ATOM 2252 C CA . ALA A 1 293 ? -21.982 -8.124 11.913 1.00 92.88 293 ALA A CA 1
ATOM 2253 C C . ALA A 1 293 ? -21.954 -9.412 11.078 1.00 92.88 293 ALA A C 1
ATOM 2255 O O . ALA A 1 293 ? -22.186 -9.362 9.868 1.00 92.88 293 ALA A O 1
ATOM 2256 N N . ILE A 1 294 ? -21.741 -10.551 11.743 1.00 93.88 294 ILE A N 1
ATOM 2257 C CA . ILE A 1 294 ? -21.982 -11.895 11.217 1.00 93.88 294 ILE A CA 1
ATOM 2258 C C . ILE A 1 294 ? -23.029 -12.601 12.080 1.00 93.88 294 ILE A C 1
ATOM 2260 O O . ILE A 1 294 ? -23.039 -12.459 13.304 1.00 93.88 294 ILE A O 1
ATOM 2264 N N . LEU A 1 295 ? -23.913 -13.360 11.438 1.00 90.19 295 LEU A N 1
ATOM 2265 C CA . LEU A 1 295 ? -24.954 -14.124 12.115 1.00 90.19 295 LEU A CA 1
ATOM 2266 C C . LEU A 1 295 ? -24.567 -15.598 12.138 1.00 90.19 295 LEU A C 1
ATOM 2268 O O . LEU A 1 295 ? -24.369 -16.216 11.091 1.00 90.19 295 LEU A O 1
ATOM 2272 N N . VAL A 1 296 ? -24.487 -16.157 13.343 1.00 87.88 296 VAL A N 1
ATOM 2273 C CA . VAL A 1 296 ? -24.142 -17.561 13.572 1.00 87.88 296 VAL A CA 1
ATOM 2274 C C . VAL A 1 296 ? -25.321 -18.236 14.253 1.00 87.88 296 VAL A C 1
ATOM 2276 O O . VAL A 1 296 ? -25.714 -17.857 15.357 1.00 87.88 296 VAL A O 1
ATOM 2279 N N . TYR A 1 297 ? -25.908 -19.235 13.601 1.00 87.12 297 TYR A N 1
ATOM 2280 C CA . TYR A 1 297 ? -27.008 -19.985 14.197 1.00 87.12 297 TYR A CA 1
ATOM 2281 C C . TYR A 1 297 ? -26.492 -20.869 15.344 1.00 87.12 297 TYR A C 1
ATOM 2283 O O . TYR A 1 297 ? -25.458 -21.521 15.178 1.00 87.12 297 TYR A O 1
ATOM 2291 N N . PRO A 1 298 ? -27.212 -20.976 16.480 1.00 86.25 298 PRO A N 1
ATOM 2292 C CA . PRO A 1 298 ? -26.785 -21.806 17.608 1.00 86.25 298 PRO A CA 1
ATOM 2293 C C . PRO A 1 298 ? -26.486 -23.264 17.233 1.00 86.25 298 PRO A C 1
ATOM 2295 O O . PRO A 1 298 ? -25.539 -23.845 17.754 1.00 86.25 298 PRO A O 1
ATOM 2298 N N . ALA A 1 299 ? -27.248 -23.837 16.293 1.00 83.62 299 ALA A N 1
ATOM 2299 C CA . ALA A 1 299 ? -27.024 -25.193 15.790 1.00 83.62 299 ALA A CA 1
ATOM 2300 C C . ALA A 1 299 ? -25.644 -25.353 15.126 1.00 83.62 299 ALA A C 1
ATOM 2302 O O . ALA A 1 299 ? -24.941 -26.315 15.421 1.00 83.62 299 ALA A O 1
ATOM 2303 N N . ALA A 1 300 ? -25.220 -24.371 14.324 1.00 80.75 300 ALA A N 1
ATOM 2304 C CA . ALA A 1 300 ? -23.915 -24.386 13.665 1.00 80.75 300 ALA A CA 1
ATOM 2305 C C . ALA A 1 300 ? -22.761 -24.302 14.680 1.00 80.75 300 ALA A C 1
ATOM 2307 O O . ALA A 1 300 ? -21.724 -24.917 14.484 1.00 80.75 300 ALA A O 1
ATOM 2308 N N . ILE A 1 301 ? -22.949 -23.602 15.808 1.00 80.88 301 ILE A N 1
ATOM 2309 C CA . ILE A 1 301 ? -21.956 -23.566 16.899 1.00 80.88 301 ILE A CA 1
ATOM 2310 C C . ILE A 1 301 ? -21.804 -24.948 17.547 1.00 80.88 301 ILE A C 1
ATOM 2312 O O . ILE A 1 301 ? -20.693 -25.349 17.894 1.00 80.88 301 ILE A O 1
ATOM 2316 N N . VAL A 1 302 ? -22.911 -25.667 17.754 1.00 83.81 302 VAL A N 1
ATOM 2317 C CA . VAL A 1 302 ? -22.887 -27.020 18.331 1.00 83.81 302 VAL A CA 1
ATOM 2318 C C . VAL A 1 302 ? -22.198 -27.995 17.378 1.00 83.81 302 VAL A C 1
ATOM 2320 O O . VAL A 1 302 ? -21.336 -28.753 17.817 1.00 83.81 302 VAL A O 1
ATOM 2323 N N . GLU A 1 303 ? -22.524 -27.927 16.087 1.00 81.88 303 GLU A N 1
ATOM 2324 C CA . GLU A 1 303 ? -21.888 -28.718 15.029 1.00 81.88 303 GLU A CA 1
ATOM 2325 C C . GLU A 1 303 ? -20.381 -28.437 14.945 1.00 81.88 303 GLU A C 1
ATOM 2327 O O . GLU A 1 303 ? -19.585 -29.365 15.064 1.00 81.88 303 GLU A O 1
ATOM 2332 N N . ALA A 1 304 ? -19.976 -27.161 14.909 1.00 78.19 304 ALA A N 1
ATOM 2333 C CA . ALA A 1 304 ? -18.571 -26.744 14.905 1.00 78.19 304 ALA A CA 1
ATOM 2334 C C . ALA A 1 304 ? -17.779 -27.321 16.084 1.00 78.19 304 ALA A C 1
ATOM 2336 O O . ALA A 1 304 ? -16.641 -27.764 15.939 1.00 78.19 304 ALA A O 1
ATOM 2337 N N . LYS A 1 305 ? -18.380 -27.305 17.280 1.00 80.94 305 LYS A N 1
ATOM 2338 C CA . LYS A 1 305 ? -17.760 -27.854 18.491 1.00 80.94 305 LYS A CA 1
ATOM 2339 C C . LYS A 1 305 ? -17.634 -29.371 18.424 1.00 80.94 305 LYS A C 1
ATOM 2341 O O . LYS A 1 305 ? -16.598 -29.897 18.824 1.00 80.94 305 LYS A O 1
ATOM 2346 N N . ALA A 1 306 ? -18.663 -30.060 17.932 1.00 83.25 306 ALA A N 1
ATOM 2347 C CA . ALA A 1 306 ? -18.639 -31.507 17.763 1.00 83.25 306 ALA A CA 1
ATOM 2348 C C . ALA A 1 306 ? -17.569 -31.932 16.744 1.00 83.25 306 ALA A C 1
ATOM 2350 O O . ALA A 1 306 ? -16.800 -32.851 17.021 1.00 83.25 306 ALA A O 1
ATOM 2351 N N . GLU A 1 307 ? -17.457 -31.222 15.618 1.00 79.69 307 GLU A N 1
ATOM 2352 C CA . GLU A 1 307 ? -16.408 -31.439 14.617 1.00 79.69 307 GLU A CA 1
ATOM 2353 C C . GLU A 1 307 ? -15.011 -31.164 15.180 1.00 79.69 307 GLU A C 1
ATOM 2355 O O . GLU A 1 307 ? -14.121 -32.003 15.049 1.00 79.69 307 GLU A O 1
ATOM 2360 N N . ALA A 1 308 ? -14.815 -30.033 15.866 1.00 74.88 308 ALA A N 1
ATOM 2361 C CA . ALA A 1 308 ? -13.535 -29.701 16.486 1.00 74.88 308 ALA A CA 1
ATOM 2362 C C . ALA A 1 308 ? -13.103 -30.764 17.511 1.00 74.88 308 ALA A C 1
ATOM 2364 O O . ALA A 1 308 ? -11.935 -31.150 17.547 1.00 74.88 308 ALA A O 1
ATOM 2365 N N . GLN A 1 309 ? -14.043 -31.282 18.308 1.00 81.44 309 GLN A N 1
ATOM 2366 C CA . GLN A 1 309 ? -13.780 -32.362 19.259 1.00 81.44 309 GLN A CA 1
ATOM 2367 C C . GLN A 1 309 ? -13.476 -33.692 18.551 1.00 81.44 309 GLN A C 1
ATOM 2369 O O . GLN A 1 309 ? -12.567 -34.409 18.965 1.00 81.44 309 GLN A O 1
ATOM 2374 N N . ALA A 1 310 ? -14.191 -34.017 17.471 1.00 81.62 310 ALA A N 1
ATOM 2375 C CA . ALA A 1 310 ? -13.926 -35.210 16.670 1.00 81.62 310 ALA A CA 1
ATOM 2376 C C . ALA A 1 310 ? -12.532 -35.169 16.027 1.00 81.62 310 ALA A C 1
ATOM 2378 O O . ALA A 1 310 ? -11.826 -36.178 16.033 1.00 81.62 310 ALA A O 1
ATOM 2379 N N . VAL A 1 311 ? -12.103 -34.005 15.533 1.00 76.50 311 VAL A N 1
ATOM 2380 C CA . VAL A 1 311 ? -10.761 -33.838 14.967 1.00 76.50 311 VAL A CA 1
ATOM 2381 C C . VAL A 1 311 ? -9.682 -33.866 16.046 1.00 76.50 311 VAL A C 1
ATOM 2383 O O . VAL A 1 311 ? -8.667 -34.527 15.858 1.00 76.50 311 VAL A O 1
ATOM 2386 N N . ALA A 1 312 ? -9.904 -33.234 17.202 1.00 78.75 312 ALA A N 1
ATOM 2387 C CA . ALA A 1 312 ? -8.965 -33.317 18.322 1.00 78.75 312 ALA A CA 1
ATOM 2388 C C . ALA A 1 312 ? -8.699 -34.773 18.756 1.00 78.75 312 ALA A C 1
ATOM 2390 O O . ALA A 1 312 ? -7.589 -35.100 19.166 1.00 78.75 312 ALA A O 1
ATOM 2391 N N . ASN A 1 313 ? -9.696 -35.653 18.614 1.00 84.12 313 ASN A N 1
ATOM 2392 C CA . ASN A 1 313 ? -9.563 -37.081 18.902 1.00 84.12 313 ASN A CA 1
ATOM 2393 C C . ASN A 1 313 ? -8.878 -37.874 17.771 1.00 84.12 313 ASN A C 1
ATOM 2395 O O . ASN A 1 313 ? -8.276 -38.914 18.031 1.00 84.12 313 ASN A O 1
ATOM 2399 N N . ASN A 1 314 ? -8.942 -37.394 16.526 1.00 80.75 314 ASN A N 1
ATOM 2400 C CA . ASN A 1 314 ? -8.340 -38.022 15.351 1.00 80.75 314 ASN A CA 1
ATOM 2401 C C . ASN A 1 314 ? -7.049 -37.285 14.959 1.00 80.75 314 ASN A C 1
ATOM 2403 O O . ASN A 1 314 ? -7.038 -36.499 14.013 1.00 80.75 314 ASN A O 1
ATOM 2407 N N . HIS A 1 315 ? -5.951 -37.579 15.665 1.00 70.19 315 HIS A N 1
ATOM 2408 C CA . HIS A 1 315 ? -4.629 -36.937 15.533 1.00 70.19 315 HIS A CA 1
ATOM 2409 C C . HIS A 1 315 ? -4.045 -36.817 14.103 1.00 70.19 315 HIS A C 1
ATOM 2411 O O . HIS A 1 315 ? -3.078 -36.081 13.916 1.00 70.19 315 HIS A O 1
ATOM 2417 N N . GLU A 1 316 ? -4.599 -37.499 13.095 1.00 73.56 316 GLU A N 1
ATOM 2418 C CA . GLU A 1 316 ? -4.089 -37.500 11.714 1.00 73.56 316 GLU A CA 1
ATOM 2419 C C . GLU A 1 316 ? -4.875 -36.627 10.719 1.00 73.56 316 GLU A C 1
ATOM 2421 O O . GLU A 1 316 ? -4.383 -36.382 9.617 1.00 73.56 316 GLU A O 1
ATOM 2426 N N . GLN A 1 317 ? -6.061 -36.110 11.061 1.00 62.22 317 GLN A N 1
ATOM 2427 C CA . GLN A 1 317 ? -6.820 -35.251 10.142 1.00 62.22 317 GLN A CA 1
ATOM 2428 C C . GLN A 1 317 ? -6.701 -33.784 10.537 1.00 62.22 317 GLN A C 1
ATOM 2430 O O . GLN A 1 317 ? -7.165 -33.356 11.585 1.00 62.22 317 GLN A O 1
ATOM 2435 N N . LYS A 1 318 ? -6.100 -32.976 9.661 1.00 59.59 318 LYS A N 1
ATOM 2436 C CA . LYS A 1 318 ? -6.141 -31.518 9.783 1.00 59.59 318 LYS A CA 1
ATOM 2437 C C . LYS A 1 318 ? -7.599 -31.092 9.594 1.00 59.59 318 LYS A C 1
ATOM 2439 O O . LYS A 1 318 ? -8.131 -31.268 8.501 1.00 59.59 318 LYS A O 1
ATOM 2444 N N . ALA A 1 319 ? -8.245 -30.594 10.650 1.00 54.81 319 ALA A N 1
ATOM 2445 C CA . ALA A 1 319 ? -9.638 -30.159 10.601 1.00 54.81 319 ALA A CA 1
ATOM 2446 C C . ALA A 1 319 ? -9.816 -29.143 9.467 1.00 54.81 319 ALA A C 1
ATOM 2448 O O . ALA A 1 319 ? -9.359 -28.005 9.576 1.00 54.81 319 ALA A O 1
ATOM 2449 N N . THR A 1 320 ? -10.506 -29.513 8.393 1.00 57.09 320 THR A N 1
ATOM 2450 C CA . THR A 1 320 ? -11.223 -28.531 7.578 1.00 57.09 320 THR A CA 1
ATOM 2451 C C . THR A 1 320 ? -12.422 -28.092 8.404 1.00 57.09 320 THR A C 1
ATOM 2453 O O . THR A 1 320 ? -13.519 -28.607 8.229 1.00 57.09 320 THR A O 1
ATOM 2456 N N . ILE A 1 321 ? -12.168 -27.230 9.393 1.00 58.19 321 ILE A N 1
ATOM 2457 C CA . ILE A 1 321 ? -13.210 -26.570 10.181 1.00 58.19 321 ILE A CA 1
ATOM 2458 C C . ILE A 1 321 ? -14.145 -25.867 9.189 1.00 58.19 321 ILE A C 1
ATOM 2460 O O . ILE A 1 321 ? -13.652 -25.276 8.228 1.00 58.19 321 ILE A O 1
ATOM 2464 N N . LEU A 1 322 ? -15.455 -26.000 9.430 1.00 67.12 322 LEU A N 1
ATOM 2465 C CA . LEU A 1 322 ? -16.598 -25.420 8.713 1.00 67.12 322 LEU A CA 1
ATOM 2466 C C . LEU A 1 322 ? -16.300 -24.224 7.802 1.00 67.12 322 LEU A C 1
ATOM 2468 O O . LEU A 1 322 ? -15.562 -23.311 8.164 1.00 67.12 322 LEU A O 1
ATOM 2472 N N . ASP A 1 323 ? -16.997 -24.192 6.668 1.00 83.19 323 ASP A N 1
ATOM 2473 C CA . ASP A 1 323 ? -16.896 -23.168 5.630 1.00 83.19 323 ASP A CA 1
ATOM 2474 C C . ASP A 1 323 ? -17.035 -21.724 6.173 1.00 83.19 323 ASP A C 1
ATOM 2476 O O . ASP A 1 323 ? -18.131 -21.189 6.367 1.00 83.19 323 ASP A O 1
ATOM 2480 N N . GLU A 1 324 ? -15.892 -21.078 6.422 1.00 92.25 324 GLU A N 1
ATOM 2481 C CA . GLU A 1 324 ? -15.807 -19.680 6.851 1.00 92.25 324 GLU A CA 1
ATOM 2482 C C . GLU A 1 324 ? -16.179 -18.701 5.723 1.00 92.25 324 GLU A C 1
ATOM 2484 O O . GLU A 1 324 ? -16.435 -17.526 5.999 1.00 92.25 324 GLU A O 1
ATOM 2489 N N . GLU A 1 325 ? -16.245 -19.140 4.457 1.00 91.62 325 GLU A N 1
ATOM 2490 C CA . GLU A 1 325 ? -16.513 -18.257 3.316 1.00 91.62 325 GLU A CA 1
ATOM 2491 C C . GLU A 1 325 ? -17.886 -17.592 3.426 1.00 91.62 325 GLU A C 1
ATOM 2493 O O . GLU A 1 325 ? -18.038 -16.409 3.101 1.00 91.62 325 GLU A O 1
ATOM 2498 N N . VAL A 1 326 ? -18.875 -18.308 3.969 1.00 90.38 326 VAL A N 1
ATOM 2499 C CA . VAL A 1 326 ? -20.215 -17.766 4.220 1.00 90.38 326 VAL A CA 1
ATOM 2500 C C . VAL A 1 326 ? -20.155 -16.588 5.199 1.00 90.38 326 VAL A C 1
ATOM 2502 O O . VAL A 1 326 ? -20.779 -15.550 4.952 1.00 90.38 326 VAL A O 1
ATOM 2505 N N . PHE A 1 327 ? -19.385 -16.695 6.287 1.00 94.81 327 PHE A N 1
ATOM 2506 C CA . PHE A 1 327 ? -19.246 -15.608 7.264 1.00 94.81 327 PHE A CA 1
ATOM 2507 C C . PHE A 1 327 ? -18.382 -14.467 6.731 1.00 94.81 327 PHE A C 1
ATOM 2509 O O . PHE A 1 327 ? -18.717 -13.302 6.950 1.00 94.81 327 PHE A O 1
ATOM 2516 N N . VAL A 1 328 ? -17.320 -14.771 5.979 1.00 95.25 328 VAL A N 1
ATOM 2517 C CA . VAL A 1 328 ? -16.500 -13.758 5.298 1.00 95.25 328 VAL A CA 1
ATOM 2518 C C . VAL A 1 328 ? -17.349 -12.946 4.321 1.00 95.25 328 VAL A C 1
ATOM 2520 O O . VAL A 1 328 ? -17.255 -11.719 4.299 1.00 95.25 328 VAL A O 1
ATOM 2523 N N . SER A 1 329 ? -18.224 -13.600 3.555 1.00 93.12 329 SER A N 1
ATOM 2524 C CA . SER A 1 329 ? -19.146 -12.939 2.627 1.00 93.12 329 SER A CA 1
ATOM 2525 C C . SER A 1 329 ? -20.141 -12.030 3.357 1.00 93.12 329 SER A C 1
ATOM 2527 O O . SER A 1 329 ? -20.323 -10.870 2.968 1.00 93.12 329 SER A O 1
ATOM 2529 N N . GLN A 1 330 ? -20.725 -12.500 4.470 1.00 95.19 330 GLN A N 1
ATOM 2530 C CA . GLN A 1 330 ? -21.584 -11.676 5.333 1.00 95.19 330 GLN A CA 1
ATOM 2531 C C . GLN A 1 330 ? -20.841 -10.439 5.856 1.00 95.19 330 GLN A C 1
ATOM 2533 O O . GLN A 1 330 ? -21.324 -9.315 5.682 1.00 95.19 330 GLN A O 1
ATOM 2538 N N . LEU A 1 331 ? -19.651 -10.630 6.437 1.00 97.19 331 LEU A N 1
ATOM 2539 C CA . LEU A 1 331 ? -18.848 -9.551 7.009 1.00 97.19 331 LEU A CA 1
ATOM 2540 C C . LEU A 1 331 ? -18.431 -8.538 5.942 1.00 97.19 331 LEU A C 1
ATOM 2542 O O . LEU A 1 331 ? -18.547 -7.333 6.152 1.00 97.19 331 LEU A O 1
ATOM 2546 N N . GLN A 1 332 ? -17.983 -9.005 4.775 1.00 97.31 332 GLN A N 1
ATOM 2547 C CA . GLN A 1 332 ? -17.581 -8.127 3.682 1.00 97.31 332 GLN A CA 1
ATOM 2548 C C . GLN A 1 332 ? -18.767 -7.317 3.148 1.00 97.31 332 GLN A C 1
ATOM 2550 O O . GLN A 1 332 ? -18.627 -6.118 2.891 1.00 97.31 332 GLN A O 1
ATOM 2555 N N . ARG A 1 333 ? -19.941 -7.940 2.987 1.00 95.75 333 ARG A N 1
ATOM 2556 C CA . ARG A 1 333 ? -21.156 -7.233 2.570 1.00 95.75 333 ARG A CA 1
ATOM 2557 C C . ARG A 1 333 ? -21.546 -6.168 3.592 1.00 95.75 333 ARG A C 1
ATOM 2559 O O . ARG A 1 333 ? -21.817 -5.038 3.194 1.00 95.75 333 ARG A O 1
ATOM 2566 N N . ARG A 1 334 ? -21.523 -6.504 4.887 1.00 97.00 334 ARG A N 1
ATOM 2567 C CA . ARG A 1 334 ? -21.780 -5.558 5.983 1.00 97.00 334 ARG A CA 1
ATOM 2568 C C . ARG A 1 334 ? -20.798 -4.388 5.949 1.00 97.00 334 ARG A C 1
ATOM 2570 O O . ARG A 1 334 ? -21.221 -3.240 6.003 1.00 97.00 334 ARG A O 1
ATOM 2577 N N . ALA A 1 335 ? -19.511 -4.680 5.784 1.00 97.44 335 ALA A N 1
ATOM 2578 C CA . ALA A 1 335 ? -18.454 -3.681 5.707 1.00 97.44 335 ALA A CA 1
ATOM 2579 C C . ALA A 1 335 ? -18.656 -2.710 4.542 1.00 97.44 335 ALA A C 1
ATOM 2581 O O . ALA A 1 335 ? -18.529 -1.512 4.732 1.00 97.44 335 ALA A O 1
ATOM 2582 N N . ARG A 1 336 ? -19.039 -3.197 3.354 1.00 96.12 336 ARG A N 1
ATOM 2583 C CA . ARG A 1 336 ? -19.330 -2.328 2.200 1.00 96.12 336 ARG A CA 1
ATOM 2584 C C . ARG A 1 336 ? -20.518 -1.397 2.434 1.00 96.12 336 ARG A C 1
ATOM 2586 O O . ARG A 1 336 ? -20.472 -0.266 1.975 1.00 96.12 336 ARG A O 1
ATOM 2593 N N . ILE A 1 337 ? -21.563 -1.872 3.115 1.00 96.31 337 ILE A N 1
ATOM 2594 C CA . ILE A 1 337 ? -22.741 -1.052 3.442 1.00 96.31 337 ILE A CA 1
ATOM 2595 C C . ILE A 1 337 ? -22.368 0.049 4.443 1.00 96.31 337 ILE A C 1
ATOM 2597 O O . ILE A 1 337 ? -22.833 1.175 4.316 1.00 96.31 337 ILE A O 1
ATOM 2601 N N . LEU A 1 338 ? -21.529 -0.278 5.430 1.00 96.94 338 LEU A N 1
ATOM 2602 C CA . LEU A 1 338 ? -21.211 0.615 6.545 1.00 96.94 338 LEU A CA 1
ATOM 2603 C C . LEU A 1 338 ? -19.941 1.455 6.353 1.00 96.94 338 LEU A C 1
ATOM 2605 O O . LEU A 1 338 ? -19.696 2.327 7.180 1.00 96.94 338 LEU A O 1
ATOM 2609 N N . ASP A 1 339 ? -19.142 1.226 5.304 1.00 97.00 339 ASP A N 1
ATOM 2610 C CA . ASP A 1 339 ? -17.851 1.905 5.116 1.00 97.00 339 ASP A CA 1
ATOM 2611 C C . ASP A 1 339 ? -18.007 3.425 5.051 1.00 97.00 339 ASP A C 1
ATOM 2613 O O . ASP A 1 339 ? -17.416 4.120 5.865 1.00 97.00 339 ASP A O 1
ATOM 2617 N N . ASP A 1 340 ? -18.841 3.965 4.158 1.00 95.69 340 ASP A N 1
ATOM 2618 C CA . ASP A 1 340 ? -18.988 5.423 4.026 1.00 95.69 340 ASP A CA 1
ATOM 2619 C C . ASP A 1 340 ? -19.429 6.088 5.341 1.00 95.69 340 ASP A C 1
ATOM 2621 O O . ASP A 1 340 ? -18.866 7.112 5.734 1.00 95.69 340 ASP A O 1
ATOM 2625 N N . GLY A 1 341 ? -20.381 5.475 6.053 1.00 96.38 341 GLY A N 1
ATOM 2626 C CA . GLY A 1 341 ? -20.853 5.956 7.351 1.00 96.38 341 GLY A CA 1
ATOM 2627 C C . GLY A 1 341 ? -19.773 5.897 8.434 1.00 96.38 341 GLY A C 1
ATOM 2628 O O . GLY A 1 341 ? -19.603 6.858 9.184 1.00 96.38 341 GLY A O 1
ATOM 2629 N N . PHE A 1 342 ? -18.997 4.812 8.470 1.00 97.56 342 PHE A N 1
ATOM 2630 C CA . PHE A 1 342 ? -17.851 4.662 9.364 1.00 97.56 342 PHE A CA 1
ATOM 2631 C C . PHE A 1 342 ? -16.793 5.741 9.095 1.00 97.56 342 PHE A C 1
ATOM 2633 O O . PHE A 1 342 ? -16.368 6.427 10.019 1.00 97.56 342 PHE A O 1
ATOM 2640 N N . GLN A 1 343 ? -16.398 5.942 7.833 1.00 97.12 343 GLN A N 1
ATOM 2641 C CA . GLN A 1 343 ? -15.384 6.936 7.461 1.00 97.12 343 GLN A CA 1
ATOM 2642 C C . GLN A 1 343 ? -15.842 8.357 7.819 1.00 97.12 343 GLN A C 1
ATOM 2644 O O . GLN A 1 343 ? -15.066 9.133 8.374 1.00 97.12 343 GLN A O 1
ATOM 2649 N N . ALA A 1 344 ? -17.109 8.687 7.549 1.00 95.12 344 ALA A N 1
ATOM 2650 C CA . ALA A 1 344 ? -17.687 9.980 7.903 1.00 95.12 344 ALA A CA 1
ATOM 2651 C C . ALA A 1 344 ? -17.730 10.201 9.423 1.00 95.12 344 ALA A C 1
ATOM 2653 O O . ALA A 1 344 ? -17.434 11.301 9.887 1.00 95.12 344 ALA A O 1
ATOM 2654 N N . ALA A 1 345 ? -18.053 9.164 10.202 1.00 96.44 345 ALA A N 1
ATOM 2655 C CA . ALA A 1 345 ? -18.027 9.232 11.659 1.00 96.44 345 ALA A CA 1
ATOM 2656 C C . ALA A 1 345 ? -16.612 9.512 12.189 1.00 96.44 345 ALA A C 1
ATOM 2658 O O . ALA A 1 345 ? -16.453 10.385 13.036 1.00 96.44 345 ALA A O 1
ATOM 2659 N N . VAL A 1 346 ? -15.582 8.850 11.640 1.00 97.00 346 VAL A N 1
ATOM 2660 C CA . VAL A 1 346 ? -14.178 9.097 12.019 1.00 97.00 346 VAL A CA 1
ATOM 2661 C C . VAL A 1 346 ? -13.758 10.534 11.706 1.00 97.00 346 VAL A C 1
ATOM 2663 O O . VAL A 1 346 ? -13.163 11.191 12.557 1.00 97.00 346 VAL A O 1
ATOM 2666 N N . VAL A 1 347 ? -14.084 11.046 10.513 1.00 95.75 347 VAL A N 1
ATOM 2667 C CA . VAL A 1 347 ? -13.780 12.441 10.144 1.00 95.75 347 VAL A CA 1
ATOM 2668 C C . VAL A 1 347 ? -14.485 13.414 11.088 1.00 95.75 347 VAL A C 1
ATOM 2670 O O . VAL A 1 347 ? -13.838 14.324 11.597 1.00 95.75 347 VAL A O 1
ATOM 2673 N N . ARG A 1 348 ? -15.774 13.194 11.384 1.00 95.06 348 ARG A N 1
ATOM 2674 C CA . ARG A 1 348 ? -16.551 14.046 12.297 1.00 95.06 348 ARG A CA 1
ATOM 2675 C C . ARG A 1 348 ? -15.937 14.098 13.697 1.00 95.06 348 ARG A C 1
ATOM 2677 O O . ARG A 1 348 ? -15.785 15.187 14.237 1.00 95.06 348 ARG A O 1
ATOM 2684 N N . SER A 1 349 ? -15.515 12.953 14.243 1.00 95.56 349 SER A N 1
ATOM 2685 C CA . SER A 1 349 ? -14.845 12.887 15.551 1.00 95.56 349 SER A CA 1
ATOM 2686 C C . SER A 1 349 ? -13.607 13.781 15.636 1.00 95.56 349 SER A C 1
ATOM 2688 O O . SER A 1 349 ? -13.342 14.354 16.687 1.00 95.56 349 SER A O 1
ATOM 2690 N N . VAL A 1 350 ? -12.850 13.904 14.541 1.00 96.50 350 VAL A N 1
ATOM 2691 C CA . VAL A 1 350 ? -11.657 14.763 14.462 1.00 96.50 350 VAL A CA 1
ATOM 2692 C C . VAL A 1 350 ? -12.047 16.219 14.183 1.00 96.50 350 VAL A C 1
ATOM 2694 O O . VAL A 1 350 ? -11.477 17.141 14.762 1.00 96.50 350 VAL A O 1
ATOM 2697 N N . GLN A 1 351 ? -13.044 16.438 13.324 1.00 94.94 351 GLN A N 1
ATOM 2698 C CA . G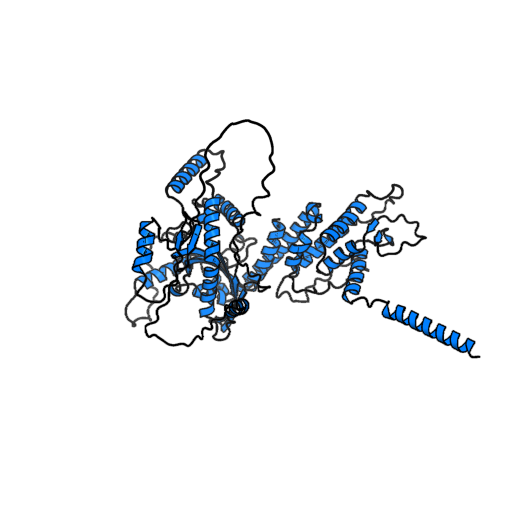LN A 1 351 ? -13.509 17.760 12.903 1.00 94.94 351 GLN A CA 1
ATOM 2699 C C . GLN A 1 351 ? -14.086 18.595 14.054 1.00 94.94 351 GLN A C 1
ATOM 2701 O O . GLN A 1 351 ? -13.939 19.815 14.034 1.00 94.94 351 GLN A O 1
ATOM 2706 N N . ASP A 1 352 ? -14.665 17.971 15.082 1.00 93.00 352 ASP A N 1
ATOM 2707 C CA . ASP A 1 352 ? -15.143 18.669 16.288 1.00 93.00 352 ASP A CA 1
ATOM 2708 C C . ASP A 1 352 ? -14.028 19.429 17.040 1.00 93.00 352 ASP A C 1
ATOM 2710 O O . ASP A 1 352 ? -14.310 20.288 17.877 1.00 93.00 352 ASP A O 1
ATOM 2714 N N . PHE A 1 353 ? -12.761 19.127 16.740 1.00 94.12 353 PHE A N 1
ATOM 2715 C CA . PHE A 1 353 ? -11.574 19.783 17.294 1.00 94.12 353 PHE A CA 1
ATOM 2716 C C . PHE A 1 353 ? -10.821 20.636 16.267 1.00 94.12 353 PHE A C 1
ATOM 2718 O O . PHE A 1 353 ? -9.772 21.210 16.584 1.00 94.12 353 PHE A O 1
ATOM 2725 N N . ALA A 1 354 ? -11.344 20.735 15.042 1.00 93.38 354 ALA A N 1
ATOM 2726 C CA . ALA A 1 354 ? -10.796 21.600 14.014 1.00 93.38 354 ALA A CA 1
ATOM 2727 C C . ALA A 1 354 ? -10.979 23.077 14.394 1.00 93.38 354 ALA A C 1
ATOM 2729 O O . ALA A 1 354 ? -11.982 23.485 14.986 1.00 93.38 354 ALA A O 1
ATOM 2730 N N . ILE A 1 355 ? -9.999 23.902 14.038 1.00 91.06 355 ILE A N 1
ATOM 2731 C CA . ILE A 1 355 ? -10.074 25.351 14.202 1.00 91.06 355 ILE A CA 1
ATOM 2732 C C . ILE A 1 355 ? -11.179 25.878 13.266 1.00 91.06 355 ILE A C 1
ATOM 2734 O O . ILE A 1 355 ? -11.164 25.583 12.070 1.00 91.06 355 ILE A O 1
ATOM 2738 N N . PRO A 1 356 ? -12.156 26.661 13.760 1.00 90.25 356 PRO A N 1
ATOM 2739 C CA . PRO A 1 356 ? -13.219 27.184 12.908 1.00 90.25 356 PRO A CA 1
ATOM 2740 C C . PRO A 1 356 ? -12.665 27.955 11.701 1.00 90.25 356 PRO A C 1
ATOM 2742 O O . PRO A 1 356 ? -11.824 28.837 11.857 1.00 90.25 356 PRO A O 1
ATOM 2745 N N . GLY A 1 357 ? -13.159 27.637 10.501 1.00 84.25 357 GLY A N 1
ATOM 2746 C CA . GLY A 1 357 ? -12.763 28.297 9.250 1.00 84.25 357 GLY A CA 1
ATOM 2747 C C . GLY A 1 357 ? -11.581 27.665 8.505 1.00 84.25 357 GLY A C 1
ATOM 2748 O O . GLY A 1 357 ? -11.283 28.112 7.402 1.00 84.25 357 GLY A O 1
ATOM 2749 N N . THR A 1 358 ? -10.940 26.624 9.048 1.00 79.75 358 THR A N 1
ATOM 2750 C CA . THR A 1 358 ? -9.861 25.884 8.356 1.00 79.75 358 THR A CA 1
ATOM 2751 C C . THR A 1 358 ? -10.363 24.631 7.637 1.00 79.75 358 THR A C 1
ATOM 2753 O O . THR A 1 358 ? -9.640 24.030 6.843 1.00 79.75 358 THR A O 1
ATOM 2756 N N . VAL A 1 359 ? -11.614 24.235 7.889 1.00 72.12 359 VAL A N 1
ATOM 2757 C CA . VAL A 1 359 ? -12.226 23.069 7.253 1.00 72.12 359 VAL A CA 1
ATOM 2758 C C . VAL A 1 359 ? -12.551 23.403 5.801 1.00 72.12 359 VAL A C 1
ATOM 2760 O O . VAL A 1 359 ? -13.449 24.197 5.518 1.00 72.12 359 VAL A O 1
ATOM 2763 N N . VAL A 1 360 ? -11.837 22.764 4.878 1.00 67.69 360 VAL A N 1
ATOM 2764 C CA . VAL A 1 360 ? -12.250 22.696 3.476 1.00 67.69 360 VAL A CA 1
ATOM 2765 C C . VAL A 1 360 ? -13.456 21.760 3.419 1.00 67.69 360 VAL A C 1
ATOM 2767 O O . VAL A 1 360 ? -13.347 20.588 3.779 1.00 67.69 360 VAL A O 1
ATOM 2770 N N . ASP A 1 361 ? -14.618 22.298 3.052 1.00 60.34 361 ASP A N 1
ATOM 2771 C CA . ASP A 1 361 ? -15.888 21.571 3.066 1.00 60.34 361 ASP A CA 1
ATOM 2772 C C . ASP A 1 361 ? -15.830 20.336 2.149 1.00 60.34 361 ASP A C 1
ATOM 2774 O O . ASP A 1 361 ? -15.738 20.439 0.926 1.00 60.34 361 ASP A O 1
ATOM 2778 N N . TRP A 1 362 ? -15.849 19.153 2.765 1.00 58.47 362 TRP A N 1
ATOM 2779 C CA . TRP A 1 362 ? -15.688 17.861 2.096 1.00 58.47 362 TRP A CA 1
ATOM 2780 C C . TRP A 1 362 ? -16.899 17.472 1.239 1.00 58.47 362 TRP A C 1
ATOM 2782 O O . TRP A 1 362 ? -16.755 16.744 0.253 1.00 58.47 362 TRP A O 1
ATOM 2792 N N . ASP A 1 363 ? -18.092 17.952 1.598 1.00 57.34 363 ASP A N 1
ATOM 2793 C CA . ASP A 1 363 ? -19.323 17.635 0.871 1.00 57.34 363 ASP A CA 1
ATOM 2794 C C . ASP A 1 363 ? -19.576 18.599 -0.297 1.00 57.34 363 ASP A C 1
ATOM 2796 O O . ASP A 1 363 ? -20.234 18.219 -1.274 1.00 57.34 363 ASP A O 1
ATOM 2800 N N . ALA A 1 364 ? -19.004 19.807 -0.255 1.00 56.28 364 ALA A N 1
ATOM 2801 C CA . ALA A 1 364 ? -19.178 20.813 -1.301 1.00 56.28 364 ALA A CA 1
ATOM 2802 C C . ALA A 1 364 ? -18.663 20.333 -2.674 1.00 56.28 364 ALA A C 1
ATOM 2804 O O . ALA A 1 364 ? -19.349 20.511 -3.683 1.00 56.28 364 ALA A O 1
ATOM 2805 N N . ASP A 1 365 ? -17.526 19.630 -2.721 1.00 49.84 365 ASP A N 1
ATOM 2806 C CA . ASP A 1 365 ? -16.946 19.130 -3.980 1.00 49.84 365 ASP A CA 1
ATOM 2807 C C . ASP A 1 365 ? -17.731 17.952 -4.588 1.00 49.84 365 ASP A C 1
ATOM 2809 O O . ASP A 1 365 ? -17.795 17.794 -5.815 1.00 49.84 365 ASP A O 1
ATOM 2813 N N . LYS A 1 366 ? -18.394 17.136 -3.755 1.00 51.31 366 LYS A N 1
ATOM 2814 C CA . LYS A 1 366 ? -19.281 16.062 -4.237 1.00 51.31 366 LYS A CA 1
ATOM 2815 C C . LYS A 1 366 ? -20.609 16.603 -4.754 1.00 51.31 366 LYS A C 1
ATOM 2817 O O . LYS A 1 366 ? -21.143 16.066 -5.722 1.00 51.31 366 LYS A O 1
ATOM 2822 N N . GLN A 1 367 ? -21.143 17.654 -4.132 1.00 45.22 367 GLN A N 1
ATOM 2823 C CA . GLN A 1 367 ? -22.378 18.286 -4.600 1.00 45.22 367 GLN A CA 1
ATOM 2824 C C . GLN A 1 367 ? -22.153 19.107 -5.877 1.00 45.22 367 GLN A C 1
ATOM 2826 O O . GLN A 1 367 ? -23.001 19.074 -6.767 1.00 45.22 367 GLN A O 1
ATOM 2831 N N . ALA A 1 368 ? -20.996 19.759 -6.029 1.00 47.41 368 ALA A N 1
ATOM 2832 C CA . ALA A 1 368 ? -20.663 20.529 -7.229 1.00 47.41 368 ALA A CA 1
ATOM 2833 C C . ALA A 1 368 ? -20.518 19.663 -8.496 1.00 47.41 368 ALA A C 1
ATOM 2835 O O . ALA A 1 368 ? -20.803 20.129 -9.595 1.00 47.41 368 ALA A O 1
ATOM 2836 N N . THR A 1 369 ? -20.126 18.392 -8.361 1.00 46.19 369 THR A N 1
ATOM 2837 C CA . THR A 1 369 ? -19.985 17.456 -9.495 1.00 46.19 369 THR A CA 1
ATOM 2838 C C . THR A 1 369 ? -21.240 16.629 -9.790 1.00 46.19 369 THR A C 1
ATOM 2840 O O . THR A 1 369 ? -21.310 15.987 -10.835 1.00 46.19 369 THR A O 1
ATOM 2843 N N . ALA A 1 370 ? -22.251 16.666 -8.917 1.00 42.59 370 ALA A N 1
ATOM 2844 C CA . ALA A 1 370 ? -23.559 16.040 -9.143 1.00 42.59 370 ALA A CA 1
ATOM 2845 C C . ALA A 1 370 ? -24.619 17.023 -9.686 1.00 42.59 370 ALA A C 1
ATOM 2847 O O . ALA A 1 370 ? -25.755 16.629 -9.945 1.00 42.59 370 ALA A O 1
ATOM 2848 N N . GLY A 1 371 ? -24.260 18.300 -9.846 1.00 36.56 371 GLY A N 1
ATOM 2849 C CA . GLY A 1 371 ? -25.144 19.379 -10.276 1.00 36.56 371 GLY A CA 1
ATOM 2850 C C . GLY A 1 371 ? -25.097 19.680 -11.774 1.00 36.56 371 GLY A C 1
ATOM 2851 O O . GLY A 1 371 ? -24.884 20.831 -12.135 1.00 36.56 371 GLY A O 1
ATOM 2852 N N . GLU A 1 372 ? -25.331 18.693 -12.642 1.00 38.28 372 GLU A N 1
ATOM 2853 C CA . GLU A 1 372 ? -25.840 18.958 -13.997 1.00 38.28 372 GLU A CA 1
ATOM 2854 C C . GLU A 1 372 ? -27.295 18.464 -14.092 1.00 38.28 372 GLU A C 1
ATOM 2856 O O . GLU A 1 372 ? -27.586 17.272 -14.069 1.00 38.28 372 GLU A O 1
ATOM 2861 N N . GLU A 1 373 ? -28.194 19.453 -14.130 1.00 41.62 373 GLU A N 1
ATOM 2862 C CA . GLU A 1 373 ? -29.597 19.431 -14.563 1.00 41.62 373 GLU A CA 1
ATOM 2863 C C . GLU A 1 373 ? -30.571 18.416 -13.935 1.00 41.62 373 GLU A C 1
ATOM 2865 O O . GLU A 1 373 ? -31.021 17.477 -14.578 1.00 41.62 373 GLU A O 1
ATOM 2870 N N . PHE A 1 374 ? -31.100 18.751 -12.754 1.00 31.19 374 PHE A N 1
ATOM 2871 C CA . PHE A 1 374 ? -32.558 18.763 -12.566 1.00 31.19 374 PHE A CA 1
ATOM 2872 C C . PHE A 1 374 ? -32.953 19.995 -11.748 1.00 31.19 374 PHE A C 1
ATOM 2874 O O . PHE A 1 374 ? -32.693 20.101 -10.550 1.00 31.19 374 PHE A O 1
ATOM 2881 N N . GLY A 1 375 ? -33.566 20.964 -12.426 1.00 35.88 375 GLY A N 1
ATOM 2882 C CA . GLY A 1 375 ? -34.064 22.184 -11.810 1.00 35.88 375 GLY A CA 1
ATOM 2883 C C . GLY A 1 375 ? -35.201 21.900 -10.833 1.00 35.88 375 GLY A C 1
ATOM 2884 O O . GLY A 1 375 ? -36.335 21.671 -11.238 1.00 35.88 375 GLY A O 1
ATOM 2885 N N . CYS A 1 376 ? -34.916 22.003 -9.539 1.00 27.69 376 CYS A N 1
ATOM 2886 C CA . CYS A 1 376 ? -35.864 22.521 -8.560 1.00 27.69 376 CYS A CA 1
ATOM 2887 C C . CYS A 1 376 ? -35.064 23.131 -7.405 1.00 27.69 376 CYS A C 1
ATOM 2889 O O . CYS A 1 376 ? -34.530 22.427 -6.552 1.00 27.69 376 CYS A O 1
ATOM 2891 N N . GLY A 1 377 ? -34.928 24.459 -7.424 1.00 26.73 377 GLY A N 1
ATOM 2892 C CA . GLY A 1 377 ? -34.159 25.201 -6.433 1.00 26.73 377 GLY A CA 1
ATOM 2893 C C . GLY A 1 377 ? -34.680 24.985 -5.013 1.00 26.73 377 GLY A C 1
ATOM 2894 O O . GLY A 1 377 ? -35.886 25.033 -4.762 1.00 26.73 377 GLY A O 1
ATOM 2895 N N . ARG A 1 378 ? -33.757 24.801 -4.067 1.00 26.36 378 ARG A N 1
ATOM 2896 C CA . ARG A 1 378 ? -34.039 24.883 -2.635 1.00 26.36 378 ARG A CA 1
ATOM 2897 C C . ARG A 1 378 ? -33.059 25.863 -1.999 1.00 26.36 378 ARG A C 1
ATOM 2899 O O . ARG A 1 378 ? -31.876 25.583 -1.864 1.00 26.36 378 ARG A O 1
ATOM 2906 N N . VAL A 1 379 ? -33.586 27.029 -1.638 1.00 24.52 379 VAL A N 1
ATOM 2907 C CA . VAL A 1 379 ? -32.931 28.028 -0.790 1.00 24.52 379 VAL A CA 1
ATOM 2908 C C . VAL A 1 379 ? -32.945 27.497 0.645 1.00 24.52 379 VAL A C 1
ATOM 2910 O O . VAL A 1 379 ? -34.014 27.167 1.161 1.00 24.52 379 VAL A O 1
ATOM 2913 N N . ILE A 1 380 ? -31.783 27.403 1.292 1.00 25.91 380 ILE A N 1
ATOM 2914 C CA . ILE A 1 380 ? -31.690 27.146 2.735 1.00 25.91 380 ILE A CA 1
ATOM 2915 C C . ILE A 1 380 ? -31.708 28.506 3.440 1.00 25.91 380 ILE A C 1
ATOM 2917 O O . ILE A 1 380 ? -30.752 29.270 3.355 1.00 25.91 380 ILE A O 1
ATOM 2921 N N . LEU A 1 381 ? -32.810 28.808 4.128 1.00 23.80 381 LEU A N 1
ATOM 2922 C CA . LEU A 1 381 ? -32.875 29.848 5.153 1.00 23.80 381 LEU A CA 1
ATOM 2923 C C . LEU A 1 381 ? -33.066 29.167 6.510 1.00 23.80 381 LEU A C 1
ATOM 2925 O O . LEU A 1 381 ? -33.968 28.346 6.679 1.00 23.80 381 LEU A O 1
ATOM 2929 N N . ASN A 1 382 ? -32.212 29.529 7.464 1.00 29.17 382 ASN A N 1
ATOM 2930 C CA . ASN A 1 382 ? -32.327 29.163 8.872 1.00 29.17 382 ASN A CA 1
ATOM 2931 C C . ASN A 1 382 ? -33.594 29.782 9.486 1.00 29.17 382 ASN A C 1
ATOM 2933 O O . ASN A 1 382 ? -33.687 31.005 9.559 1.00 29.17 382 ASN A O 1
ATOM 2937 N N . ALA A 1 383 ? -34.518 28.956 9.989 1.00 23.88 383 ALA A N 1
ATOM 2938 C CA . ALA A 1 383 ? -35.470 29.338 11.037 1.00 23.88 383 ALA A CA 1
ATOM 2939 C C . ALA A 1 383 ? -36.095 28.106 11.728 1.00 23.88 383 ALA A C 1
ATOM 2941 O O . ALA A 1 383 ? -36.521 27.154 11.078 1.00 23.88 383 ALA A O 1
ATOM 2942 N N . MET A 1 384 ? -36.146 28.172 13.062 1.00 24.11 384 MET A N 1
ATOM 2943 C CA . MET A 1 384 ? -36.881 27.317 14.015 1.00 24.11 384 MET A CA 1
ATOM 2944 C C . MET A 1 384 ?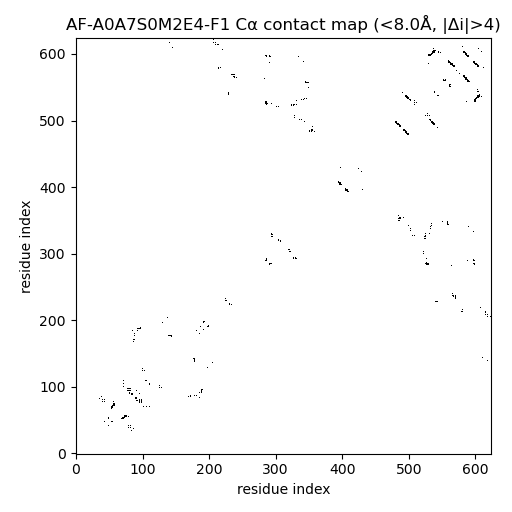 -38.423 27.362 13.791 1.00 24.11 384 MET A C 1
ATOM 2946 O O . MET A 1 384 ? -38.897 28.165 12.988 1.00 24.11 384 MET A O 1
ATOM 2950 N N . PRO A 1 385 ? -39.226 26.492 14.442 1.00 36.44 385 PRO A N 1
ATOM 2951 C CA . PRO A 1 385 ? -40.296 25.747 13.786 1.00 36.44 385 PRO A CA 1
ATOM 2952 C C . PRO A 1 385 ? -41.654 26.457 13.779 1.00 36.44 385 PRO A C 1
ATOM 2954 O O . PRO A 1 385 ? -42.085 27.034 14.776 1.00 36.44 385 PRO A O 1
ATOM 2957 N N . SER A 1 386 ? -42.406 26.275 12.694 1.00 25.92 386 SER A N 1
ATOM 2958 C CA . SER A 1 386 ? -43.867 26.293 12.741 1.00 25.92 386 SER A CA 1
ATOM 2959 C C . SER A 1 386 ? -44.454 25.305 11.732 1.00 25.92 386 SER A C 1
ATOM 2961 O O . SER A 1 386 ? -43.840 24.946 10.726 1.00 25.92 386 SER A O 1
ATOM 2963 N N . ALA A 1 387 ? -45.612 24.774 12.109 1.00 36.06 387 ALA A N 1
ATOM 2964 C CA . ALA A 1 387 ? -46.267 23.617 11.534 1.00 36.06 387 ALA A CA 1
ATOM 2965 C C . ALA A 1 387 ? -46.809 23.832 10.108 1.00 36.06 387 ALA A C 1
ATOM 2967 O O . ALA A 1 387 ? -46.936 24.949 9.615 1.00 36.06 387 ALA A O 1
ATOM 2968 N N . THR A 1 388 ? -47.244 22.709 9.525 1.00 38.75 388 THR A N 1
ATOM 2969 C CA . THR A 1 388 ? -48.040 22.524 8.297 1.00 38.75 388 THR A CA 1
ATOM 2970 C C . THR A 1 388 ? -47.336 22.711 6.953 1.00 38.75 388 THR A C 1
ATOM 2972 O O . THR A 1 388 ? -47.233 23.815 6.434 1.00 38.75 388 THR A O 1
ATOM 2975 N N . ARG A 1 389 ? -46.993 21.579 6.312 1.00 29.94 389 ARG A N 1
ATOM 2976 C CA . ARG A 1 389 ? -47.138 21.374 4.858 1.00 29.94 389 ARG A CA 1
ATOM 2977 C C . ARG A 1 389 ? -47.185 19.878 4.516 1.00 29.94 389 ARG A C 1
ATOM 2979 O O . ARG A 1 389 ? -46.276 19.133 4.863 1.00 29.94 389 ARG A O 1
ATOM 2986 N N . GLN A 1 390 ? -48.270 19.471 3.852 1.00 31.23 390 GLN A N 1
ATOM 2987 C CA . GLN A 1 390 ? -48.482 18.150 3.252 1.00 31.23 390 GLN A CA 1
ATOM 2988 C C . GLN A 1 390 ? -47.451 17.886 2.147 1.00 31.23 390 GLN A C 1
ATOM 2990 O O . GLN A 1 390 ? -47.289 18.704 1.242 1.00 31.23 390 GLN A O 1
ATOM 2995 N N . THR A 1 391 ? -46.809 16.722 2.181 1.00 29.98 391 THR A N 1
ATOM 2996 C CA . THR A 1 391 ? -46.093 16.141 1.040 1.00 29.98 391 THR A CA 1
ATOM 2997 C C . THR A 1 391 ? -46.984 15.087 0.382 1.00 29.98 391 THR A C 1
ATOM 2999 O O . THR A 1 391 ? -47.562 14.243 1.063 1.00 29.98 391 THR A O 1
ATOM 3002 N N . SER A 1 392 ? -47.142 15.146 -0.945 1.00 29.69 392 SER A N 1
ATOM 3003 C CA . SER A 1 392 ? -47.895 14.133 -1.694 1.00 29.69 392 SER A CA 1
ATOM 3004 C C . SER A 1 392 ? -47.076 12.848 -1.816 1.00 29.69 392 SER A C 1
ATOM 3006 O O . SER A 1 392 ? -45.937 12.902 -2.280 1.00 29.69 392 SER A O 1
ATOM 3008 N N . MET A 1 393 ? -47.659 11.701 -1.470 1.00 27.70 393 MET A N 1
ATOM 3009 C CA . MET A 1 393 ? -47.138 10.393 -1.875 1.00 27.70 393 MET A CA 1
ATOM 3010 C C . MET A 1 393 ? -47.746 10.004 -3.224 1.00 27.70 393 MET A C 1
ATOM 3012 O O . MET A 1 393 ? -48.965 10.049 -3.381 1.00 27.70 393 MET A O 1
ATOM 3016 N N . SER A 1 394 ? -46.910 9.609 -4.183 1.00 30.67 394 SER A N 1
ATOM 3017 C CA . SER A 1 394 ? -47.358 8.855 -5.355 1.00 30.67 394 SER A CA 1
ATOM 3018 C C . SER A 1 394 ? -47.309 7.361 -5.034 1.00 30.67 394 SER A C 1
ATOM 3020 O O . SER A 1 394 ? -46.380 6.883 -4.384 1.00 30.67 394 SER A O 1
ATOM 3022 N N . VAL A 1 395 ? -48.327 6.620 -5.469 1.00 33.06 395 VAL A N 1
ATOM 3023 C CA . VAL A 1 395 ? -48.399 5.161 -5.332 1.00 33.06 395 VAL A CA 1
ATOM 3024 C C . VAL A 1 395 ? -48.582 4.580 -6.726 1.00 33.06 395 VAL A C 1
ATOM 3026 O O . VAL A 1 395 ? -49.535 4.929 -7.421 1.00 33.06 395 VAL A O 1
ATOM 3029 N N . THR A 1 396 ? -47.680 3.690 -7.131 1.00 37.31 396 THR A N 1
ATOM 3030 C CA . THR A 1 396 ? -47.760 2.988 -8.417 1.00 37.31 396 THR A CA 1
ATOM 3031 C C . THR A 1 396 ? -48.321 1.587 -8.187 1.00 37.31 396 THR A C 1
ATOM 3033 O O . THR A 1 396 ? -47.777 0.814 -7.399 1.00 37.31 396 THR A O 1
ATOM 3036 N N . LEU A 1 397 ? -49.415 1.249 -8.873 1.00 35.62 397 LEU A N 1
ATOM 3037 C CA . LEU A 1 397 ? -50.057 -0.066 -8.798 1.00 35.62 397 LEU A CA 1
ATOM 3038 C C . LEU A 1 397 ? -49.696 -0.892 -10.038 1.00 35.62 397 LEU A C 1
ATOM 3040 O O . LEU A 1 397 ? -49.759 -0.402 -11.168 1.00 35.62 397 LEU A O 1
ATOM 3044 N N . VAL A 1 398 ? -49.334 -2.162 -9.835 1.00 36.50 398 VAL A N 1
ATOM 3045 C CA . VAL A 1 398 ? -48.924 -3.079 -10.911 1.00 36.50 398 VAL A CA 1
ATOM 3046 C C . VAL A 1 398 ? -49.831 -4.305 -10.922 1.00 36.50 398 VAL A C 1
ATOM 3048 O O . VAL A 1 398 ? -49.965 -4.991 -9.911 1.00 36.50 398 VAL A O 1
ATOM 3051 N N . ASN A 1 399 ? -50.437 -4.611 -12.075 1.00 42.00 399 ASN A N 1
ATOM 3052 C CA . ASN A 1 399 ? -51.273 -5.801 -12.248 1.00 42.00 399 ASN A CA 1
ATOM 3053 C C . ASN A 1 399 ? -50.478 -6.936 -12.915 1.00 42.00 399 ASN A C 1
ATOM 3055 O O . ASN A 1 399 ? -50.224 -6.930 -14.121 1.00 42.00 399 ASN A O 1
ATOM 3059 N N . LEU A 1 400 ? -50.111 -7.947 -12.127 1.00 35.03 400 LEU A N 1
ATOM 3060 C CA . LEU A 1 400 ? -49.227 -9.036 -12.557 1.00 35.03 400 LEU A CA 1
ATOM 3061 C C . LEU A 1 400 ? -49.887 -10.079 -13.476 1.00 35.03 400 LEU A C 1
ATOM 3063 O O . LEU A 1 400 ? -49.177 -10.893 -14.060 1.00 35.03 400 LEU A O 1
ATOM 3067 N N . LYS A 1 401 ? -51.218 -10.070 -13.641 1.00 38.72 401 LYS A N 1
ATOM 3068 C CA . LYS A 1 401 ? -51.900 -10.995 -14.568 1.00 38.72 401 LYS A CA 1
ATOM 3069 C C . LYS A 1 401 ? -51.997 -10.460 -15.996 1.00 38.72 401 LYS A C 1
ATOM 3071 O O . LYS A 1 401 ? -52.086 -11.257 -16.922 1.00 38.72 401 LYS A O 1
ATOM 3076 N N . SER A 1 402 ? -51.988 -9.140 -16.176 1.00 45.06 402 SER A N 1
ATOM 3077 C CA . SER A 1 402 ? -52.158 -8.488 -17.484 1.00 45.06 402 SER A CA 1
ATOM 3078 C C . SER A 1 402 ? -50.932 -7.702 -17.956 1.00 45.06 402 SER A C 1
ATOM 3080 O O . SER A 1 402 ? -50.877 -7.327 -19.123 1.00 45.06 402 SER A O 1
ATOM 3082 N N . GLY A 1 403 ? -49.939 -7.464 -17.091 1.00 36.06 403 GLY A N 1
ATOM 3083 C CA . GLY A 1 403 ? -48.695 -6.775 -17.453 1.00 36.06 403 GLY A CA 1
ATOM 3084 C C . GLY A 1 403 ? -48.830 -5.259 -17.650 1.00 36.06 403 GLY A C 1
ATOM 3085 O O . GLY A 1 403 ? -47.890 -4.629 -18.125 1.00 36.06 403 GLY A O 1
ATOM 3086 N N . GLY A 1 404 ? -49.971 -4.661 -17.292 1.00 37.47 404 GLY A N 1
ATOM 3087 C CA . GLY A 1 404 ? -50.188 -3.214 -17.365 1.00 37.47 404 GLY A CA 1
ATOM 3088 C C . GLY A 1 404 ? -49.729 -2.471 -16.103 1.00 37.47 404 GLY A C 1
ATOM 3089 O O . GLY A 1 404 ? -49.999 -2.915 -14.984 1.00 37.47 404 GLY A O 1
ATOM 3090 N N . ILE A 1 405 ? -49.081 -1.317 -16.294 1.00 37.66 405 ILE A N 1
ATOM 3091 C CA . ILE A 1 405 ? -48.739 -0.341 -15.244 1.00 37.66 405 ILE A CA 1
ATOM 3092 C C . ILE A 1 405 ? -49.688 0.850 -15.391 1.00 37.66 405 ILE A C 1
ATOM 3094 O O . ILE A 1 405 ? -49.897 1.329 -16.504 1.00 37.66 405 ILE A O 1
ATOM 3098 N N . THR A 1 406 ? -50.288 1.324 -14.296 1.00 41.69 406 THR A N 1
ATOM 3099 C CA . THR A 1 406 ? -51.129 2.535 -14.314 1.00 41.69 406 THR A CA 1
ATOM 3100 C C . THR A 1 406 ? -50.696 3.484 -13.204 1.00 41.69 406 THR A C 1
ATOM 3102 O O . THR A 1 406 ? -50.720 3.117 -12.030 1.00 41.69 406 THR A O 1
ATOM 3105 N N . ASP A 1 407 ? -50.310 4.703 -13.580 1.00 38.25 407 ASP A N 1
ATOM 3106 C CA . ASP A 1 407 ? -49.955 5.761 -12.634 1.00 38.25 407 ASP A CA 1
ATOM 3107 C C . ASP A 1 407 ? -51.208 6.527 -12.205 1.00 38.25 407 ASP A C 1
ATOM 3109 O O . ASP A 1 407 ? -51.953 7.059 -13.031 1.00 38.25 407 ASP A O 1
ATOM 3113 N N . CYS A 1 408 ? -51.444 6.581 -10.897 1.00 41.78 408 CYS A N 1
ATOM 3114 C CA . CYS A 1 408 ? -52.611 7.233 -10.316 1.00 41.78 408 CYS A CA 1
ATOM 3115 C C . CYS A 1 408 ? -52.164 8.522 -9.616 1.00 41.78 408 CYS A C 1
ATOM 3117 O O . CYS A 1 408 ? -51.820 8.503 -8.437 1.00 41.78 408 CYS A O 1
ATOM 3119 N N . ASN A 1 409 ? -52.176 9.658 -10.317 1.00 37.44 409 ASN A N 1
ATOM 3120 C CA . ASN A 1 409 ? -51.996 10.958 -9.667 1.00 37.44 409 ASN A CA 1
ATOM 3121 C C . ASN A 1 409 ? -53.344 11.456 -9.133 1.00 37.44 409 ASN A C 1
ATOM 3123 O O . ASN A 1 409 ? -54.121 12.070 -9.861 1.00 37.44 409 ASN A O 1
ATOM 3127 N N . ALA A 1 410 ? -53.628 11.198 -7.856 1.00 38.91 410 ALA A N 1
ATOM 3128 C CA . ALA A 1 410 ? -54.801 11.754 -7.193 1.00 38.91 410 ALA A CA 1
ATOM 3129 C C . ALA A 1 410 ? -54.518 13.199 -6.751 1.00 38.91 410 ALA A C 1
ATOM 3131 O O . ALA A 1 410 ? -53.718 13.449 -5.850 1.00 38.91 410 ALA A O 1
ATOM 3132 N N . ARG A 1 411 ? -55.188 14.167 -7.383 1.00 40.22 411 ARG A N 1
ATOM 3133 C CA . ARG A 1 411 ? -55.355 15.520 -6.839 1.00 40.22 411 ARG A CA 1
ATOM 3134 C C . ARG A 1 411 ? -56.833 15.702 -6.491 1.00 40.22 411 ARG A C 1
ATOM 3136 O O . ARG A 1 411 ? -57.664 15.747 -7.390 1.00 40.22 411 ARG A O 1
ATOM 3143 N N . SER A 1 412 ? -57.103 15.867 -5.196 1.00 40.94 412 SER A N 1
ATOM 3144 C CA . SER A 1 412 ? -58.391 16.143 -4.528 1.00 40.94 412 SER A CA 1
ATOM 3145 C C . SER A 1 412 ? -59.135 14.947 -3.906 1.00 40.94 412 SER A C 1
ATOM 3147 O O . SER A 1 412 ? -59.196 13.851 -4.459 1.00 40.94 412 SER A O 1
ATOM 3149 N N . ASP A 1 413 ? -59.695 15.212 -2.722 1.00 40.03 413 ASP A N 1
ATOM 3150 C CA . ASP A 1 413 ? -60.303 14.285 -1.752 1.00 40.03 413 ASP A CA 1
ATOM 3151 C C . ASP A 1 413 ? -61.694 13.733 -2.140 1.00 40.03 413 ASP A C 1
ATOM 3153 O O . ASP A 1 413 ? -62.451 13.324 -1.261 1.00 40.03 413 ASP A O 1
ATOM 3157 N N . GLN A 1 414 ? -62.088 13.713 -3.421 1.00 41.47 414 GLN A N 1
ATOM 3158 C CA . GLN A 1 414 ? -63.469 13.337 -3.786 1.00 41.47 414 GLN A CA 1
ATOM 3159 C C . GLN A 1 414 ? -63.661 12.155 -4.750 1.00 41.47 414 GLN A C 1
ATOM 3161 O O . GLN A 1 414 ? -64.785 11.673 -4.827 1.00 41.47 414 GLN A O 1
ATOM 3166 N N . ASP A 1 415 ? -62.617 11.576 -5.360 1.00 42.00 415 ASP A N 1
ATOM 3167 C CA . ASP A 1 415 ? -62.805 10.504 -6.371 1.00 42.00 415 ASP A CA 1
ATOM 3168 C C . ASP A 1 415 ? -62.125 9.149 -6.075 1.00 42.00 415 ASP A C 1
ATOM 3170 O O . ASP A 1 415 ? -62.144 8.224 -6.892 1.00 42.00 415 ASP A O 1
ATOM 3174 N N . THR A 1 416 ? -61.550 8.956 -4.890 1.00 51.53 416 THR A N 1
ATOM 3175 C CA . THR A 1 416 ? -60.748 7.758 -4.577 1.00 51.53 416 THR A CA 1
ATOM 3176 C C . THR A 1 416 ? -61.507 6.459 -4.213 1.00 51.53 416 THR A C 1
ATOM 3178 O O . THR A 1 416 ? -60.948 5.388 -4.467 1.00 51.53 416 THR A O 1
ATOM 3181 N N . PRO A 1 417 ? -62.749 6.429 -3.671 1.00 42.06 417 PRO A N 1
ATOM 3182 C CA . PRO A 1 417 ? -63.307 5.161 -3.173 1.00 42.06 417 PRO A CA 1
ATOM 3183 C C . PRO A 1 417 ? -63.805 4.202 -4.266 1.00 42.06 417 PRO A C 1
ATOM 3185 O O . PRO A 1 417 ? -63.737 2.983 -4.097 1.00 42.06 417 PRO A O 1
ATOM 3188 N N . ALA A 1 418 ? -64.315 4.710 -5.392 1.00 46.94 418 ALA A N 1
ATOM 3189 C CA . ALA A 1 418 ? -64.996 3.871 -6.384 1.00 46.94 418 ALA A CA 1
ATOM 3190 C C . ALA A 1 418 ? -64.022 3.009 -7.212 1.00 46.94 418 ALA A C 1
ATOM 3192 O O . ALA A 1 418 ? -64.279 1.823 -7.441 1.00 46.94 418 ALA A O 1
ATOM 3193 N N . ASN A 1 419 ? -62.868 3.564 -7.594 1.00 52.19 419 ASN A N 1
ATOM 3194 C CA . ASN A 1 419 ? -61.901 2.860 -8.441 1.00 52.19 419 ASN A CA 1
ATOM 3195 C C . ASN A 1 419 ? -61.047 1.850 -7.661 1.00 52.19 419 ASN A C 1
ATOM 3197 O O . ASN A 1 419 ? -60.793 0.757 -8.166 1.00 52.19 419 ASN A O 1
ATOM 3201 N N . LEU A 1 420 ? -60.691 2.142 -6.404 1.00 47.22 420 LEU A N 1
ATOM 3202 C CA . LEU A 1 420 ? -59.919 1.213 -5.569 1.00 47.22 420 LEU A CA 1
ATOM 3203 C C . LEU A 1 420 ? -60.742 -0.028 -5.180 1.00 47.22 420 LEU A C 1
ATOM 3205 O O . LEU A 1 420 ? -60.236 -1.149 -5.174 1.00 47.22 420 LEU A O 1
ATOM 3209 N N . THR A 1 421 ? -62.039 0.159 -4.916 1.00 49.62 421 THR A N 1
ATOM 3210 C CA . THR A 1 421 ? -62.944 -0.928 -4.510 1.00 49.62 421 THR A CA 1
ATOM 3211 C C . THR A 1 421 ? -63.272 -1.870 -5.675 1.00 49.62 421 THR A C 1
ATOM 3213 O O . THR A 1 421 ? -63.406 -3.077 -5.477 1.00 49.62 421 THR A O 1
ATOM 3216 N N . SER A 1 422 ? -63.368 -1.342 -6.900 1.00 49.78 422 SER A N 1
ATOM 3217 C CA . SER A 1 422 ? -63.491 -2.146 -8.126 1.00 49.78 422 SER A CA 1
ATOM 3218 C C . SER A 1 422 ? -62.235 -2.993 -8.375 1.00 49.78 422 SER A C 1
ATOM 3220 O O . SER A 1 422 ? -62.334 -4.179 -8.692 1.00 49.78 422 SER A O 1
ATOM 3222 N N . TRP A 1 423 ? -61.054 -2.412 -8.142 1.00 50.69 423 TRP A N 1
ATOM 3223 C CA . TRP A 1 423 ? -59.757 -3.056 -8.362 1.00 50.69 423 TRP A CA 1
ATOM 3224 C C . TRP A 1 423 ? -59.461 -4.173 -7.343 1.00 50.69 423 TRP A C 1
ATOM 3226 O O . TRP A 1 423 ? -59.079 -5.278 -7.729 1.00 50.69 423 TRP A O 1
ATOM 3236 N N . LEU A 1 424 ? -59.751 -3.948 -6.054 1.00 48.56 424 LEU A N 1
ATOM 3237 C CA . LEU A 1 424 ? -59.630 -4.970 -5.000 1.00 48.56 424 LEU A CA 1
ATOM 3238 C C . LEU A 1 424 ? -60.585 -6.158 -5.222 1.00 48.56 424 LEU A C 1
ATOM 3240 O O . LEU A 1 424 ? -60.212 -7.308 -4.994 1.00 48.56 424 LEU A O 1
ATOM 3244 N N . LYS A 1 425 ? -61.799 -5.917 -5.741 1.00 50.56 425 LYS A N 1
ATOM 3245 C CA . LYS A 1 425 ? -62.767 -6.984 -6.073 1.00 50.56 425 LYS A CA 1
ATOM 3246 C C . LYS A 1 425 ? -62.320 -7.887 -7.228 1.00 50.56 425 LYS A C 1
ATOM 3248 O O . LYS A 1 425 ? -62.819 -9.003 -7.339 1.00 50.56 425 LYS A O 1
ATOM 3253 N N . GLN A 1 426 ? -61.378 -7.439 -8.060 1.00 48.38 426 GLN A N 1
ATOM 3254 C CA . GLN A 1 426 ? -60.761 -8.248 -9.120 1.00 48.38 426 GLN A CA 1
ATOM 3255 C C . GLN A 1 426 ? -59.499 -8.996 -8.646 1.00 48.38 426 GLN A C 1
ATOM 3257 O O . GLN A 1 426 ? -58.817 -9.631 -9.452 1.00 48.38 426 GLN A O 1
ATOM 3262 N N . GLY A 1 427 ? -59.210 -8.966 -7.339 1.00 41.69 427 GLY A N 1
ATOM 3263 C CA . GLY A 1 427 ? -58.096 -9.686 -6.722 1.00 41.69 427 GLY A CA 1
ATOM 3264 C C . GLY A 1 427 ? -56.740 -8.999 -6.884 1.00 41.69 427 GLY A C 1
ATOM 3265 O O . GLY A 1 427 ? -55.735 -9.691 -7.009 1.00 41.69 427 GLY A O 1
ATOM 3266 N N . GLY A 1 428 ? -56.707 -7.664 -6.952 1.00 39.31 428 GLY A N 1
ATOM 3267 C CA . GLY A 1 428 ? -55.459 -6.902 -6.920 1.00 39.31 428 GLY A CA 1
ATOM 3268 C C . GLY A 1 428 ? -54.920 -6.756 -5.494 1.00 39.31 428 GLY A C 1
ATOM 3269 O O . GLY A 1 428 ? -55.664 -6.363 -4.601 1.00 39.31 428 GLY A O 1
ATOM 3270 N N . ASP A 1 429 ? -53.636 -7.045 -5.290 1.00 36.56 429 ASP A N 1
ATOM 3271 C CA . ASP A 1 429 ? -52.934 -6.855 -4.015 1.00 36.56 429 ASP A CA 1
ATOM 3272 C C . ASP A 1 429 ? -52.231 -5.486 -3.975 1.00 36.56 429 ASP A C 1
ATOM 3274 O O . ASP A 1 429 ? -51.738 -4.998 -4.995 1.00 36.56 429 ASP A O 1
ATOM 3278 N N . ILE A 1 430 ? -52.161 -4.864 -2.794 1.00 34.53 430 ILE A N 1
ATOM 3279 C CA . ILE A 1 430 ? -51.440 -3.600 -2.575 1.00 34.53 430 ILE A CA 1
ATOM 3280 C C . ILE A 1 430 ? -50.097 -3.917 -1.914 1.00 34.53 430 ILE A C 1
ATOM 3282 O O . ILE A 1 430 ? -50.063 -4.503 -0.835 1.00 34.53 430 ILE A O 1
ATOM 3286 N N . TYR A 1 431 ? -48.997 -3.489 -2.536 1.00 39.72 431 TYR A N 1
ATOM 3287 C CA . TYR A 1 431 ? -47.649 -3.647 -1.993 1.00 39.72 431 TYR A CA 1
ATOM 3288 C C . TYR A 1 431 ? -46.964 -2.290 -1.819 1.00 39.72 431 TYR A C 1
ATOM 3290 O O . TYR A 1 431 ? -46.981 -1.452 -2.717 1.00 39.72 431 TYR A O 1
ATOM 3298 N N . VAL A 1 432 ? -46.324 -2.111 -0.665 1.00 31.02 432 VAL A N 1
ATOM 3299 C CA . VAL A 1 432 ? -45.379 -1.027 -0.367 1.00 31.02 432 VAL A CA 1
ATOM 3300 C C . VAL A 1 432 ? -44.007 -1.705 -0.194 1.00 31.02 432 VAL A C 1
ATOM 3302 O O . VAL A 1 432 ? -43.946 -2.732 0.479 1.00 31.02 432 VAL A O 1
ATOM 3305 N N . GLY A 1 433 ? -42.962 -1.222 -0.888 1.00 27.95 433 GLY A N 1
ATOM 3306 C CA . GLY A 1 433 ? -41.640 -1.880 -1.059 1.00 27.95 433 GLY A CA 1
ATOM 3307 C C . GLY A 1 433 ? -40.931 -2.288 0.250 1.00 27.95 433 GLY A C 1
ATOM 3308 O O . GLY A 1 433 ? -41.275 -1.786 1.312 1.00 27.95 433 GLY A O 1
ATOM 3309 N N . ASP A 1 434 ? -39.971 -3.226 0.280 1.00 27.41 434 ASP A N 1
ATOM 3310 C CA . ASP A 1 434 ? -38.866 -3.428 -0.671 1.00 27.41 434 ASP A CA 1
ATOM 3311 C C . ASP A 1 434 ? -38.446 -4.907 -0.910 1.00 27.41 434 ASP A C 1
ATOM 3313 O O . ASP A 1 434 ? -38.395 -5.738 -0.009 1.00 27.41 434 ASP A O 1
ATOM 3317 N N . HIS A 1 435 ? -38.095 -5.191 -2.172 1.00 31.59 435 HIS A N 1
ATOM 3318 C CA . HIS A 1 435 ? -37.238 -6.251 -2.747 1.00 31.59 435 HIS A CA 1
ATOM 3319 C C . HIS A 1 435 ? -37.166 -7.688 -2.159 1.00 31.59 435 HIS A C 1
ATOM 3321 O O . HIS A 1 435 ? -36.308 -7.996 -1.335 1.00 31.59 435 HIS A O 1
ATOM 3327 N N . VAL A 1 436 ? -37.847 -8.643 -2.822 1.00 26.50 436 VAL A N 1
ATOM 3328 C CA . VAL A 1 436 ? -37.420 -10.062 -2.955 1.00 26.50 436 VAL A CA 1
ATOM 3329 C C . VAL A 1 436 ? -37.705 -10.560 -4.387 1.00 26.50 436 VAL A C 1
ATOM 3331 O O . VAL A 1 436 ? -38.797 -10.350 -4.909 1.00 26.50 436 VAL A O 1
ATOM 3334 N N . LYS A 1 437 ? -36.741 -11.228 -5.045 1.00 31.83 437 LYS A N 1
ATOM 3335 C CA . LYS A 1 437 ? -36.950 -11.933 -6.332 1.00 31.83 437 LYS A CA 1
ATOM 3336 C C . LYS A 1 437 ? -37.388 -13.388 -6.084 1.00 31.83 437 LYS A C 1
ATOM 3338 O O . LYS A 1 437 ? -36.708 -14.064 -5.313 1.00 31.83 437 LYS A O 1
ATOM 3343 N N . PRO A 1 438 ? -38.415 -13.927 -6.769 1.00 30.44 438 PRO A N 1
ATOM 3344 C CA . PRO A 1 438 ? -38.701 -15.358 -6.739 1.00 30.44 438 PRO A CA 1
ATOM 3345 C C . PRO A 1 438 ? -37.864 -16.129 -7.778 1.00 30.44 438 PRO A C 1
ATOM 3347 O O . PRO A 1 438 ? -37.688 -15.698 -8.917 1.00 30.44 438 PRO A O 1
ATOM 3350 N N . ILE A 1 439 ? -37.364 -17.298 -7.372 1.00 28.97 439 ILE A N 1
ATOM 3351 C CA . ILE A 1 439 ? -36.668 -18.285 -8.214 1.00 28.97 439 ILE A CA 1
ATOM 3352 C C . ILE A 1 439 ? -37.719 -19.144 -8.944 1.00 28.97 439 ILE A C 1
ATOM 3354 O O . ILE A 1 439 ? -38.659 -19.607 -8.291 1.00 28.97 439 ILE A O 1
ATOM 3358 N N . PRO A 1 440 ? -37.589 -19.440 -10.252 1.00 37.78 440 PRO A N 1
ATOM 3359 C CA . PRO A 1 440 ? -38.493 -20.374 -10.911 1.00 37.78 440 PRO A CA 1
ATOM 3360 C C . PRO A 1 440 ? -38.118 -21.828 -10.586 1.00 37.78 440 PRO A C 1
ATOM 3362 O O . PRO A 1 440 ? -36.975 -22.253 -10.756 1.00 37.78 440 PRO A O 1
ATOM 3365 N N . ARG A 1 441 ? -39.112 -22.623 -10.172 1.00 29.52 441 ARG A N 1
ATOM 3366 C CA . ARG A 1 441 ? -39.020 -24.089 -10.109 1.00 29.52 441 ARG A CA 1
ATOM 3367 C C . ARG A 1 441 ? -38.906 -24.657 -11.530 1.00 29.52 441 ARG A C 1
ATOM 3369 O O . ARG A 1 441 ? -39.789 -24.419 -12.349 1.00 29.52 441 ARG A O 1
ATOM 3376 N N . LYS A 1 442 ? -37.883 -25.476 -11.796 1.00 32.03 442 LYS A N 1
ATOM 3377 C CA . LYS A 1 442 ? -37.886 -26.449 -12.900 1.00 32.03 442 LYS A CA 1
ATOM 3378 C C . LYS A 1 442 ? -37.749 -27.860 -12.343 1.00 32.03 442 LYS A C 1
ATOM 3380 O O . LYS A 1 442 ? -36.864 -28.151 -11.545 1.00 32.03 442 LYS A O 1
ATOM 3385 N N . SER A 1 443 ? -38.678 -28.703 -12.761 1.00 33.97 443 SER A N 1
ATOM 3386 C CA . SER A 1 443 ? -38.778 -30.121 -12.459 1.00 33.97 443 SER A CA 1
ATOM 3387 C C . SER A 1 443 ? -37.922 -30.978 -13.400 1.00 33.97 443 SER A C 1
ATOM 3389 O O . SER A 1 443 ? -37.786 -30.662 -14.579 1.00 33.97 443 SER A O 1
ATOM 3391 N N . SER A 1 444 ? -37.483 -32.114 -12.843 1.00 34.62 444 SER A N 1
ATOM 3392 C CA . SER A 1 444 ? -37.238 -33.435 -13.454 1.00 34.62 444 SER A CA 1
ATOM 3393 C C . SER A 1 444 ? -36.081 -33.654 -14.443 1.00 34.62 444 SER A C 1
ATOM 3395 O O . SER A 1 444 ? -36.074 -33.099 -15.535 1.00 34.62 444 SER A O 1
ATOM 3397 N N . GLY A 1 445 ? -35.234 -34.645 -14.113 1.00 29.00 445 GLY A N 1
ATOM 3398 C CA . GLY A 1 445 ? -34.632 -35.559 -15.096 1.00 29.00 445 GLY A CA 1
ATOM 3399 C C . GLY A 1 445 ? -33.161 -35.932 -14.870 1.00 29.00 445 GLY A C 1
ATOM 3400 O O . GLY A 1 445 ? -32.282 -35.281 -15.414 1.00 29.00 445 GLY A O 1
ATOM 3401 N N . ILE A 1 446 ? -32.896 -37.017 -14.132 1.00 35.41 446 ILE A N 1
ATOM 3402 C CA . ILE A 1 446 ? -31.600 -37.735 -14.100 1.00 35.41 446 ILE A CA 1
ATOM 3403 C C . ILE A 1 446 ? -31.605 -38.773 -15.247 1.00 35.41 446 ILE A C 1
ATOM 3405 O O . ILE A 1 446 ? -32.634 -39.422 -15.444 1.00 35.41 446 ILE A O 1
ATOM 3409 N N . PRO A 1 447 ? -30.492 -38.977 -15.986 1.00 41.44 447 PRO A N 1
ATOM 3410 C CA . PRO A 1 447 ? -29.714 -40.200 -15.766 1.00 41.44 447 PRO A CA 1
ATOM 3411 C C . PRO A 1 447 ? -28.188 -40.013 -15.756 1.00 41.44 447 PRO A C 1
ATOM 3413 O O . PRO A 1 447 ? -27.602 -39.225 -16.493 1.00 41.44 447 PRO A O 1
ATOM 3416 N N . ARG A 1 448 ? -27.558 -40.835 -14.908 1.00 39.25 448 ARG A N 1
ATOM 3417 C CA . ARG A 1 448 ? -26.116 -41.076 -14.780 1.00 39.25 448 ARG A CA 1
ATOM 3418 C C . ARG A 1 448 ? -25.496 -41.582 -16.089 1.00 39.25 448 ARG A C 1
ATOM 3420 O O . ARG A 1 448 ? -26.033 -42.517 -16.678 1.00 39.25 448 ARG A O 1
ATOM 3427 N N . LYS A 1 449 ? -24.276 -41.126 -16.397 1.00 30.20 449 LYS A N 1
ATOM 3428 C CA . LYS A 1 449 ? -23.168 -42.000 -16.824 1.00 30.20 449 LYS A CA 1
ATOM 3429 C C . LYS A 1 449 ? -21.803 -41.342 -16.593 1.00 30.20 449 LYS A C 1
ATOM 3431 O O . LYS A 1 449 ? -21.630 -40.138 -16.711 1.00 30.20 449 LYS A O 1
ATOM 3436 N N . SER A 1 450 ? -20.888 -42.210 -16.193 1.00 33.34 450 SER A N 1
ATOM 3437 C CA . SER A 1 450 ? -19.472 -42.069 -15.863 1.00 33.34 450 SER A CA 1
ATOM 3438 C C . SER A 1 450 ? -18.592 -41.576 -17.013 1.00 33.34 450 SER A C 1
ATOM 3440 O O . SER A 1 450 ? -18.763 -42.079 -18.118 1.00 33.34 450 SER A O 1
ATOM 3442 N N . SER A 1 451 ? -17.578 -40.753 -16.712 1.00 31.00 451 SER A N 1
ATOM 3443 C CA . SER A 1 451 ? -16.140 -41.089 -16.834 1.00 31.00 451 SER A CA 1
ATOM 3444 C C . SER A 1 451 ? -15.264 -39.833 -16.953 1.00 31.00 451 SER A C 1
ATOM 3446 O O . SER A 1 451 ? -15.496 -39.023 -17.838 1.00 31.00 451 SER A O 1
ATOM 3448 N N . GLY A 1 452 ? -14.203 -39.768 -16.142 1.00 28.47 452 GLY A N 1
ATOM 3449 C CA . GLY A 1 452 ? -12.874 -39.337 -16.590 1.00 28.47 452 GLY A CA 1
ATOM 3450 C C . GLY A 1 452 ? -12.560 -37.838 -16.705 1.00 28.47 452 GLY A C 1
ATOM 3451 O O . GLY A 1 452 ? -12.997 -37.182 -17.635 1.00 28.47 452 GLY A O 1
ATOM 3452 N N . ILE A 1 453 ? -11.649 -37.396 -15.828 1.00 33.91 453 ILE A N 1
ATOM 3453 C CA . ILE A 1 453 ? -10.515 -36.491 -16.112 1.00 33.91 453 ILE A CA 1
ATOM 3454 C C . ILE A 1 453 ? -10.862 -35.082 -16.637 1.00 33.91 453 ILE A C 1
ATOM 3456 O O . ILE A 1 453 ? -11.068 -34.895 -17.825 1.00 33.91 453 ILE A O 1
ATOM 3460 N N . HIS A 1 454 ? -10.773 -34.074 -15.759 1.00 32.72 454 HIS A N 1
ATOM 3461 C CA . HIS A 1 454 ? -9.910 -32.893 -15.948 1.00 32.72 454 HIS A CA 1
ATOM 3462 C C . HIS A 1 454 ? -9.857 -32.063 -14.650 1.00 32.72 454 HIS A C 1
ATOM 3464 O O . HIS A 1 454 ? -10.860 -31.519 -14.196 1.00 32.72 454 HIS A O 1
ATOM 3470 N N . LYS A 1 455 ? -8.664 -31.991 -14.045 1.00 40.28 455 LYS A N 1
ATOM 3471 C CA . LYS A 1 455 ? -8.234 -30.852 -13.225 1.00 40.28 455 LYS A CA 1
ATOM 3472 C C . LYS A 1 455 ? -7.852 -29.763 -14.223 1.00 40.28 455 LYS A C 1
ATOM 3474 O O . LYS A 1 455 ? -7.017 -30.060 -15.066 1.00 40.28 455 LYS A O 1
ATOM 3479 N N . ASP A 1 456 ? -8.539 -28.626 -14.176 1.00 35.12 456 ASP A N 1
ATOM 3480 C CA . ASP A 1 456 ? -8.143 -27.302 -14.689 1.00 35.12 456 ASP A CA 1
ATOM 3481 C C . ASP A 1 456 ? -9.413 -26.453 -14.829 1.00 35.12 456 ASP A C 1
ATOM 3483 O O . ASP A 1 456 ? -9.975 -26.347 -15.913 1.00 35.12 456 ASP A O 1
ATOM 3487 N N . LEU A 1 457 ? -9.922 -25.896 -13.723 1.00 30.06 457 LEU A N 1
ATOM 3488 C CA . LEU A 1 457 ? -10.940 -24.835 -13.769 1.00 30.06 457 LEU A CA 1
ATOM 3489 C C . LEU A 1 457 ? -11.038 -24.097 -12.416 1.00 30.06 457 LEU A C 1
ATOM 3491 O O . LEU A 1 457 ? -12.064 -24.121 -11.748 1.00 30.06 457 LEU A O 1
ATOM 3495 N N . GLU A 1 458 ? -9.950 -23.449 -11.993 1.00 30.17 458 GLU A N 1
ATOM 3496 C CA . GLU A 1 458 ? -9.913 -22.606 -10.777 1.00 30.17 458 GLU A CA 1
ATOM 3497 C C . GLU A 1 458 ? -9.528 -21.137 -11.060 1.00 30.17 458 GLU A C 1
ATOM 3499 O O . GLU A 1 458 ? -9.110 -20.411 -10.166 1.00 30.17 458 GLU A O 1
ATOM 3504 N N . SER A 1 459 ? -9.697 -20.637 -12.293 1.00 31.25 459 SER A N 1
ATOM 3505 C CA . SER A 1 459 ? -9.279 -19.262 -12.640 1.00 31.25 459 SER A CA 1
ATOM 3506 C C . SER A 1 459 ? -10.312 -18.409 -13.390 1.00 31.25 459 SER A C 1
ATOM 3508 O O . SER A 1 459 ? -9.923 -17.530 -14.156 1.00 31.25 459 SER A O 1
ATOM 3510 N N . THR A 1 460 ? -11.619 -18.635 -13.221 1.00 29.88 460 THR A N 1
ATOM 3511 C CA . THR A 1 460 ? -12.640 -17.866 -13.978 1.00 29.88 460 THR A CA 1
ATOM 3512 C C . THR A 1 460 ? -13.886 -17.440 -13.193 1.00 29.88 460 THR A C 1
ATOM 3514 O O . THR A 1 460 ? -14.877 -17.040 -13.797 1.00 29.88 460 THR A O 1
ATOM 3517 N N . LEU A 1 461 ? -13.850 -17.448 -11.856 1.00 28.30 461 LEU A N 1
ATOM 3518 C CA . LEU A 1 461 ? -15.016 -17.103 -11.024 1.00 28.30 461 LEU A CA 1
ATOM 3519 C C . LEU A 1 461 ? -15.102 -15.645 -10.531 1.00 28.30 461 LEU A C 1
ATOM 3521 O O . LEU A 1 461 ? -15.971 -15.357 -9.718 1.00 28.30 461 LEU A O 1
ATOM 3525 N N . ASP A 1 462 ? -14.303 -14.709 -11.057 1.00 32.12 462 ASP A N 1
ATOM 3526 C CA . ASP A 1 462 ? -14.322 -13.307 -10.584 1.00 32.12 462 ASP A CA 1
ATOM 3527 C C . ASP A 1 462 ? -14.824 -12.253 -11.594 1.00 32.12 462 ASP A C 1
ATOM 3529 O O . ASP A 1 462 ? -14.822 -11.066 -11.273 1.00 32.12 462 ASP A O 1
ATOM 3533 N N . GLU A 1 463 ? -15.311 -12.626 -12.789 1.00 34.25 463 GLU A N 1
ATOM 3534 C CA . GLU A 1 463 ? -15.606 -11.615 -13.829 1.00 34.25 463 GLU A CA 1
ATOM 3535 C C . GLU A 1 463 ? -17.030 -11.541 -14.400 1.00 34.25 463 GLU A C 1
ATOM 3537 O O . GLU A 1 463 ? -17.287 -10.672 -15.232 1.00 34.25 463 GLU A O 1
ATOM 3542 N N . GLN A 1 464 ? -18.010 -12.337 -13.954 1.00 28.36 464 GLN A N 1
ATOM 3543 C CA . GLN A 1 464 ? -19.366 -12.249 -14.528 1.00 28.36 464 GLN A CA 1
ATOM 3544 C C . GLN A 1 464 ? -20.509 -12.434 -13.518 1.00 28.36 464 GLN A C 1
ATOM 3546 O O . GLN A 1 464 ? -21.192 -13.448 -13.532 1.00 28.36 464 GLN A O 1
ATOM 3551 N N . SER A 1 465 ? -20.787 -11.407 -12.702 1.00 28.36 465 SER A N 1
ATOM 3552 C CA . SER A 1 465 ? -22.168 -11.022 -12.338 1.00 28.36 465 SER A CA 1
ATOM 3553 C C . SER A 1 465 ? -22.217 -9.704 -11.546 1.00 28.36 465 SER A C 1
ATOM 3555 O O . SER A 1 465 ? -22.180 -9.699 -10.318 1.00 28.36 465 SER A O 1
ATOM 3557 N N . SER A 1 466 ? -22.350 -8.563 -12.226 1.00 26.16 466 SER A N 1
ATOM 3558 C CA . SER A 1 466 ? -22.977 -7.368 -11.631 1.00 26.16 466 SER A CA 1
ATOM 3559 C C . SER A 1 466 ? -23.508 -6.413 -12.705 1.00 26.16 466 SER A C 1
ATOM 3561 O O . SER A 1 466 ? -23.061 -5.285 -12.867 1.00 26.16 466 SER A O 1
ATOM 3563 N N . THR A 1 467 ? -24.540 -6.839 -13.434 1.00 26.06 467 THR A N 1
ATOM 3564 C CA . THR A 1 467 ? -25.459 -5.899 -14.095 1.00 26.06 467 THR A CA 1
ATOM 3565 C C . THR A 1 467 ? -26.384 -5.306 -13.031 1.00 26.06 467 THR A C 1
ATOM 3567 O O . THR A 1 467 ? -27.540 -5.700 -12.881 1.00 26.06 467 THR A O 1
ATOM 3570 N N . GLY A 1 468 ? -25.822 -4.411 -12.227 1.00 24.67 468 GLY A N 1
ATOM 3571 C CA . GLY A 1 468 ? -26.518 -3.539 -11.295 1.00 24.67 468 GLY A CA 1
ATOM 3572 C C . GLY A 1 468 ? -25.781 -2.213 -11.334 1.00 24.67 468 GLY A C 1
ATOM 3573 O O . GLY A 1 468 ? -24.679 -2.110 -10.803 1.00 24.67 468 GLY A O 1
ATOM 3574 N N . CYS A 1 469 ? -26.347 -1.252 -12.060 1.00 24.98 469 CYS A N 1
ATOM 3575 C CA . CYS A 1 469 ? -25.780 0.070 -12.274 1.00 24.98 469 CYS A CA 1
ATOM 3576 C C . CYS A 1 469 ? -25.677 0.804 -10.928 1.00 24.98 469 CYS A C 1
ATOM 3578 O O . CYS A 1 469 ? -26.643 1.389 -10.456 1.00 24.98 469 CYS A O 1
ATOM 3580 N N . TRP A 1 470 ? -24.506 0.736 -10.300 1.00 26.23 470 TRP A N 1
ATOM 3581 C CA . TRP A 1 470 ? -24.087 1.678 -9.273 1.00 26.23 470 TRP A CA 1
ATOM 3582 C C . TRP A 1 470 ? -23.050 2.573 -9.929 1.00 26.23 470 TRP A C 1
ATOM 3584 O O . TRP A 1 470 ? -21.995 2.095 -10.357 1.00 26.23 470 TRP A O 1
ATOM 3594 N N . HIS A 1 471 ? -23.369 3.857 -10.070 1.00 24.22 471 HIS A N 1
ATOM 3595 C CA . HIS A 1 471 ? -22.426 4.858 -10.543 1.00 24.22 471 HIS A CA 1
ATOM 3596 C C . HIS A 1 471 ? -21.223 4.900 -9.598 1.00 24.22 471 HIS A C 1
ATOM 3598 O O . HIS A 1 471 ? -21.236 5.549 -8.558 1.00 24.22 471 HIS A O 1
ATOM 3604 N N . ARG A 1 472 ? -20.155 4.195 -9.973 1.00 31.78 472 ARG A N 1
ATOM 3605 C CA . ARG A 1 472 ? -18.815 4.474 -9.478 1.00 31.78 472 ARG A CA 1
ATOM 3606 C C . ARG A 1 472 ? -18.404 5.777 -10.153 1.00 31.78 472 ARG A C 1
ATOM 3608 O O . ARG A 1 472 ? -17.917 5.752 -11.281 1.00 31.78 472 ARG A O 1
ATOM 3615 N N . THR A 1 473 ? -18.665 6.908 -9.504 1.00 29.30 473 THR A N 1
ATOM 3616 C CA . THR A 1 473 ? -18.109 8.188 -9.935 1.00 29.30 473 THR A CA 1
ATOM 3617 C C . THR A 1 473 ? -16.593 8.051 -9.887 1.00 29.30 473 THR A C 1
ATOM 3619 O O . THR A 1 473 ? -15.969 7.899 -8.838 1.00 29.30 473 THR A O 1
ATOM 3622 N N . SER A 1 474 ? -15.982 7.998 -11.064 1.00 30.55 474 SER A N 1
ATOM 3623 C CA . SER A 1 474 ? -14.544 8.092 -11.239 1.00 30.55 474 SER A CA 1
ATOM 3624 C C . SER A 1 474 ? -14.129 9.534 -10.953 1.00 30.55 474 SER A C 1
ATOM 3626 O O . SER A 1 474 ? -13.846 10.293 -11.875 1.00 30.55 474 SER A O 1
ATOM 3628 N N . SER A 1 475 ? -14.144 9.939 -9.681 1.00 33.88 475 SER A N 1
ATOM 3629 C CA . SER A 1 475 ? -13.549 11.204 -9.263 1.00 33.88 475 SER A CA 1
ATOM 3630 C C . SER A 1 475 ? -12.034 11.066 -9.381 1.00 33.88 475 SER A C 1
ATOM 3632 O O . SER A 1 475 ? -11.399 10.241 -8.719 1.00 33.88 475 SER A O 1
ATOM 3634 N N . SER A 1 476 ? -11.459 11.850 -10.275 1.00 34.81 476 SER A N 1
ATOM 3635 C CA . SER A 1 476 ? -10.028 12.012 -10.466 1.00 34.81 476 SER A CA 1
ATOM 3636 C C . SER A 1 476 ? -9.311 12.350 -9.150 1.00 34.81 476 SER A C 1
ATOM 3638 O O . SER A 1 476 ? -9.413 13.460 -8.646 1.00 34.81 476 SER A O 1
ATOM 3640 N N . GLY A 1 477 ? -8.530 11.405 -8.627 1.00 39.38 477 GLY A N 1
ATOM 3641 C CA . GLY A 1 477 ? -7.176 11.685 -8.136 1.00 39.38 477 GLY A CA 1
ATOM 3642 C C . GLY A 1 477 ? -6.965 12.353 -6.773 1.00 39.38 477 GLY A C 1
ATOM 3643 O O . GLY A 1 477 ? -5.819 12.695 -6.500 1.00 39.38 477 GLY A O 1
ATOM 3644 N N . HIS A 1 478 ? -7.972 12.506 -5.915 1.00 47.22 478 HIS A N 1
ATOM 3645 C CA . HIS A 1 478 ? -7.732 12.869 -4.512 1.00 47.22 478 HIS A CA 1
ATOM 3646 C C . HIS A 1 478 ? -7.732 11.598 -3.654 1.00 47.22 478 HIS A C 1
ATOM 3648 O O . HIS A 1 478 ? -8.715 10.861 -3.644 1.00 47.22 478 HIS A O 1
ATOM 3654 N N . ASP A 1 479 ? -6.612 11.327 -2.974 1.00 64.88 479 ASP A N 1
ATOM 3655 C CA . ASP A 1 479 ? -6.251 10.089 -2.252 1.00 64.88 479 ASP A CA 1
ATOM 3656 C C . ASP A 1 479 ? -7.169 9.717 -1.059 1.00 64.88 479 ASP A C 1
ATOM 3658 O O . ASP A 1 479 ? -6.778 8.957 -0.176 1.00 64.88 479 ASP A O 1
ATOM 3662 N N . GLY A 1 480 ? -8.402 10.231 -0.997 1.00 85.69 480 GLY A N 1
ATOM 3663 C CA . GLY A 1 480 ? -9.316 9.995 0.121 1.00 85.69 480 GLY A CA 1
ATOM 3664 C C . GLY A 1 480 ? -8.772 10.516 1.456 1.00 85.69 480 GLY A C 1
ATOM 3665 O O . GLY A 1 480 ? -9.140 9.981 2.500 1.00 85.69 480 GLY A O 1
ATOM 3666 N N . ILE A 1 481 ? -7.885 11.515 1.411 1.00 92.12 481 ILE A N 1
ATOM 3667 C CA . ILE A 1 481 ? -7.273 12.164 2.572 1.00 92.12 481 ILE A CA 1
ATOM 3668 C C . ILE A 1 481 ? -8.046 13.448 2.873 1.00 92.12 481 ILE A C 1
ATOM 3670 O O . ILE A 1 481 ? -8.226 14.278 1.984 1.00 92.12 481 ILE A O 1
ATOM 3674 N N . VAL A 1 482 ? -8.487 13.602 4.119 1.00 93.12 482 VAL A N 1
ATOM 3675 C CA . VAL A 1 482 ? -9.071 14.833 4.657 1.00 93.12 482 VAL A CA 1
ATOM 3676 C C . VAL A 1 482 ? -8.065 15.441 5.622 1.00 93.12 482 VAL A C 1
ATOM 3678 O O . VAL A 1 482 ? -7.728 14.825 6.629 1.00 93.12 482 VAL A O 1
ATOM 3681 N N . THR A 1 483 ? -7.581 16.636 5.312 1.00 94.31 483 THR A N 1
ATOM 3682 C CA . THR A 1 483 ? -6.604 17.355 6.132 1.00 94.31 483 THR A CA 1
ATOM 3683 C C . THR A 1 483 ? -7.314 18.425 6.952 1.00 94.31 483 THR A C 1
ATOM 3685 O O . THR A 1 483 ? -8.044 19.244 6.397 1.00 94.31 483 THR A O 1
ATOM 3688 N N . LEU A 1 484 ? -7.100 18.421 8.266 1.00 94.81 484 LEU A N 1
ATOM 3689 C CA . LEU A 1 484 ? -7.745 19.314 9.226 1.00 94.81 484 LEU A CA 1
ATOM 3690 C C . LEU A 1 484 ? -6.679 20.035 10.055 1.00 94.81 484 LEU A C 1
ATOM 3692 O O . LEU A 1 484 ? -5.722 19.412 10.509 1.00 94.81 484 LEU A O 1
ATOM 3696 N N . GLU A 1 485 ? -6.838 21.338 10.282 1.00 96.75 485 GLU A N 1
ATOM 3697 C CA . GLU A 1 485 ? -6.060 22.040 11.309 1.00 96.75 485 GLU A CA 1
ATOM 3698 C C . GLU A 1 485 ? -6.815 21.962 12.632 1.00 96.75 485 GLU A C 1
ATOM 3700 O O . GLU A 1 485 ? -7.871 22.577 12.784 1.00 96.75 485 GLU A O 1
ATOM 3705 N N . CYS A 1 486 ? -6.282 21.202 13.581 1.00 96.62 486 CYS A N 1
ATOM 3706 C CA . CYS A 1 486 ? -6.888 20.957 14.879 1.00 96.62 486 CYS A CA 1
ATOM 3707 C C . CYS A 1 486 ? -6.211 21.769 15.981 1.00 96.62 486 CYS A C 1
ATOM 3709 O O . CYS A 1 486 ? -5.034 22.129 15.898 1.00 96.62 486 CYS A O 1
ATOM 3711 N N . LYS A 1 487 ? -6.969 22.052 17.039 1.00 96.56 487 LYS A N 1
ATOM 3712 C CA . LYS A 1 487 ? -6.459 22.711 18.240 1.00 96.56 487 LYS A CA 1
ATOM 3713 C C . LYS A 1 487 ? -6.030 21.660 19.264 1.00 96.56 487 LYS A C 1
ATOM 3715 O O . LYS A 1 487 ? -6.885 21.101 19.944 1.00 96.56 487 LYS A O 1
ATOM 3720 N N . PHE A 1 488 ? -4.725 21.452 19.406 1.00 96.81 488 PHE A N 1
ATOM 3721 C CA . PHE A 1 488 ? -4.143 20.605 20.448 1.00 96.81 488 PHE A CA 1
ATOM 3722 C C . PHE A 1 488 ? -3.786 21.409 21.699 1.00 96.81 488 PHE A C 1
ATOM 3724 O O . PHE A 1 488 ? -3.712 22.645 21.676 1.00 96.81 488 PHE A O 1
ATOM 3731 N N . ARG A 1 489 ? -3.493 20.706 22.797 1.00 95.81 489 ARG A N 1
ATOM 3732 C CA . ARG A 1 489 ? -2.924 21.298 24.022 1.00 95.81 489 ARG A CA 1
ATOM 3733 C C . ARG A 1 489 ? -1.561 21.948 23.774 1.00 95.81 489 ARG A C 1
ATOM 3735 O O . ARG A 1 489 ? -1.238 22.944 24.416 1.00 95.81 489 ARG A O 1
ATOM 3742 N N . SER A 1 490 ? -0.784 21.391 22.846 1.00 94.75 490 SER A N 1
ATOM 3743 C CA . SER A 1 490 ? 0.532 21.877 22.407 1.00 94.75 490 SER A CA 1
ATOM 3744 C C . SER A 1 490 ? 0.447 23.099 21.476 1.00 94.75 490 SER A C 1
ATOM 3746 O O . SER A 1 490 ? 1.432 23.823 21.328 1.00 94.75 490 SER A O 1
ATOM 3748 N N . GLY A 1 491 ? -0.721 23.356 20.877 1.00 95.94 491 GLY A N 1
ATOM 3749 C CA . GLY A 1 491 ? -0.959 24.420 19.901 1.00 95.94 491 GLY A CA 1
ATOM 3750 C C . GLY A 1 491 ? -1.741 23.928 18.674 1.00 95.94 491 GLY A C 1
ATOM 3751 O O . GLY A 1 491 ? -2.215 22.796 18.643 1.00 95.94 491 GLY A O 1
ATOM 3752 N N . PRO A 1 492 ? -1.938 24.774 17.651 1.00 96.44 492 PRO A N 1
ATOM 3753 C CA . PRO A 1 492 ? -2.484 24.336 16.368 1.00 96.44 492 PRO A CA 1
ATOM 3754 C C . PRO A 1 492 ? -1.602 23.267 15.706 1.00 96.44 492 PRO A C 1
ATOM 3756 O O . PRO A 1 492 ? -0.384 23.427 15.649 1.00 96.44 492 PRO A O 1
ATOM 3759 N N . GLY A 1 493 ? -2.212 22.214 15.162 1.00 95.81 493 GLY A N 1
ATOM 3760 C CA . GLY A 1 493 ? -1.512 21.132 14.467 1.00 95.81 493 GLY A CA 1
ATOM 3761 C C . GLY A 1 493 ? -2.342 20.544 13.326 1.00 95.81 493 GLY A C 1
ATOM 3762 O O . GLY A 1 493 ? -3.569 20.572 13.358 1.00 95.81 493 GLY A O 1
ATOM 3763 N N . GLN A 1 494 ? -1.676 20.018 12.298 1.00 96.69 494 GLN A N 1
ATOM 3764 C CA . GLN A 1 494 ? -2.333 19.444 11.119 1.00 96.69 494 GLN A CA 1
ATOM 3765 C C . GLN A 1 494 ? -2.553 17.935 11.282 1.00 96.69 494 GLN A C 1
ATOM 3767 O O . GLN A 1 494 ? -1.595 17.194 11.483 1.00 96.69 494 GLN A O 1
ATOM 3772 N N . VAL A 1 495 ? -3.790 17.472 11.116 1.00 96.94 495 VAL A N 1
ATOM 3773 C CA . VAL A 1 495 ? -4.174 16.054 11.159 1.00 96.94 495 VAL A CA 1
ATOM 3774 C C . VAL A 1 495 ? -4.670 15.607 9.794 1.00 96.94 495 VAL A C 1
ATOM 3776 O O . VAL A 1 495 ? -5.558 16.236 9.222 1.00 96.94 495 VAL A O 1
ATOM 3779 N N . ASP A 1 496 ? -4.149 14.486 9.297 1.00 96.50 496 ASP A N 1
ATOM 3780 C CA . ASP A 1 496 ? -4.634 13.867 8.063 1.00 96.50 496 ASP A CA 1
ATOM 3781 C C . ASP A 1 496 ? -5.476 12.624 8.391 1.00 96.50 496 ASP A C 1
ATOM 3783 O O . ASP A 1 496 ? -4.970 11.635 8.925 1.00 96.50 496 ASP A O 1
ATOM 3787 N N . VAL A 1 497 ? -6.762 12.638 8.044 1.00 96.62 497 VAL A N 1
ATOM 3788 C CA . VAL A 1 497 ? -7.656 11.477 8.133 1.00 96.62 497 VAL A CA 1
ATOM 3789 C C . VAL A 1 497 ? -7.712 10.794 6.773 1.00 96.62 497 VAL A C 1
ATOM 3791 O O . VAL A 1 497 ? -8.252 11.332 5.807 1.00 96.62 497 VAL A O 1
ATOM 3794 N N . GLN A 1 498 ? -7.148 9.595 6.681 1.00 95.62 498 GLN A N 1
ATOM 3795 C CA . GLN A 1 498 ? -7.080 8.820 5.448 1.00 95.62 498 GLN A CA 1
ATOM 3796 C C . GLN A 1 498 ? -8.091 7.682 5.451 1.00 95.62 498 GLN A C 1
ATOM 3798 O O . GLN A 1 498 ? -8.083 6.807 6.327 1.00 95.62 498 GLN A O 1
ATOM 3803 N N . ARG A 1 499 ? -8.914 7.648 4.405 1.00 95.12 499 ARG A N 1
ATOM 3804 C CA . ARG A 1 499 ? -9.825 6.535 4.152 1.00 95.12 499 ARG A CA 1
ATOM 3805 C C . ARG A 1 499 ? -9.044 5.321 3.669 1.00 95.12 499 ARG A C 1
ATOM 3807 O O . ARG A 1 499 ? -8.206 5.421 2.774 1.00 95.12 499 ARG A O 1
ATOM 3814 N N . ALA A 1 500 ? -9.361 4.147 4.203 1.00 94.31 500 ALA A N 1
ATOM 3815 C CA . ALA A 1 500 ? -8.820 2.895 3.697 1.00 94.31 500 ALA A CA 1
ATOM 3816 C C . ALA A 1 500 ? -9.933 2.040 3.079 1.00 94.31 500 ALA A C 1
ATOM 3818 O O . ALA A 1 500 ? -11.044 1.998 3.599 1.00 94.31 500 ALA A O 1
ATOM 3819 N N . PRO A 1 501 ? -9.650 1.323 1.976 1.00 95.31 501 PRO A N 1
ATOM 3820 C CA . PRO A 1 501 ? -10.654 0.484 1.347 1.00 95.31 501 PRO A CA 1
ATOM 3821 C C . PRO A 1 501 ? -11.039 -0.671 2.271 1.00 95.31 501 PRO A C 1
ATOM 3823 O O . PRO A 1 501 ? -10.176 -1.234 2.970 1.00 95.31 501 PRO A O 1
ATOM 3826 N N . VAL A 1 502 ? -12.313 -1.064 2.175 1.00 97.31 502 VAL A N 1
ATOM 3827 C CA . VAL A 1 502 ? -12.859 -2.282 2.781 1.00 97.31 502 VAL A CA 1
ATOM 3828 C C . VAL A 1 502 ? -11.939 -3.460 2.492 1.00 97.31 502 VAL A C 1
ATOM 3830 O O . VAL A 1 502 ? -11.477 -3.666 1.362 1.00 97.31 502 VAL A O 1
ATOM 3833 N N . LYS A 1 503 ? -11.660 -4.251 3.527 1.00 97.31 503 LYS A N 1
ATOM 3834 C CA . LYS A 1 503 ? -10.807 -5.426 3.387 1.00 97.31 503 LYS A CA 1
ATOM 3835 C C . LYS A 1 503 ? -11.421 -6.423 2.392 1.00 97.31 503 LYS A C 1
ATOM 3837 O O . LYS A 1 503 ? -12.621 -6.692 2.387 1.00 97.31 503 LYS A O 1
ATOM 3842 N N . THR A 1 504 ? -10.588 -6.979 1.515 1.00 96.25 504 THR A N 1
ATOM 3843 C CA . THR A 1 504 ? -11.035 -7.976 0.534 1.00 96.25 504 THR A CA 1
ATOM 3844 C C . THR A 1 504 ? -11.279 -9.329 1.203 1.00 96.25 504 THR A C 1
ATOM 3846 O O . THR A 1 504 ? -10.596 -9.668 2.169 1.00 96.25 504 THR A O 1
ATOM 3849 N N . ALA A 1 505 ? -12.208 -10.124 0.665 1.00 96.19 505 ALA A N 1
ATOM 3850 C CA . ALA A 1 505 ? -12.518 -11.465 1.168 1.00 96.19 505 ALA A CA 1
ATOM 3851 C C . ALA A 1 505 ? -11.267 -12.358 1.220 1.00 96.19 505 ALA A C 1
ATOM 3853 O O . ALA A 1 505 ? -10.979 -12.941 2.258 1.00 96.19 505 ALA A O 1
ATOM 3854 N N . GLY A 1 506 ? -10.438 -12.352 0.166 1.00 95.12 506 GLY A N 1
ATOM 3855 C CA . GLY A 1 506 ? -9.163 -13.082 0.161 1.00 95.12 506 GLY A CA 1
ATOM 3856 C C . GLY A 1 506 ? -8.236 -12.707 1.327 1.00 95.12 506 GLY A C 1
ATOM 3857 O O . GLY A 1 506 ? -7.682 -13.583 1.983 1.00 95.12 506 GLY A O 1
ATOM 3858 N N . ARG A 1 507 ? -8.136 -11.415 1.680 1.00 94.50 507 ARG A N 1
ATOM 3859 C CA . ARG A 1 507 ? -7.344 -10.975 2.846 1.00 94.50 507 ARG A CA 1
ATOM 3860 C C . ARG A 1 507 ? -8.002 -11.308 4.187 1.00 94.50 507 ARG A C 1
ATOM 3862 O O . ARG A 1 507 ? -7.293 -11.425 5.184 1.00 94.50 507 ARG A O 1
ATOM 3869 N N . MET A 1 508 ? -9.330 -11.416 4.242 1.00 97.12 508 MET A N 1
ATOM 3870 C CA . MET A 1 508 ? -10.040 -11.917 5.425 1.00 97.12 508 MET A CA 1
ATOM 3871 C C . MET A 1 508 ? -9.759 -13.411 5.629 1.00 97.12 508 MET A C 1
ATOM 3873 O O . MET A 1 508 ? -9.430 -13.812 6.739 1.00 97.12 508 MET A O 1
ATOM 3877 N N . LEU A 1 509 ? -9.771 -14.205 4.555 1.00 94.00 509 LEU A N 1
ATOM 3878 C CA . LEU A 1 509 ? -9.417 -15.629 4.582 1.00 94.00 509 LEU A CA 1
ATOM 3879 C C . LEU A 1 509 ? -7.954 -15.858 4.990 1.00 94.00 509 LEU A C 1
ATOM 3881 O O . LEU A 1 509 ? -7.673 -16.744 5.791 1.00 94.00 509 LEU A O 1
ATOM 3885 N N . GLU A 1 510 ? -7.016 -15.034 4.510 1.00 92.69 510 GLU A N 1
ATOM 3886 C CA . GLU A 1 510 ? -5.627 -15.057 5.000 1.00 92.69 510 GLU A CA 1
ATOM 3887 C C . GLU A 1 510 ? -5.553 -14.822 6.516 1.00 92.69 510 GLU A C 1
ATOM 3889 O O . GLU A 1 510 ? -4.843 -15.541 7.212 1.00 92.69 510 GLU A O 1
ATOM 3894 N N . LYS A 1 511 ? -6.322 -13.859 7.041 1.00 93.12 511 LYS A N 1
ATOM 3895 C CA . LYS A 1 511 ? -6.374 -13.571 8.482 1.00 93.12 511 LYS A CA 1
ATOM 3896 C C . LYS A 1 511 ? -6.970 -14.715 9.297 1.00 93.12 511 LYS A C 1
ATOM 3898 O O . LYS A 1 511 ? -6.514 -14.968 10.404 1.00 93.12 511 LYS A O 1
ATOM 3903 N N . ILE A 1 512 ? -7.954 -15.421 8.753 1.00 93.75 512 ILE A N 1
ATOM 3904 C CA . ILE A 1 512 ? -8.547 -16.596 9.400 1.00 93.75 512 ILE A CA 1
ATOM 3905 C C . ILE A 1 512 ? -7.507 -17.699 9.594 1.00 93.75 512 ILE A C 1
ATOM 3907 O O . ILE A 1 512 ? -7.464 -18.295 10.667 1.00 93.75 512 ILE A O 1
ATOM 3911 N N . LYS A 1 513 ? -6.616 -17.909 8.613 1.00 91.44 513 LYS A N 1
ATOM 3912 C CA . LYS A 1 513 ? -5.497 -18.855 8.752 1.00 91.44 513 LYS A CA 1
ATOM 3913 C C . LYS A 1 513 ? -4.588 -18.482 9.927 1.00 91.44 513 LYS A C 1
ATOM 3915 O O . LYS A 1 513 ? -4.214 -19.363 10.684 1.00 91.44 513 LYS A O 1
ATOM 3920 N N . GLU A 1 514 ? -4.309 -17.190 10.127 1.00 89.44 514 GLU A N 1
ATOM 3921 C CA . GLU A 1 514 ? -3.531 -16.720 11.286 1.00 89.44 514 GLU A CA 1
ATOM 3922 C C . GLU A 1 514 ? -4.243 -17.018 12.621 1.00 89.44 514 GLU A C 1
ATOM 3924 O O . GLU A 1 514 ? -3.590 -17.374 13.596 1.00 89.44 514 GLU A O 1
ATOM 3929 N N . TYR A 1 515 ? -5.575 -16.892 12.688 1.00 89.88 515 TYR A N 1
ATOM 3930 C CA . TYR A 1 515 ? -6.336 -17.160 13.916 1.00 89.88 515 TYR A CA 1
ATOM 3931 C C . TYR A 1 515 ? -6.520 -18.647 14.214 1.00 89.88 515 TYR A C 1
ATOM 3933 O O . TYR A 1 515 ? -6.593 -19.013 15.390 1.00 89.88 515 TYR A O 1
ATOM 3941 N N . ALA A 1 516 ? -6.561 -19.494 13.185 1.00 88.06 516 ALA A N 1
ATOM 3942 C CA . ALA A 1 516 ? -6.661 -20.943 13.342 1.00 88.06 516 ALA A CA 1
ATOM 3943 C C . ALA A 1 516 ? -5.513 -21.492 14.207 1.00 88.06 516 ALA A C 1
ATOM 3945 O O . ALA A 1 516 ? -5.741 -22.333 15.074 1.00 88.06 516 ALA A O 1
ATOM 3946 N N . ASP A 1 517 ? -4.313 -20.927 14.054 1.00 83.44 517 ASP A N 1
ATOM 3947 C CA . ASP A 1 517 ? -3.122 -21.334 14.805 1.00 83.44 517 ASP A CA 1
ATOM 3948 C C . ASP A 1 517 ? -3.113 -20.822 16.261 1.00 83.44 517 ASP A C 1
ATOM 3950 O O . ASP A 1 517 ? -2.351 -21.311 17.091 1.00 83.44 517 ASP A O 1
ATOM 3954 N N . THR A 1 518 ? -3.973 -19.857 16.607 1.00 84.38 518 THR A N 1
ATOM 3955 C CA . THR A 1 518 ? -4.035 -19.265 17.961 1.00 84.38 518 THR A CA 1
ATOM 3956 C C . THR A 1 518 ? -5.031 -19.938 18.906 1.00 84.38 518 THR A C 1
ATOM 3958 O O . THR A 1 518 ? -5.149 -19.527 20.059 1.00 84.38 518 THR A O 1
ATOM 3961 N N . GLY A 1 519 ? -5.782 -20.939 18.433 1.00 84.50 519 GLY A N 1
ATOM 3962 C CA . GLY A 1 519 ? -6.856 -21.562 19.217 1.00 84.50 519 GLY A CA 1
ATOM 3963 C C . GLY A 1 519 ? -8.052 -20.632 19.462 1.00 84.50 519 GLY A C 1
ATOM 3964 O O . GLY A 1 519 ? -8.771 -20.783 20.451 1.00 84.50 519 GLY A O 1
ATOM 3965 N N . ALA A 1 520 ? -8.263 -19.643 18.587 1.00 88.88 520 ALA A N 1
ATOM 3966 C CA . ALA A 1 520 ? -9.395 -18.734 18.695 1.00 88.88 520 ALA A CA 1
ATOM 3967 C C . ALA A 1 520 ? -10.725 -19.486 18.514 1.00 88.88 520 ALA A C 1
ATOM 3969 O O . ALA A 1 520 ? -10.831 -20.431 17.735 1.00 88.88 520 ALA A O 1
ATOM 3970 N N . ALA A 1 521 ? -11.768 -19.055 19.230 1.00 88.94 521 ALA A N 1
ATOM 3971 C CA . ALA A 1 521 ? -13.069 -19.710 19.142 1.00 88.94 521 ALA A CA 1
ATOM 3972 C C . ALA A 1 521 ? -13.733 -19.475 17.773 1.00 88.94 521 ALA A C 1
ATOM 3974 O O . ALA A 1 521 ? -13.743 -18.352 17.264 1.00 88.94 521 ALA A O 1
ATOM 3975 N N . TRP A 1 522 ? -14.343 -20.517 17.216 1.00 90.44 522 TRP A N 1
ATOM 3976 C CA . TRP A 1 522 ? -15.117 -20.435 15.979 1.00 90.44 522 TRP A CA 1
ATOM 3977 C C . TRP A 1 522 ? -16.427 -19.624 16.159 1.00 90.44 522 TRP A C 1
ATOM 3979 O O . TRP A 1 522 ? -17.023 -19.700 17.240 1.00 90.44 522 TRP A O 1
ATOM 3989 N N . PRO A 1 523 ? -16.891 -18.867 15.139 1.00 93.62 523 PRO A N 1
ATOM 3990 C CA . PRO A 1 523 ? -16.230 -18.641 13.849 1.00 93.62 523 PRO A CA 1
ATOM 3991 C C . PRO A 1 523 ? -15.013 -17.729 13.976 1.00 93.62 523 PRO A C 1
ATOM 3993 O O . PRO A 1 523 ? -15.038 -16.717 14.680 1.00 93.62 523 PRO A O 1
ATOM 3996 N N . LEU A 1 524 ? -13.947 -18.068 13.259 1.00 93.75 524 LEU A N 1
ATOM 3997 C CA . LEU A 1 524 ? -12.704 -17.302 13.228 1.00 93.75 524 LEU A CA 1
ATOM 3998 C C . LEU A 1 524 ? -12.902 -15.955 12.527 1.00 93.75 524 LEU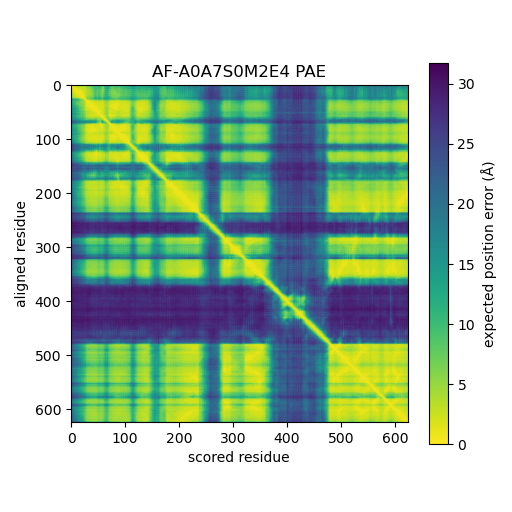 A C 1
ATOM 4000 O O . LEU A 1 524 ? -12.254 -14.972 12.891 1.00 93.75 524 LEU A O 1
ATOM 4004 N N . THR A 1 525 ? -13.859 -15.864 11.595 1.00 95.88 525 THR A N 1
ATOM 4005 C CA . THR A 1 525 ? -14.294 -14.585 11.011 1.00 95.88 525 THR A CA 1
ATOM 4006 C C . THR A 1 525 ? -14.718 -13.573 12.085 1.00 95.88 525 THR A C 1
ATOM 4008 O O . THR A 1 525 ? -14.482 -12.373 11.933 1.00 95.88 525 THR A O 1
ATOM 4011 N N . GLY A 1 526 ? -15.267 -14.046 13.214 1.00 96.25 526 GLY A N 1
ATOM 4012 C CA . GLY A 1 526 ? -15.630 -13.221 14.371 1.00 96.25 526 GLY A CA 1
ATOM 4013 C C . GLY A 1 526 ? -14.463 -12.409 14.944 1.00 96.25 526 GLY A C 1
ATOM 4014 O O . GLY A 1 526 ? -14.670 -11.334 15.508 1.00 96.25 526 GLY A O 1
ATOM 4015 N N . CYS A 1 527 ? -13.231 -12.889 14.766 1.00 96.12 527 CYS A N 1
ATOM 4016 C CA . CYS A 1 527 ? -12.012 -12.267 15.277 1.00 96.12 527 CYS A CA 1
ATOM 4017 C C . CYS A 1 527 ? -11.435 -11.169 14.365 1.00 96.12 527 CYS A C 1
ATOM 4019 O O . CYS A 1 527 ? -10.485 -10.498 14.767 1.00 96.12 527 CYS A O 1
ATOM 4021 N N . ILE A 1 528 ? -11.982 -10.955 13.163 1.00 96.94 528 ILE A N 1
ATOM 4022 C CA . ILE A 1 528 ? -11.521 -9.905 12.242 1.00 96.94 528 ILE A CA 1
ATOM 4023 C C . ILE A 1 528 ? -12.096 -8.552 12.679 1.00 96.94 528 ILE A C 1
ATOM 4025 O O . ILE A 1 528 ? -13.289 -8.308 12.521 1.00 96.94 528 ILE A O 1
ATOM 4029 N N . LEU A 1 529 ? -11.253 -7.650 13.190 1.00 97.56 529 LEU A N 1
ATOM 4030 C CA . LEU A 1 529 ? -11.681 -6.353 13.755 1.00 97.56 529 LEU A CA 1
ATOM 4031 C C . LEU A 1 529 ? -11.469 -5.146 12.825 1.00 97.56 529 LEU A C 1
ATOM 4033 O O . LEU A 1 529 ? -11.899 -4.044 13.139 1.00 97.56 529 LEU A O 1
ATOM 4037 N N . ASP A 1 530 ? -10.842 -5.351 11.669 1.00 97.81 530 ASP A N 1
ATOM 4038 C CA . ASP A 1 530 ? -10.525 -4.325 10.668 1.00 97.81 530 ASP A CA 1
ATOM 4039 C C . ASP A 1 530 ? -11.170 -4.587 9.279 1.00 97.81 530 ASP A C 1
ATOM 4041 O O . ASP A 1 530 ? -10.490 -4.481 8.247 1.00 97.81 530 ASP A O 1
ATOM 4045 N N . PRO A 1 531 ? -12.464 -4.974 9.189 1.00 98.00 531 PRO A N 1
ATOM 4046 C CA . PRO A 1 531 ? -13.155 -5.083 7.905 1.00 98.00 531 PRO A CA 1
ATOM 4047 C C . PRO A 1 531 ? -13.368 -3.705 7.248 1.00 98.00 531 PRO A C 1
ATOM 4049 O O . PRO A 1 531 ? -13.172 -3.578 6.036 1.00 98.00 531 PRO A O 1
ATOM 4052 N N . VAL A 1 532 ? -13.693 -2.688 8.054 1.00 98.25 532 VAL A N 1
ATOM 4053 C CA . VAL A 1 532 ? -13.629 -1.252 7.734 1.00 98.25 532 VAL A CA 1
ATOM 4054 C C . VAL A 1 532 ? -12.522 -0.622 8.573 1.00 98.25 532 VAL A C 1
ATOM 4056 O O . VAL A 1 532 ? -12.238 -1.085 9.682 1.00 98.25 532 VAL A O 1
ATOM 4059 N N . ARG A 1 533 ? -11.842 0.385 8.025 1.00 97.62 533 ARG A N 1
ATOM 4060 C CA . ARG A 1 533 ? -10.661 0.963 8.672 1.00 97.62 533 ARG A CA 1
ATOM 4061 C C . ARG A 1 533 ? -10.343 2.367 8.189 1.00 97.62 533 ARG A C 1
ATOM 4063 O O . ARG A 1 533 ? -10.596 2.691 7.031 1.00 97.62 533 ARG A O 1
ATOM 4070 N N . ALA A 1 534 ? -9.733 3.155 9.060 1.00 97.75 534 ALA A N 1
ATOM 4071 C CA . ALA A 1 534 ? -9.251 4.501 8.770 1.00 97.75 534 ALA A CA 1
ATOM 4072 C C . ALA A 1 534 ? -7.869 4.716 9.399 1.00 97.75 534 ALA A C 1
ATOM 4074 O O . ALA A 1 534 ? -7.465 3.989 10.311 1.00 97.75 534 ALA A O 1
ATOM 4075 N N . SER A 1 535 ? -7.130 5.709 8.916 1.00 97.88 535 SER A N 1
ATOM 4076 C CA . SER A 1 535 ? -5.896 6.165 9.558 1.00 97.88 535 SER A CA 1
ATOM 4077 C C . SER A 1 535 ? -6.017 7.635 9.928 1.00 97.88 535 SER A C 1
ATOM 4079 O O . SER A 1 535 ? -6.434 8.433 9.099 1.00 97.88 535 SER A O 1
ATOM 4081 N N . VAL A 1 536 ? -5.649 7.984 11.156 1.00 98.00 536 VAL A N 1
ATOM 4082 C CA . VAL A 1 536 ? -5.535 9.367 11.625 1.00 98.00 536 VAL A CA 1
ATOM 4083 C C . VAL A 1 536 ? -4.052 9.638 11.836 1.00 98.00 536 VAL A C 1
ATOM 4085 O O . VAL A 1 536 ? -3.409 9.006 12.672 1.00 98.00 536 VAL A O 1
ATOM 4088 N N . VAL A 1 537 ? -3.488 10.507 11.008 1.00 97.81 537 VAL A N 1
ATOM 4089 C CA . VAL A 1 537 ? -2.054 10.779 10.960 1.00 97.81 537 VAL A CA 1
ATOM 4090 C C . VAL A 1 537 ? -1.789 12.115 11.636 1.00 97.81 537 VAL A C 1
ATOM 4092 O O . VAL A 1 537 ? -2.272 13.152 11.183 1.00 97.81 537 VAL A O 1
ATOM 4095 N N . CYS A 1 538 ? -1.025 12.073 12.720 1.00 97.94 538 CYS A N 1
ATOM 4096 C CA . CYS A 1 538 ? -0.745 13.207 13.588 1.00 97.94 538 CYS A CA 1
ATOM 4097 C C . CYS A 1 538 ? 0.685 13.740 13.371 1.00 97.94 538 CYS A C 1
ATOM 4099 O O . CYS A 1 538 ? 1.562 12.981 12.936 1.00 97.94 538 CYS A O 1
ATOM 4101 N N . PRO A 1 539 ? 0.954 15.016 13.705 1.00 96.38 539 PRO A N 1
ATOM 4102 C CA . PRO A 1 539 ? 2.294 15.600 13.627 1.00 96.38 539 PRO A CA 1
ATOM 4103 C C . PRO A 1 539 ? 3.309 14.948 14.568 1.00 96.38 539 PRO A C 1
ATOM 4105 O O . PRO A 1 539 ? 4.471 14.807 14.193 1.00 96.38 539 PRO A O 1
ATOM 4108 N N . GLY A 1 540 ? 2.875 14.559 15.768 1.00 96.62 540 GLY A N 1
ATOM 4109 C CA . GLY A 1 540 ? 3.748 13.998 16.794 1.00 96.62 540 GLY A CA 1
ATOM 4110 C C . GLY A 1 540 ? 3.000 13.194 17.862 1.00 96.62 540 GLY A C 1
ATOM 4111 O O . GLY A 1 540 ? 1.778 13.040 17.795 1.00 96.62 540 GLY A O 1
ATOM 4112 N N . PRO A 1 541 ? 3.723 12.661 18.859 1.00 97.12 541 PRO A N 1
ATOM 4113 C CA . PRO A 1 541 ? 3.199 11.674 19.793 1.00 97.12 541 PRO A CA 1
ATOM 4114 C C . PRO A 1 541 ? 2.208 12.256 20.811 1.00 97.12 541 PRO A C 1
ATOM 4116 O O . PRO A 1 541 ? 1.234 11.587 21.141 1.00 97.12 541 PRO A O 1
ATOM 4119 N N . ALA A 1 542 ? 2.393 13.503 21.263 1.00 97.00 542 ALA A N 1
ATOM 4120 C CA . ALA A 1 542 ? 1.435 14.169 22.158 1.00 97.00 542 ALA A CA 1
ATOM 4121 C C . ALA A 1 542 ? 0.054 14.312 21.494 1.00 97.00 542 ALA A C 1
ATOM 4123 O O . ALA A 1 542 ? -0.975 13.987 22.083 1.00 97.00 542 ALA A O 1
ATOM 4124 N N . ASP A 1 543 ? 0.054 14.700 20.220 1.00 97.75 543 ASP A N 1
ATOM 4125 C CA . ASP A 1 543 ? -1.152 14.844 19.411 1.00 97.75 543 ASP A CA 1
ATOM 4126 C C . ASP A 1 543 ? -1.838 13.485 19.177 1.00 97.75 543 ASP A C 1
ATOM 4128 O O . ASP A 1 543 ? -3.061 13.410 19.096 1.00 97.75 543 ASP A O 1
ATOM 4132 N N . MET A 1 544 ? -1.077 12.383 19.100 1.00 97.88 544 MET A N 1
ATOM 4133 C CA . MET A 1 544 ? -1.640 11.027 19.010 1.00 97.88 544 MET A CA 1
ATOM 4134 C C . MET A 1 544 ? -2.398 10.623 20.279 1.00 97.88 544 MET A C 1
ATOM 4136 O O . MET A 1 544 ? -3.473 10.030 20.173 1.00 97.88 544 MET A O 1
ATOM 4140 N N . VAL A 1 545 ? -1.850 10.927 21.462 1.00 96.25 545 VAL A N 1
ATOM 4141 C CA . VAL A 1 545 ? -2.529 10.672 22.745 1.00 96.25 545 VAL A CA 1
ATOM 4142 C C . VAL A 1 545 ? -3.799 11.508 22.842 1.00 96.25 545 VAL A C 1
ATOM 4144 O O . VAL A 1 545 ? -4.862 11.004 23.204 1.00 96.25 545 VAL A O 1
ATOM 4147 N N . GLU A 1 546 ? -3.713 12.783 22.467 1.00 96.81 546 GLU A N 1
ATOM 4148 C CA . GLU A 1 546 ? -4.865 13.673 22.493 1.00 96.81 546 GLU A CA 1
ATOM 4149 C C . GLU A 1 546 ? -5.963 13.199 21.526 1.00 96.81 546 GLU A C 1
ATOM 4151 O O . GLU A 1 546 ? -7.119 13.084 21.931 1.00 96.81 546 GLU A O 1
ATOM 4156 N N . VAL A 1 547 ? -5.610 12.795 20.302 1.00 97.06 547 VAL A N 1
ATOM 4157 C CA . VAL A 1 547 ? -6.551 12.206 19.331 1.00 97.06 547 VAL A CA 1
ATOM 4158 C C . VAL A 1 547 ? -7.197 10.923 19.850 1.00 97.06 547 VAL A C 1
ATOM 4160 O O . VAL A 1 547 ? -8.380 10.709 19.601 1.00 97.06 547 VAL A O 1
ATOM 4163 N N . LEU A 1 548 ? -6.475 10.067 20.582 1.00 96.25 548 LEU A N 1
ATOM 4164 C CA . LEU A 1 548 ? -7.085 8.889 21.211 1.00 96.25 548 LEU A CA 1
ATOM 4165 C C . LEU A 1 548 ? -8.229 9.307 22.148 1.00 96.25 548 LEU A C 1
ATOM 4167 O O . LEU A 1 548 ? -9.328 8.762 22.044 1.00 96.25 548 LEU A O 1
ATOM 4171 N N . SER A 1 549 ? -8.003 10.333 22.976 1.00 95.00 549 SER A N 1
ATOM 4172 C CA . SER A 1 549 ? -9.019 10.849 23.904 1.00 95.00 549 SER A CA 1
ATOM 4173 C C . SER A 1 549 ? -10.248 11.446 23.203 1.00 95.00 549 SER A C 1
ATOM 4175 O O . SER A 1 549 ? -11.329 11.499 23.783 1.00 95.00 549 SER A O 1
ATOM 4177 N N . TRP A 1 550 ? -10.127 11.861 21.936 1.00 95.75 550 TRP A N 1
ATOM 4178 C CA . TRP A 1 550 ? -11.251 12.381 21.148 1.00 95.75 550 TRP A CA 1
ATOM 4179 C C . TRP A 1 550 ? -12.279 11.307 20.783 1.00 95.75 550 TRP A C 1
ATOM 4181 O O . TRP A 1 550 ? -13.450 11.625 20.571 1.00 95.75 550 TRP A O 1
ATOM 4191 N N . PHE A 1 551 ? -11.863 10.040 20.723 1.00 95.25 551 PHE A N 1
ATOM 4192 C CA . PHE A 1 551 ? -12.761 8.910 20.473 1.00 95.25 551 PHE A CA 1
ATOM 4193 C C . PHE A 1 551 ? -13.382 8.350 21.760 1.00 95.25 551 PHE A C 1
ATOM 4195 O O . PHE A 1 551 ? -14.365 7.610 21.702 1.00 95.25 551 PHE A O 1
ATOM 4202 N N . GLU A 1 552 ? -12.843 8.699 22.926 1.00 91.06 552 GLU A N 1
ATOM 4203 C CA . GLU A 1 552 ? -13.338 8.236 24.220 1.00 91.06 552 GLU A CA 1
ATOM 4204 C C . GLU A 1 552 ? -14.541 9.076 24.687 1.00 91.06 552 GLU A C 1
ATOM 4206 O O . GLU A 1 552 ? -14.576 10.296 24.545 1.00 91.06 552 GLU A O 1
ATOM 4211 N N . GLY A 1 553 ? -15.575 8.421 25.228 1.00 81.75 553 GLY A N 1
ATOM 4212 C CA . GLY A 1 553 ? -16.728 9.102 25.839 1.00 81.75 553 GLY A CA 1
ATOM 4213 C C . GLY A 1 553 ? -17.683 9.831 24.879 1.00 81.75 553 GLY A C 1
ATOM 4214 O O . GLY A 1 553 ? -18.592 10.513 25.339 1.00 81.75 553 GLY A O 1
ATOM 4215 N N . ARG A 1 554 ? -17.524 9.687 23.554 1.00 87.25 554 ARG A N 1
ATOM 4216 C CA . ARG A 1 554 ? -18.354 10.369 22.532 1.00 87.25 554 ARG A CA 1
ATOM 4217 C C . ARG A 1 554 ? -19.219 9.435 21.685 1.00 87.25 554 ARG A C 1
ATOM 4219 O O . ARG A 1 554 ? -19.556 9.749 20.539 1.00 87.25 554 ARG A O 1
ATOM 4226 N N . GLU A 1 555 ? -19.594 8.290 22.249 1.00 90.25 555 GLU A N 1
ATOM 4227 C CA . GLU A 1 555 ? -20.415 7.277 21.572 1.00 90.25 555 GLU A CA 1
ATOM 4228 C C . GLU A 1 555 ? -21.741 7.866 21.066 1.00 90.25 555 GLU A C 1
ATOM 4230 O O . GLU A 1 555 ? -22.104 7.649 19.913 1.00 90.25 555 GLU A O 1
ATOM 4235 N N . GLU A 1 556 ? -22.419 8.684 21.876 1.00 88.88 556 GLU A N 1
ATOM 4236 C CA . GLU A 1 556 ? -23.724 9.268 21.528 1.00 88.88 556 GLU A CA 1
ATOM 4237 C C . GLU A 1 556 ? -23.663 10.256 20.352 1.00 88.88 556 GLU A C 1
ATOM 4239 O O . GLU A 1 556 ? -24.612 10.366 19.580 1.00 88.88 556 GLU A O 1
ATOM 4244 N N . GLN A 1 557 ? -22.545 10.972 20.197 1.00 88.94 557 GLN A N 1
ATOM 4245 C CA . GLN A 1 557 ? -22.383 12.014 19.174 1.00 88.94 557 GLN A CA 1
ATOM 4246 C C . GLN A 1 557 ? -21.917 11.440 17.832 1.00 88.94 557 GLN A C 1
ATOM 4248 O O . GLN A 1 557 ? -22.334 11.889 16.762 1.00 88.94 557 GLN A O 1
ATOM 4253 N N . THR A 1 558 ? -21.023 10.453 17.891 1.00 89.25 558 THR A N 1
ATOM 4254 C CA . THR A 1 558 ? -20.295 9.946 16.719 1.00 89.25 558 THR A CA 1
ATOM 4255 C C . THR A 1 558 ? -20.812 8.589 16.247 1.00 89.25 558 THR A C 1
ATOM 4257 O O . THR A 1 558 ? -20.574 8.203 15.104 1.00 89.25 558 THR A O 1
ATOM 4260 N N . GLY A 1 559 ? -21.517 7.850 17.110 1.00 93.25 559 GLY A N 1
ATOM 4261 C CA . GLY A 1 559 ? -21.873 6.451 16.879 1.00 93.25 559 GLY A CA 1
ATOM 4262 C C . GLY A 1 559 ? -20.680 5.494 16.975 1.00 93.25 559 GLY A C 1
ATOM 4263 O O . GLY A 1 559 ? -20.818 4.327 16.604 1.00 93.25 559 GLY A O 1
ATOM 4264 N N . LEU A 1 560 ? -19.513 5.968 17.435 1.00 96.50 560 LEU A N 1
ATOM 4265 C CA . LEU A 1 560 ? -18.297 5.180 17.618 1.00 96.50 560 LEU A CA 1
ATOM 4266 C C . LEU A 1 560 ? -18.094 4.874 19.105 1.00 96.50 560 LEU A C 1
ATOM 4268 O O . LEU A 1 560 ? -17.786 5.753 19.906 1.00 96.50 560 LEU A O 1
ATOM 4272 N N . LYS A 1 561 ? -18.230 3.602 19.473 1.00 95.75 561 LYS A N 1
ATOM 4273 C CA . LYS A 1 561 ? -17.903 3.093 20.810 1.00 95.75 561 LYS A CA 1
ATOM 4274 C C . LYS A 1 561 ? -16.516 2.476 20.782 1.00 95.75 561 LYS A C 1
ATOM 4276 O O . LYS A 1 561 ? -16.334 1.465 20.111 1.00 95.75 561 LYS A O 1
ATOM 4281 N N . VAL A 1 562 ? -15.549 3.003 21.530 1.00 94.69 562 VAL A N 1
ATOM 4282 C CA . VAL A 1 562 ? -14.251 2.324 21.693 1.00 94.69 562 VAL A CA 1
ATOM 4283 C C . VAL A 1 562 ? -14.473 0.979 22.390 1.00 94.69 562 VAL A C 1
ATOM 4285 O O . VAL A 1 562 ? -15.083 0.910 23.458 1.00 94.69 562 VAL A O 1
ATOM 4288 N N . VAL A 1 563 ? -14.022 -0.106 21.753 1.00 94.75 563 VAL A N 1
ATOM 4289 C CA . VAL A 1 563 ? -14.178 -1.476 22.273 1.00 94.75 563 VAL A CA 1
ATOM 4290 C C . VAL A 1 563 ? -12.856 -2.131 22.638 1.00 94.75 563 VAL A C 1
ATOM 4292 O O . VAL A 1 563 ? -12.835 -3.014 23.493 1.00 94.75 563 VAL A O 1
ATOM 4295 N N . ARG A 1 564 ? -11.761 -1.724 21.992 1.00 93.06 564 ARG A N 1
ATOM 4296 C CA . ARG A 1 564 ? -10.419 -2.225 22.281 1.00 93.06 564 ARG A CA 1
ATOM 4297 C C . ARG A 1 564 ? -9.378 -1.220 21.822 1.00 93.06 564 ARG A C 1
ATOM 4299 O O . ARG A 1 564 ? -9.434 -0.769 20.682 1.00 93.06 564 ARG A O 1
ATOM 4306 N N . VAL A 1 565 ? -8.375 -0.975 22.654 1.00 93.12 565 VAL A N 1
ATOM 4307 C CA . VAL A 1 565 ? -7.164 -0.249 22.258 1.00 93.12 565 VAL A CA 1
ATOM 4308 C C . VAL A 1 565 ? -5.988 -1.223 22.255 1.00 93.12 565 VAL A C 1
ATOM 4310 O O . VAL A 1 565 ? -5.789 -1.990 23.192 1.00 93.12 565 VAL A O 1
ATOM 4313 N N . LYS A 1 566 ? -5.212 -1.242 21.172 1.00 92.50 566 LYS A N 1
ATOM 4314 C CA . LYS A 1 566 ? -3.945 -1.971 21.084 1.00 92.50 566 LYS A CA 1
ATOM 4315 C C . LYS A 1 566 ? -2.831 -0.976 20.810 1.00 92.50 566 LYS A C 1
ATOM 4317 O O . LYS A 1 566 ? -2.675 -0.489 19.691 1.00 92.50 566 LYS A O 1
ATOM 4322 N N . ASN A 1 567 ? -2.041 -0.721 21.842 1.00 93.69 567 ASN A N 1
ATOM 4323 C CA . ASN A 1 567 ? -0.907 0.178 21.777 1.00 93.69 567 ASN A CA 1
ATOM 4324 C C . ASN A 1 567 ? 0.362 -0.573 21.359 1.00 93.69 567 ASN A C 1
ATOM 4326 O O . ASN A 1 567 ? 0.907 -1.334 22.154 1.00 93.69 567 ASN A O 1
ATOM 4330 N N . LYS A 1 568 ? 0.857 -0.367 20.129 1.00 93.12 568 LYS A N 1
ATOM 4331 C CA . LYS A 1 568 ? 2.111 -1.004 19.696 1.00 93.12 568 LYS A CA 1
ATOM 4332 C C . LYS A 1 568 ? 3.378 -0.339 20.242 1.00 93.12 568 LYS A C 1
ATOM 4334 O O . LYS A 1 568 ? 4.444 -0.928 20.103 1.00 93.12 568 LYS A O 1
ATOM 4339 N N . PHE A 1 569 ? 3.291 0.846 20.846 1.00 91.81 569 PHE A N 1
ATOM 4340 C CA . PHE A 1 569 ? 4.447 1.540 21.427 1.00 91.81 569 PHE A CA 1
ATOM 4341 C C . PHE A 1 569 ? 4.926 0.894 22.731 1.00 91.81 569 PHE A C 1
ATOM 4343 O O . PHE A 1 569 ? 6.116 0.951 23.018 1.00 91.81 569 PHE A O 1
ATOM 4350 N N . GLY A 1 570 ? 4.034 0.225 23.469 1.00 87.56 570 GLY A N 1
ATOM 4351 C CA . GLY A 1 570 ? 4.376 -0.477 24.711 1.00 87.56 570 GLY A CA 1
ATOM 4352 C C . GLY A 1 570 ? 5.017 -1.861 24.528 1.00 87.56 570 GLY A C 1
ATOM 4353 O O . GLY A 1 570 ? 5.440 -2.465 25.508 1.00 87.56 570 GLY A O 1
ATOM 4354 N N . PHE A 1 571 ? 5.089 -2.389 23.301 1.00 85.44 571 PHE A N 1
ATOM 4355 C CA . PHE A 1 571 ? 5.714 -3.693 23.048 1.00 85.44 571 PHE A CA 1
ATOM 4356 C C . PHE A 1 571 ? 7.235 -3.573 22.996 1.00 85.44 571 PHE A C 1
ATOM 4358 O O . PHE A 1 571 ? 7.789 -2.592 22.482 1.00 85.44 571 PHE A O 1
ATOM 4365 N N . LYS A 1 572 ? 7.920 -4.625 23.450 1.00 85.56 572 LYS A N 1
ATOM 4366 C CA . LYS A 1 572 ? 9.381 -4.672 23.394 1.00 85.56 572 LYS A CA 1
ATOM 4367 C C . LYS A 1 572 ? 9.871 -4.792 21.947 1.00 85.56 572 LYS A C 1
ATOM 4369 O O . LYS A 1 572 ? 9.158 -5.244 21.048 1.00 85.56 572 LYS A O 1
ATOM 4374 N N . LYS A 1 573 ? 11.107 -4.348 21.698 1.00 79.75 573 LYS A N 1
ATOM 4375 C CA . LYS A 1 573 ? 11.700 -4.300 20.348 1.00 79.75 573 LYS A CA 1
ATOM 4376 C C . LYS A 1 573 ? 11.749 -5.682 19.684 1.00 79.75 573 LYS A C 1
ATOM 4378 O O . LYS A 1 573 ? 11.454 -5.797 18.497 1.00 79.75 573 LYS A O 1
ATOM 4383 N N . ASP A 1 574 ? 12.055 -6.714 20.459 1.00 82.31 574 ASP A N 1
ATOM 4384 C CA . ASP A 1 574 ? 12.133 -8.122 20.060 1.00 82.31 574 ASP A CA 1
ATOM 4385 C C . ASP A 1 574 ? 10.771 -8.755 19.733 1.00 82.31 574 ASP A C 1
ATOM 4387 O O . ASP A 1 574 ? 10.705 -9.681 18.928 1.00 82.31 574 ASP A O 1
ATOM 4391 N N . GLU A 1 575 ? 9.672 -8.221 20.264 1.00 81.06 575 GLU A N 1
ATOM 4392 C C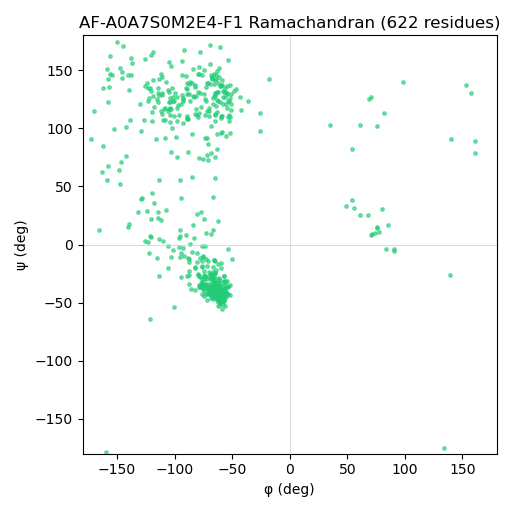A . GLU A 1 575 ? 8.315 -8.723 19.994 1.00 81.06 575 GLU A CA 1
ATOM 4393 C C . GLU A 1 575 ? 7.748 -8.220 18.655 1.00 81.06 575 GLU A C 1
ATOM 4395 O O . GLU A 1 575 ? 6.756 -8.745 18.146 1.00 81.06 575 GLU A O 1
ATOM 4400 N N . LEU A 1 576 ? 8.367 -7.191 18.070 1.00 77.19 576 LEU A N 1
ATOM 4401 C CA . LEU A 1 576 ? 7.830 -6.443 16.932 1.00 77.19 576 LEU A CA 1
ATOM 4402 C C . LEU A 1 576 ? 8.766 -6.410 15.715 1.00 77.19 576 LEU A C 1
ATOM 4404 O O . LEU A 1 576 ? 8.698 -5.469 14.916 1.00 77.19 576 LEU A O 1
ATOM 4408 N N . VAL A 1 577 ? 9.598 -7.440 15.535 1.00 73.25 577 VAL A N 1
ATOM 4409 C CA . VAL A 1 577 ? 10.534 -7.555 14.403 1.00 73.25 577 VAL A CA 1
ATOM 4410 C C . VAL A 1 577 ? 9.805 -7.339 13.069 1.00 73.25 577 VAL A C 1
ATOM 4412 O O . VAL A 1 577 ? 8.925 -8.107 12.682 1.00 73.25 577 VAL A O 1
ATOM 4415 N N . GLY A 1 578 ? 10.164 -6.267 12.356 1.00 70.00 578 GLY A N 1
ATOM 4416 C CA . GLY A 1 578 ? 9.597 -5.937 11.043 1.00 70.00 578 GLY A CA 1
ATOM 4417 C C . GLY A 1 578 ? 8.179 -5.349 11.059 1.00 70.00 578 GLY A C 1
ATOM 4418 O O . GLY A 1 578 ? 7.536 -5.283 10.005 1.00 70.00 578 GLY A O 1
ATOM 4419 N N . SER A 1 579 ? 7.680 -4.912 12.220 1.00 76.56 579 SER A N 1
ATOM 4420 C CA . SER A 1 579 ? 6.381 -4.244 12.347 1.00 76.56 579 SER A CA 1
ATOM 4421 C C . SER A 1 579 ? 6.523 -2.761 12.704 1.00 76.56 579 SER A C 1
ATOM 4423 O O . SER A 1 579 ? 7.418 -2.349 13.438 1.00 76.56 579 SER A O 1
ATOM 4425 N N . TYR A 1 580 ? 5.623 -1.943 12.163 1.00 87.19 580 TYR A N 1
ATOM 4426 C CA . TYR A 1 580 ? 5.534 -0.518 12.478 1.00 87.19 580 TYR A CA 1
ATOM 4427 C C . TYR A 1 580 ? 4.832 -0.292 13.824 1.00 87.19 580 TYR A C 1
ATOM 4429 O O . TYR A 1 580 ? 3.985 -1.090 14.238 1.00 87.19 580 TYR A O 1
ATOM 4437 N N . ARG A 1 581 ? 5.162 0.822 14.482 1.00 91.19 581 ARG A N 1
ATOM 4438 C CA . ARG A 1 581 ? 4.515 1.286 15.714 1.00 91.19 581 ARG A CA 1
ATOM 4439 C C . ARG A 1 581 ? 3.302 2.150 15.364 1.00 91.19 581 ARG A C 1
ATOM 4441 O O . ARG A 1 581 ? 3.392 3.038 14.522 1.00 91.19 581 ARG A O 1
ATOM 4448 N N . ASP A 1 582 ? 2.159 1.840 15.960 1.00 94.56 582 ASP A N 1
ATOM 4449 C CA . ASP A 1 582 ? 0.922 2.611 15.873 1.00 94.56 582 ASP A CA 1
ATOM 4450 C C . ASP A 1 582 ? 0.014 2.343 17.082 1.00 94.56 582 ASP A C 1
ATOM 4452 O O . ASP A 1 582 ? 0.173 1.353 17.803 1.00 94.56 582 ASP A O 1
ATOM 4456 N N . LEU A 1 583 ? -0.943 3.243 17.299 1.00 95.62 583 LEU A N 1
ATOM 4457 C CA . LEU A 1 583 ? -2.082 2.999 18.172 1.00 95.62 583 LEU A CA 1
ATOM 4458 C C . LEU A 1 583 ? -3.229 2.467 17.314 1.00 95.62 583 LEU A C 1
ATOM 4460 O O . LEU A 1 583 ? -3.634 3.108 16.346 1.00 95.62 583 LEU A O 1
ATOM 4464 N N . MET A 1 584 ? -3.752 1.294 17.654 1.00 96.00 584 MET A N 1
ATOM 4465 C CA . MET A 1 584 ? -4.903 0.712 16.965 1.00 96.00 584 MET A CA 1
ATOM 4466 C C . MET A 1 584 ? -6.117 0.757 17.883 1.00 96.00 584 MET A C 1
ATOM 4468 O O . MET A 1 584 ? -6.136 0.109 18.928 1.00 96.00 584 MET A O 1
ATOM 4472 N N . VAL A 1 585 ? -7.135 1.504 17.477 1.00 96.19 585 VAL A N 1
ATOM 4473 C CA . VAL A 1 585 ? -8.386 1.682 18.211 1.00 96.19 585 VAL A CA 1
ATOM 4474 C C . VAL A 1 585 ? -9.474 0.929 17.463 1.00 96.19 585 VAL A C 1
ATOM 4476 O O . VAL A 1 585 ? -9.899 1.326 16.381 1.00 96.19 585 VAL A O 1
ATOM 4479 N N . CYS A 1 586 ? -9.916 -0.195 18.014 1.00 97.06 586 CYS A N 1
ATOM 4480 C CA . CYS A 1 586 ? -11.096 -0.881 17.513 1.00 97.06 586 CYS A CA 1
ATOM 4481 C C . CYS A 1 586 ? -12.332 -0.198 18.094 1.00 97.06 586 CYS A C 1
ATOM 4483 O O . CYS A 1 586 ? -12.458 -0.058 19.316 1.00 97.06 586 CYS A O 1
ATOM 4485 N N . VAL A 1 587 ? -13.258 0.177 17.221 1.00 97.12 587 VAL A N 1
ATOM 4486 C CA . VAL A 1 587 ? -14.506 0.846 17.582 1.00 97.12 587 VAL A CA 1
ATOM 4487 C C . VAL A 1 587 ? -15.695 0.057 17.050 1.00 97.12 587 VAL A C 1
ATOM 4489 O O . VAL A 1 587 ? -15.665 -0.442 15.928 1.00 97.12 587 VAL A O 1
ATOM 4492 N N . LEU A 1 588 ? -16.748 -0.066 17.849 1.00 97.56 588 LEU A N 1
ATOM 4493 C CA . LEU A 1 588 ? -18.057 -0.505 17.391 1.00 97.56 588 LEU A CA 1
ATOM 4494 C C . LEU A 1 588 ? -18.777 0.702 16.800 1.00 97.56 588 LEU A C 1
ATOM 4496 O O . LEU A 1 588 ? -19.133 1.629 17.523 1.00 97.56 588 LEU A O 1
ATOM 4500 N N . TYR A 1 589 ? -18.982 0.669 15.490 1.00 97.81 589 TYR A N 1
ATOM 4501 C CA . TYR A 1 589 ? -19.784 1.647 14.776 1.00 97.81 589 TYR A CA 1
ATOM 4502 C C . TYR A 1 589 ? -21.218 1.141 14.648 1.00 97.81 589 TYR A C 1
ATOM 4504 O O . TYR A 1 589 ? -21.425 0.010 14.198 1.00 97.81 589 TYR A O 1
ATOM 4512 N N . ARG A 1 590 ? -22.195 1.971 15.029 1.00 96.94 590 ARG A N 1
ATOM 4513 C CA . ARG A 1 590 ? -23.625 1.718 14.804 1.00 96.94 590 ARG A CA 1
ATOM 4514 C C . ARG A 1 590 ? -24.194 2.751 13.840 1.00 96.94 590 ARG A C 1
ATOM 4516 O O . ARG A 1 590 ? -24.138 3.949 14.106 1.00 96.94 590 ARG A O 1
ATOM 4523 N N . ALA A 1 591 ? -24.767 2.278 12.742 1.00 94.81 591 ALA A N 1
ATOM 4524 C CA . ALA A 1 591 ? -25.552 3.109 11.845 1.00 94.81 591 ALA A CA 1
ATOM 4525 C C . ALA A 1 591 ? -26.959 3.364 12.412 1.00 94.81 591 ALA A C 1
ATOM 4527 O O . ALA A 1 591 ? -27.418 2.705 13.348 1.00 94.81 591 ALA A O 1
ATOM 4528 N N . PHE A 1 592 ? -27.653 4.337 11.821 1.00 90.19 592 PHE A N 1
ATOM 4529 C CA . PHE A 1 592 ? -28.990 4.767 12.244 1.00 90.19 592 PHE A CA 1
ATOM 4530 C C . PHE A 1 592 ? -30.067 3.683 12.075 1.00 90.19 592 PHE A C 1
ATOM 4532 O O . PHE A 1 592 ? -31.076 3.703 12.771 1.00 90.19 592 PHE A O 1
ATOM 4539 N N . ASP A 1 593 ? -29.856 2.737 11.160 1.00 91.44 593 ASP A N 1
ATOM 4540 C CA . ASP A 1 593 ? -30.743 1.601 10.893 1.00 91.44 593 ASP A CA 1
ATOM 4541 C C . ASP A 1 593 ? -30.507 0.419 11.855 1.00 91.44 593 ASP A C 1
ATOM 4543 O O . ASP A 1 593 ? -31.097 -0.650 11.699 1.00 91.44 593 ASP A O 1
ATOM 4547 N N . GLY A 1 594 ? -29.643 0.605 12.859 1.00 93.12 594 GLY A N 1
ATOM 4548 C CA . GLY A 1 594 ? -29.302 -0.397 13.865 1.00 93.12 594 GLY A CA 1
ATOM 4549 C C . GLY A 1 594 ? -28.227 -1.387 13.421 1.00 93.12 594 GLY A C 1
ATOM 4550 O O . GLY A 1 594 ? -27.792 -2.208 14.232 1.00 93.12 594 GLY A O 1
ATOM 4551 N N . LEU A 1 595 ? -27.756 -1.316 12.171 1.00 95.81 595 LEU A N 1
ATOM 4552 C CA . LEU A 1 595 ? -26.643 -2.141 11.724 1.00 95.81 595 LEU A CA 1
ATOM 4553 C C . LEU A 1 595 ? -25.356 -1.735 12.434 1.00 95.81 595 LEU A C 1
ATOM 4555 O O . LEU A 1 595 ? -25.096 -0.553 12.658 1.00 95.81 595 LEU A O 1
ATOM 4559 N N . ALA A 1 596 ? -24.522 -2.721 12.754 1.00 97.62 596 ALA A N 1
ATOM 4560 C CA . ALA A 1 596 ? -23.273 -2.472 13.446 1.00 97.62 596 ALA A CA 1
ATOM 4561 C C . ALA A 1 596 ? -22.110 -3.284 12.876 1.00 97.62 596 ALA A C 1
ATOM 4563 O O . ALA A 1 596 ? -22.294 -4.321 12.230 1.00 97.62 596 ALA A O 1
ATOM 4564 N N . ILE A 1 597 ? -20.902 -2.778 13.102 1.00 98.25 597 ILE A N 1
ATOM 4565 C CA . ILE A 1 597 ? -19.649 -3.435 12.735 1.00 98.25 597 ILE A CA 1
ATOM 4566 C C . ILE A 1 597 ? -18.527 -2.953 13.651 1.00 98.25 597 ILE A C 1
ATOM 4568 O O . ILE A 1 597 ? -18.511 -1.789 14.052 1.00 98.25 597 ILE A O 1
ATOM 4572 N N . ILE A 1 598 ? -17.574 -3.829 13.971 1.00 98.38 598 ILE A N 1
ATOM 4573 C CA . ILE A 1 598 ? -16.305 -3.372 14.549 1.00 98.38 598 ILE A CA 1
ATOM 4574 C C . ILE A 1 598 ? -15.384 -2.941 13.406 1.00 98.38 598 ILE A C 1
ATOM 4576 O O . ILE A 1 598 ? -15.166 -3.723 12.477 1.00 98.38 598 ILE A O 1
ATOM 4580 N N . GLY A 1 599 ? -14.863 -1.720 13.483 1.00 98.19 599 GLY A N 1
ATOM 4581 C CA . GLY A 1 599 ? -13.837 -1.179 12.593 1.00 98.19 599 GLY A CA 1
ATOM 4582 C C . GLY A 1 599 ? -12.559 -0.806 13.341 1.00 98.19 599 GLY A C 1
ATOM 4583 O O . GLY A 1 599 ? -12.562 -0.689 14.565 1.00 98.19 599 GLY A O 1
ATOM 4584 N N . GLU A 1 600 ? -11.471 -0.588 12.601 1.00 98.19 600 GLU A N 1
ATOM 4585 C CA . GLU A 1 600 ? -10.162 -0.227 13.162 1.00 98.19 600 GLU A CA 1
ATOM 4586 C C . GLU A 1 600 ? -9.737 1.186 12.738 1.00 98.19 600 GLU A C 1
ATOM 4588 O O . GLU A 1 600 ? -9.639 1.495 11.550 1.00 98.19 600 GLU A O 1
ATOM 4593 N N . ILE A 1 601 ? -9.427 2.037 13.711 1.00 98.12 601 ILE A N 1
ATOM 4594 C CA . ILE A 1 601 ? -8.814 3.349 13.506 1.00 98.12 601 ILE A CA 1
ATOM 4595 C C . ILE A 1 601 ? -7.342 3.240 13.904 1.00 98.12 601 ILE A C 1
ATOM 4597 O O . ILE A 1 601 ? -7.016 2.863 15.027 1.00 98.12 601 ILE A O 1
ATOM 4601 N N . GLN A 1 602 ? -6.440 3.555 12.981 1.00 97.75 602 GLN A N 1
ATOM 4602 C CA . GLN A 1 602 ? -4.999 3.558 13.231 1.00 97.75 602 GLN A CA 1
ATOM 4603 C C . GLN A 1 602 ? -4.534 4.995 13.452 1.00 97.75 602 GLN A C 1
ATOM 4605 O O . GLN A 1 602 ? -4.521 5.773 12.502 1.00 97.75 602 GLN A O 1
ATOM 4610 N N . ILE A 1 603 ? -4.139 5.344 14.674 1.00 97.94 603 ILE A N 1
ATOM 4611 C CA . ILE A 1 603 ? -3.564 6.655 14.995 1.00 97.94 603 ILE A CA 1
ATOM 4612 C C . ILE A 1 603 ? -2.042 6.542 14.878 1.00 97.94 603 ILE A C 1
ATOM 4614 O O . ILE A 1 603 ? -1.432 5.634 15.458 1.00 97.94 603 ILE A O 1
ATOM 4618 N N . GLN A 1 604 ? -1.429 7.402 14.066 1.00 97.69 604 GLN A N 1
ATOM 4619 C CA . GLN A 1 604 ? -0.041 7.235 13.629 1.00 97.69 604 GLN A CA 1
ATOM 4620 C C . GLN A 1 604 ? 0.719 8.558 13.587 1.00 97.69 604 GLN A C 1
ATOM 4622 O O . GLN A 1 604 ? 0.165 9.576 13.194 1.00 97.69 604 GLN A O 1
ATOM 4627 N N . ASP A 1 605 ? 2.014 8.518 13.889 1.00 97.50 605 ASP A N 1
ATOM 4628 C CA . ASP A 1 605 ? 2.942 9.610 13.579 1.00 97.50 605 ASP A CA 1
ATOM 4629 C C . ASP A 1 605 ? 3.126 9.726 12.055 1.00 97.50 605 ASP A C 1
ATOM 4631 O O . ASP A 1 605 ? 3.187 8.715 11.346 1.00 97.50 605 ASP A O 1
ATOM 4635 N N . LYS A 1 606 ? 3.230 10.957 11.543 1.00 95.69 606 LYS A N 1
ATOM 4636 C CA . LYS A 1 606 ? 3.351 11.242 10.104 1.00 95.69 606 LYS A CA 1
ATOM 4637 C C . LYS A 1 606 ? 4.543 10.556 9.444 1.00 95.69 606 LYS A C 1
ATOM 4639 O O . LYS A 1 606 ? 4.414 10.031 8.333 1.00 95.69 606 LYS A O 1
ATOM 4644 N N . ILE A 1 607 ? 5.690 10.513 10.116 1.00 94.50 607 ILE A N 1
ATOM 4645 C CA . ILE A 1 607 ? 6.901 9.881 9.584 1.00 94.50 607 ILE A CA 1
ATOM 4646 C C . ILE A 1 607 ? 6.730 8.357 9.586 1.00 94.50 607 ILE A C 1
ATOM 4648 O O . ILE A 1 607 ? 6.931 7.715 8.550 1.00 94.50 607 ILE A O 1
ATOM 4652 N N . LEU A 1 608 ? 6.273 7.772 10.698 1.00 95.06 608 LEU A N 1
ATOM 4653 C CA . LEU A 1 608 ? 5.997 6.333 10.791 1.00 95.06 608 LEU A CA 1
ATOM 4654 C C . LEU A 1 608 ? 4.932 5.867 9.788 1.00 95.06 608 LEU A C 1
ATOM 4656 O O . LEU A 1 608 ? 5.069 4.792 9.197 1.00 95.06 608 LEU A O 1
ATOM 4660 N N . HIS A 1 609 ? 3.896 6.671 9.549 1.00 94.75 609 HIS A N 1
ATOM 4661 C CA . HIS A 1 609 ? 2.877 6.399 8.539 1.00 94.75 609 HIS A CA 1
ATOM 4662 C C . HIS A 1 6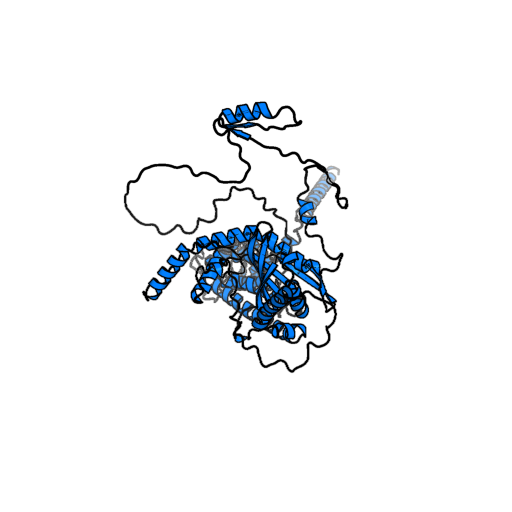09 ? 3.491 6.302 7.132 1.00 94.75 609 HIS A C 1
ATOM 4664 O O . HIS A 1 609 ? 3.269 5.318 6.419 1.00 94.75 609 HIS A O 1
ATOM 4670 N N . ASN A 1 610 ? 4.337 7.262 6.748 1.00 90.50 610 ASN A N 1
ATOM 4671 C CA . ASN A 1 610 ? 5.024 7.247 5.452 1.00 90.50 610 ASN A CA 1
ATOM 4672 C C . ASN A 1 610 ? 5.938 6.019 5.298 1.00 90.50 610 ASN A C 1
ATOM 4674 O O . ASN A 1 610 ? 5.926 5.348 4.257 1.00 90.50 610 ASN A O 1
ATOM 4678 N N . LEU A 1 611 ? 6.687 5.670 6.349 1.00 92.25 611 LEU A N 1
ATOM 4679 C CA . LEU A 1 611 ? 7.523 4.466 6.372 1.00 92.25 611 LEU A CA 1
ATOM 4680 C C . LEU A 1 611 ? 6.681 3.186 6.252 1.00 92.25 611 LEU A C 1
ATOM 4682 O O . LEU A 1 611 ? 7.025 2.290 5.478 1.00 92.25 611 LEU A O 1
ATOM 4686 N N . LYS A 1 612 ? 5.528 3.116 6.928 1.00 92.50 612 LYS A N 1
ATOM 4687 C CA . LYS A 1 612 ? 4.564 2.012 6.803 1.00 92.50 612 LYS A CA 1
ATOM 4688 C C . LYS A 1 612 ? 4.035 1.867 5.379 1.00 92.50 612 LYS A C 1
ATOM 4690 O O . LYS A 1 612 ? 3.987 0.745 4.870 1.00 92.50 612 LYS A O 1
ATOM 4695 N N . LEU A 1 613 ? 3.671 2.962 4.706 1.00 89.56 613 LEU A N 1
ATOM 4696 C CA . LEU A 1 613 ? 3.234 2.917 3.305 1.00 89.56 613 LEU A CA 1
ATOM 4697 C C . LEU A 1 613 ? 4.332 2.351 2.394 1.00 89.56 613 LEU A C 1
ATOM 4699 O O . LEU A 1 613 ? 4.051 1.499 1.543 1.00 89.56 613 LEU A O 1
ATOM 4703 N N . LYS A 1 614 ? 5.590 2.760 2.604 1.00 88.00 614 LYS A N 1
ATOM 4704 C CA . LYS A 1 614 ? 6.751 2.217 1.883 1.00 88.00 614 LYS A CA 1
ATOM 4705 C C . LYS A 1 614 ? 6.955 0.731 2.168 1.00 88.00 614 LYS A C 1
ATOM 4707 O O . LYS A 1 614 ? 7.150 -0.059 1.244 1.00 88.00 614 LYS A O 1
ATOM 4712 N N . MET A 1 615 ? 6.845 0.324 3.426 1.00 91.06 615 MET A N 1
ATOM 4713 C CA . MET A 1 615 ? 6.989 -1.074 3.808 1.00 91.06 615 MET A CA 1
ATOM 4714 C C . MET A 1 615 ? 5.875 -1.944 3.206 1.00 91.06 615 MET A C 1
ATOM 4716 O O . MET A 1 615 ? 6.160 -2.995 2.641 1.00 91.06 615 MET A O 1
ATOM 4720 N N . HIS A 1 616 ? 4.617 -1.492 3.217 1.00 88.69 616 HIS A N 1
ATOM 4721 C CA . HIS A 1 616 ? 3.500 -2.185 2.558 1.00 88.69 616 HIS A CA 1
ATOM 4722 C C . HIS A 1 616 ? 3.696 -2.345 1.049 1.00 88.69 616 HIS A C 1
ATOM 4724 O O . HIS A 1 616 ? 3.351 -3.381 0.480 1.00 88.69 616 HIS A O 1
ATOM 4730 N N . LYS A 1 617 ? 4.243 -1.319 0.395 1.00 86.88 617 LYS A N 1
ATOM 4731 C CA . LYS A 1 617 ? 4.618 -1.355 -1.018 1.00 86.88 617 LYS A CA 1
ATOM 4732 C C . LYS A 1 617 ? 5.660 -2.457 -1.272 1.00 86.88 617 LYS A C 1
ATOM 4734 O O . LYS A 1 617 ? 5.449 -3.292 -2.148 1.00 86.88 617 LYS A O 1
ATOM 4739 N N . LEU A 1 618 ? 6.720 -2.524 -0.468 1.00 90.44 618 LEU A N 1
ATOM 4740 C CA . LEU A 1 618 ? 7.750 -3.566 -0.561 1.00 90.44 618 LEU A CA 1
ATOM 4741 C C . LEU A 1 618 ? 7.208 -4.975 -0.269 1.00 90.44 618 LEU A C 1
ATOM 4743 O O . LEU A 1 618 ? 7.528 -5.914 -0.996 1.00 90.44 618 LEU A O 1
ATOM 4747 N N . TYR A 1 619 ? 6.325 -5.114 0.726 1.00 89.00 619 TYR A N 1
ATOM 4748 C CA . TYR A 1 619 ? 5.666 -6.383 1.056 1.00 89.00 619 TYR A CA 1
ATOM 4749 C C . TYR A 1 619 ? 4.884 -6.978 -0.122 1.00 89.00 619 TYR A C 1
ATOM 4751 O O . TYR A 1 619 ? 4.804 -8.197 -0.249 1.00 89.00 619 TYR A O 1
ATOM 4759 N N . LYS A 1 620 ? 4.314 -6.144 -1.002 1.00 87.06 620 LYS A N 1
ATOM 4760 C CA . LYS A 1 620 ? 3.637 -6.635 -2.214 1.00 87.06 620 LYS A CA 1
ATOM 4761 C C . LYS A 1 620 ? 4.605 -7.330 -3.171 1.00 87.06 620 LYS A C 1
ATOM 4763 O O . LYS A 1 620 ? 4.212 -8.306 -3.790 1.00 87.06 620 LYS A O 1
ATOM 4768 N N . ILE A 1 621 ? 5.846 -6.849 -3.274 1.00 88.94 621 ILE A N 1
ATOM 4769 C CA . ILE A 1 621 ? 6.877 -7.464 -4.124 1.00 88.94 621 ILE A CA 1
ATOM 4770 C C . ILE A 1 621 ? 7.363 -8.772 -3.504 1.00 88.94 621 ILE A C 1
ATOM 4772 O O . ILE A 1 621 ? 7.544 -9.753 -4.209 1.00 88.94 621 ILE A O 1
ATOM 4776 N N . THR A 1 622 ? 7.575 -8.803 -2.187 1.00 90.62 622 THR A N 1
ATOM 4777 C CA . THR A 1 622 ? 8.122 -9.994 -1.522 1.00 90.62 622 THR A CA 1
ATOM 4778 C C . THR A 1 622 ? 7.117 -11.136 -1.379 1.00 90.62 622 THR A C 1
ATOM 4780 O O . THR A 1 622 ? 7.550 -12.280 -1.246 1.00 90.62 622 THR A O 1
ATOM 4783 N N . ARG A 1 623 ? 5.808 -10.839 -1.405 1.00 86.50 623 ARG A N 1
ATOM 4784 C CA . ARG A 1 623 ? 4.719 -11.832 -1.374 1.00 86.50 623 ARG A CA 1
ATOM 4785 C C . ARG A 1 623 ? 4.275 -12.340 -2.749 1.00 86.50 623 ARG A C 1
ATOM 4787 O O . ARG A 1 623 ? 3.712 -13.428 -2.793 1.00 86.50 623 ARG A O 1
ATOM 4794 N N . ALA A 1 624 ? 4.443 -11.539 -3.805 1.00 84.25 624 ALA A N 1
ATOM 4795 C CA . ALA A 1 624 ? 4.184 -11.961 -5.186 1.00 84.25 624 ALA A CA 1
ATOM 4796 C C . ALA A 1 624 ? 5.164 -13.065 -5.598 1.00 84.25 624 ALA A C 1
ATOM 4798 O O . ALA A 1 624 ? 4.781 -13.919 -6.419 1.00 84.25 624 ALA A O 1
#